Protein AF-A0A259DZW9-F1 (afdb_monomer)

Secondary structure (DSSP, 8-state):
--------------------EEESSB----HHHHGGG-SHHHHHHHHHTT-PPPPP--HHHHHHHHHTTTEEEEEEE-B--TTTTS--B-HHHHHHHHHHSTTTEEEEEE--GGGTHHHHHHHHHHHHTT----EEE-TTTTTS-TT-TTTHHHHHHHHHTT--EEE--S--SSSS--GGGG-THHHHHHHHH-TTS-EEESGGGTT-HHHHHHHHHH-TTEEEE-TTTTTSTTHHHHHHHHTTT-TTSEE----BTTS-HHHHHHHHHTS---HHHHHIIIIIHHHHHHHHHHTTT---------SSHHHHHHHHHHHHHHHGGGTTS-GGGHHHHHHHHHHHGGGG-SSTHHHHHHHHHHHHHHHHHHHHTT-BHHHHTT-S-SEEEEEEEE--TTS-HHHHHHHHHHHHHTT-SEEEEE---SSHHHHHHHHHHHHHHH-TTSEEEEE-TT-S-HHHHHHHHHHHHHTTEEEEE--S-TT-HHHHHHHHHT-SSEEEE-TT--HHHHHHHHHHTT--SEE--BHHHHTSHHHHHHHHHHHHHTT--EEEBS-HHHHHHHHHT-TTEEEEEE-TTTSGGGBSS---EETTEEEPP-SSBTS--B-HHHHHHHPPP-

Nearest PDB structures (foldseek):
  3ck5-assembly1_A  TM=9.623E-01  e=2.728E-27  Streptomyces coelicolor A3(2)
  3ck5-assembly2_D  TM=9.646E-01  e=1.194E-25  Streptomyces coelicolor A3(2)
  5xd9-assembly1_A-2  TM=9.565E-01  e=1.509E-24  Vibrio sp. EJY3
  5xd7-assembly1_A-2  TM=9.563E-01  e=3.579E-24  Vibrio sp. EJY3
  5xd8-assembly1_A  TM=9.575E-01  e=8.488E-24  Vibrio sp. EJY3

Structure (mmCIF, N/CA/C/O backbone):
data_AF-A0A259DZW9-F1
#
_entry.id   AF-A0A259DZW9-F1
#
loop_
_atom_site.group_PDB
_atom_site.id
_atom_site.type_symbol
_atom_site.label_atom_id
_atom_site.label_alt_id
_atom_site.label_comp_id
_atom_site.label_asym_id
_atom_site.label_entity_id
_atom_site.label_seq_id
_atom_site.pdbx_PDB_ins_code
_atom_site.Cartn_x
_atom_site.Cartn_y
_atom_site.Cartn_z
_atom_site.occupancy
_atom_site.B_iso_or_equiv
_atom_site.auth_seq_id
_atom_site.auth_comp_id
_atom_site.auth_asym_id
_atom_site.auth_atom_id
_atom_site.pdbx_PDB_model_num
ATOM 1 N N . MET A 1 1 ? 18.075 66.024 37.004 1.00 39.19 1 MET A N 1
ATOM 2 C CA . MET A 1 1 ? 17.405 65.603 35.753 1.00 39.19 1 MET A CA 1
ATOM 3 C C . MET A 1 1 ? 17.575 64.097 35.610 1.00 39.19 1 MET A C 1
ATOM 5 O O . MET A 1 1 ? 18.698 63.635 35.491 1.00 39.19 1 MET A O 1
ATOM 9 N N . LEU A 1 2 ? 16.479 63.351 35.761 1.00 27.94 2 LEU A N 1
ATOM 10 C CA . LEU A 1 2 ? 16.416 61.881 35.792 1.00 27.94 2 LEU A CA 1
ATOM 11 C C . LEU A 1 2 ? 16.595 61.257 34.391 1.00 27.94 2 LEU A C 1
ATOM 13 O O . LEU A 1 2 ? 16.039 61.809 33.439 1.00 27.94 2 LEU A O 1
ATOM 17 N N . PRO A 1 3 ? 17.262 60.093 34.245 1.00 35.88 3 PRO A N 1
ATOM 18 C CA . PRO A 1 3 ? 17.318 59.366 32.983 1.00 35.88 3 PRO A CA 1
ATOM 19 C C . PRO A 1 3 ? 16.341 58.170 32.911 1.00 35.88 3 PRO A C 1
ATOM 21 O O . PRO A 1 3 ? 16.153 57.429 33.869 1.00 35.88 3 PRO A O 1
ATOM 24 N N . ARG A 1 4 ? 15.781 57.999 31.704 1.00 30.67 4 ARG A N 1
ATOM 25 C CA . ARG A 1 4 ? 15.367 56.763 30.998 1.00 30.67 4 ARG A CA 1
ATOM 26 C C . ARG A 1 4 ? 14.475 55.737 31.729 1.00 30.67 4 ARG A C 1
ATOM 28 O O . ARG A 1 4 ? 14.941 54.890 32.480 1.00 30.67 4 ARG A O 1
ATOM 35 N N . ARG A 1 5 ? 13.192 55.701 31.337 1.00 28.61 5 ARG A N 1
ATOM 36 C CA . ARG A 1 5 ? 12.301 54.535 31.488 1.00 28.61 5 ARG A CA 1
ATOM 37 C C . ARG A 1 5 ? 12.511 53.567 30.318 1.00 28.61 5 ARG A C 1
ATOM 39 O O . ARG A 1 5 ? 12.128 53.886 29.197 1.00 28.61 5 ARG A O 1
ATOM 46 N N . ALA A 1 6 ? 13.059 52.386 30.590 1.00 29.11 6 ALA A N 1
ATOM 47 C CA . ALA A 1 6 ? 12.894 51.211 29.741 1.00 29.11 6 ALA A CA 1
ATOM 48 C C . ALA A 1 6 ? 11.615 50.482 30.186 1.00 29.11 6 ALA A C 1
ATOM 50 O O . ALA A 1 6 ? 11.496 50.106 31.351 1.00 29.11 6 ALA A O 1
ATOM 51 N N . ARG A 1 7 ? 10.635 50.321 29.290 1.00 26.94 7 ARG A N 1
ATOM 52 C CA . ARG A 1 7 ? 9.518 49.389 29.489 1.00 26.94 7 ARG A CA 1
ATOM 53 C C . ARG A 1 7 ? 9.856 48.108 28.740 1.00 26.94 7 ARG A C 1
ATOM 55 O O . ARG A 1 7 ? 9.887 48.102 27.516 1.00 26.94 7 ARG A O 1
ATOM 62 N N . CYS A 1 8 ? 10.135 47.064 29.508 1.00 24.47 8 CYS A N 1
ATOM 63 C CA . CYS A 1 8 ? 10.144 45.684 29.053 1.00 24.47 8 CYS A CA 1
ATOM 64 C C . CYS A 1 8 ? 8.706 45.317 28.657 1.00 24.47 8 CYS A C 1
ATOM 66 O O . CYS A 1 8 ? 7.805 45.401 29.492 1.00 24.47 8 CYS A O 1
ATOM 68 N N . ALA A 1 9 ? 8.480 44.988 27.388 1.00 25.89 9 ALA A N 1
ATOM 69 C CA . ALA A 1 9 ? 7.259 44.338 26.935 1.00 25.89 9 ALA A CA 1
ATOM 70 C C . ALA A 1 9 ? 7.594 42.856 26.758 1.00 25.89 9 ALA A C 1
ATOM 72 O O . ALA A 1 9 ? 8.137 42.445 25.736 1.00 25.89 9 ALA A O 1
ATOM 73 N N . CYS A 1 10 ? 7.336 42.069 27.798 1.00 26.20 10 CYS A N 1
ATOM 74 C CA . CYS A 1 10 ? 7.363 40.618 27.731 1.00 26.20 10 CYS A CA 1
ATOM 75 C C . CYS A 1 10 ? 6.117 40.181 26.951 1.00 26.20 10 CYS A C 1
ATOM 77 O O . CYS A 1 10 ? 5.014 40.170 27.492 1.00 26.20 10 CYS A O 1
ATOM 79 N N . ALA A 1 11 ? 6.282 39.865 25.670 1.00 29.72 11 ALA A N 1
ATOM 80 C CA . ALA A 1 11 ? 5.302 39.106 24.911 1.00 29.72 11 ALA A CA 1
ATOM 81 C C . ALA A 1 11 ? 5.587 37.614 25.137 1.00 29.72 11 ALA A C 1
ATOM 83 O O . ALA A 1 11 ? 6.321 36.997 24.374 1.00 29.72 11 ALA A O 1
ATOM 84 N N . SER A 1 12 ? 5.048 37.039 26.213 1.00 31.72 12 SER A N 1
ATOM 85 C CA . SER A 1 12 ? 4.910 35.585 26.343 1.00 31.72 12 SER A CA 1
ATOM 86 C C . SER A 1 12 ? 3.570 35.181 25.731 1.00 31.72 12 SER A C 1
ATOM 88 O O . SER A 1 12 ? 2.592 34.938 26.437 1.00 31.72 12 SER A O 1
ATOM 90 N N . GLY A 1 13 ? 3.505 35.203 24.402 1.00 28.34 13 GLY A N 1
ATOM 91 C CA . GLY A 1 13 ? 2.481 34.479 23.662 1.00 28.34 13 GLY A CA 1
ATOM 92 C C . GLY A 1 13 ? 2.944 33.039 23.515 1.00 28.34 13 GLY A C 1
ATOM 93 O O . GLY A 1 13 ? 3.493 32.684 22.481 1.00 28.34 13 GLY A O 1
ATOM 94 N N . GLU A 1 14 ? 2.795 32.233 24.565 1.00 32.44 14 GLU A N 1
ATOM 95 C CA . GLU A 1 14 ? 2.725 30.788 24.361 1.00 32.44 14 GLU A CA 1
ATOM 96 C C . GLU A 1 14 ? 1.419 30.543 23.602 1.00 32.44 14 GLU A C 1
ATOM 98 O O . GLU A 1 14 ? 0.330 30.647 24.171 1.00 32.44 14 GLU A O 1
ATOM 103 N N . GLU A 1 15 ? 1.518 30.294 22.296 1.00 30.61 15 GLU A N 1
ATOM 104 C CA . GLU A 1 15 ? 0.454 29.629 21.554 1.00 30.61 15 GLU A CA 1
ATOM 105 C C . GLU A 1 15 ? 0.184 28.304 22.272 1.00 30.61 15 GLU A C 1
ATOM 107 O O . GLU A 1 15 ? 0.919 27.329 22.122 1.00 30.61 15 GLU A O 1
ATOM 112 N N . ARG A 1 16 ? -0.849 28.276 23.121 1.00 36.03 16 ARG A N 1
ATOM 113 C CA . ARG A 1 16 ? -1.414 27.019 23.601 1.00 36.03 16 ARG A CA 1
ATOM 114 C C . ARG A 1 16 ? -1.938 26.304 22.369 1.00 36.03 16 ARG A C 1
ATOM 116 O O . ARG A 1 16 ? -3.023 26.626 21.895 1.00 36.03 16 ARG A O 1
ATOM 123 N N . VAL A 1 17 ? -1.157 25.358 21.857 1.00 40.09 17 VAL A N 1
ATOM 124 C CA . VAL A 1 17 ? -1.659 24.342 20.937 1.00 40.09 17 VAL A CA 1
ATOM 125 C C . VAL A 1 17 ? -2.867 23.720 21.627 1.00 40.09 17 VAL A C 1
ATOM 127 O O . VAL A 1 17 ? -2.754 23.155 22.717 1.00 40.09 17 VAL A O 1
ATOM 130 N N . GLU A 1 18 ? -4.043 23.931 21.051 1.00 58.25 18 GLU A N 1
ATOM 131 C CA . GLU A 1 18 ? -5.290 23.382 21.560 1.00 58.25 18 GLU A CA 1
ATOM 132 C C . GLU A 1 18 ? -5.174 21.852 21.483 1.00 58.25 18 GLU A C 1
ATOM 134 O O . GLU A 1 18 ? -5.103 21.275 20.396 1.00 58.25 18 GLU A O 1
ATOM 139 N N . MET A 1 19 ? -5.013 21.195 22.638 1.00 68.06 19 MET A N 1
ATOM 140 C CA . MET A 1 19 ? -4.809 19.747 22.697 1.00 68.06 19 MET A CA 1
ATOM 141 C C . MET A 1 19 ? -6.088 19.044 22.245 1.00 68.06 19 MET A C 1
ATOM 143 O O . MET A 1 19 ? -7.103 19.087 22.938 1.00 68.06 19 MET A O 1
ATOM 147 N N . ARG A 1 20 ? -6.025 18.397 21.081 1.00 90.12 20 ARG A N 1
ATOM 148 C CA . ARG A 1 20 ? -7.107 17.562 20.551 1.00 90.12 20 ARG A CA 1
ATOM 149 C C . ARG A 1 20 ? -7.211 16.283 21.375 1.00 90.12 20 ARG A C 1
ATOM 151 O O . ARG A 1 20 ? -6.188 15.726 21.762 1.00 90.12 20 ARG A O 1
ATOM 158 N N . VAL A 1 21 ? -8.428 15.802 21.618 1.00 96.50 21 VAL A N 1
ATOM 159 C CA . VAL A 1 21 ? -8.670 14.579 22.400 1.00 96.50 21 VAL A CA 1
ATOM 160 C C . VAL A 1 21 ? -9.558 13.606 21.625 1.00 96.50 21 VAL A C 1
ATOM 162 O O . VAL A 1 21 ? -10.551 14.010 21.021 1.00 96.50 21 VAL A O 1
ATOM 165 N N . ILE A 1 22 ? -9.235 12.314 21.672 1.00 97.56 22 ILE A N 1
ATOM 166 C CA . ILE A 1 22 ? -10.134 11.225 21.278 1.00 97.56 22 ILE A CA 1
ATOM 167 C C . ILE A 1 22 ? -10.486 10.435 22.539 1.00 97.56 22 ILE A C 1
ATOM 169 O O . ILE A 1 22 ? -9.621 9.824 23.159 1.00 97.56 22 ILE A O 1
ATOM 173 N N . ASP A 1 23 ? -11.761 10.441 22.925 1.00 97.38 23 ASP A N 1
ATOM 174 C CA . ASP A 1 23 ? -12.239 9.711 24.102 1.00 97.38 23 ASP A CA 1
ATOM 175 C C . ASP A 1 23 ? -12.633 8.283 23.723 1.00 97.38 23 ASP A C 1
ATOM 177 O O . ASP A 1 23 ? -13.676 8.044 23.114 1.00 97.38 23 ASP A O 1
ATOM 181 N N . PHE A 1 24 ? -11.803 7.312 24.095 1.00 96.06 24 PHE A N 1
ATOM 182 C CA . PHE A 1 24 ? -11.981 5.910 23.724 1.00 96.06 24 PHE A CA 1
ATOM 183 C C . PHE A 1 24 ? -13.078 5.184 24.524 1.00 96.06 24 PHE A C 1
ATOM 185 O O . PHE A 1 24 ? -13.397 4.027 24.242 1.00 96.06 24 PHE A O 1
ATOM 192 N N . ARG A 1 25 ? -13.698 5.833 25.518 1.00 93.94 25 ARG A N 1
ATOM 193 C CA . ARG A 1 25 ? -14.798 5.220 26.270 1.00 93.94 25 ARG A CA 1
ATOM 194 C C . ARG A 1 25 ? -15.703 6.271 26.885 1.00 93.94 25 ARG A C 1
ATOM 196 O O . ARG A 1 25 ? -15.516 6.681 28.028 1.00 93.94 25 ARG A O 1
ATOM 203 N N . SER A 1 26 ? -16.781 6.602 26.192 1.00 93.25 26 SER A N 1
ATOM 204 C CA . SER A 1 26 ? -17.826 7.459 26.747 1.00 93.25 26 SER A CA 1
ATOM 205 C C . SER A 1 26 ? -19.203 7.090 26.204 1.00 93.25 26 SER A C 1
ATOM 207 O O . SER A 1 26 ? -19.332 6.535 25.116 1.00 93.25 26 SER A O 1
ATOM 209 N N . ARG A 1 27 ? -20.250 7.352 26.991 1.00 92.56 27 ARG A N 1
ATOM 210 C CA . ARG A 1 27 ? -21.646 7.135 26.603 1.00 92.56 27 ARG A CA 1
ATOM 211 C C . ARG A 1 27 ? -22.490 8.388 26.816 1.00 92.56 27 ARG A C 1
ATOM 213 O O . ARG A 1 27 ? -22.294 9.083 27.811 1.00 92.56 27 ARG A O 1
ATOM 220 N N . PRO A 1 28 ? -23.487 8.645 25.956 1.00 93.31 28 PRO A N 1
ATOM 221 C CA . PRO A 1 28 ? -24.368 9.794 26.113 1.00 93.31 28 PRO A CA 1
ATOM 222 C C . PRO A 1 28 ? -25.173 9.717 27.411 1.00 93.31 28 PRO A C 1
ATOM 224 O O . PRO A 1 28 ? -25.750 8.685 27.730 1.00 93.31 28 PRO A O 1
ATOM 227 N N . ASN A 1 29 ? -25.342 10.835 28.113 1.00 92.50 29 ASN A N 1
ATOM 228 C CA . ASN A 1 29 ? -26.313 10.981 29.205 1.00 92.50 29 ASN A CA 1
ATOM 229 C C . ASN A 1 29 ? -27.712 11.308 28.659 1.00 92.50 29 ASN A C 1
ATOM 231 O O . ASN A 1 29 ? -28.368 12.251 29.081 1.00 92.50 29 ASN A O 1
ATOM 235 N N . THR A 1 30 ? -28.168 10.533 27.682 1.00 92.75 30 THR A N 1
ATOM 236 C CA . THR A 1 30 ? -29.528 10.626 27.125 1.00 92.75 30 THR A CA 1
ATOM 237 C C . THR A 1 30 ? -30.518 9.876 28.001 1.00 92.75 30 THR A C 1
ATOM 239 O O . THR A 1 30 ? -30.132 8.945 28.702 1.00 92.75 30 THR A O 1
ATOM 242 N N . LYS A 1 31 ? -31.812 10.214 27.922 1.00 88.75 31 LYS A N 1
ATOM 243 C CA . LYS A 1 31 ? -32.858 9.439 28.618 1.00 88.75 31 LYS A CA 1
ATOM 244 C C . LYS A 1 31 ? -32.767 7.942 28.309 1.00 88.75 31 LYS A C 1
ATOM 246 O O . LYS A 1 31 ? -32.843 7.149 29.235 1.00 88.75 31 LYS A O 1
ATOM 251 N N . GLU A 1 32 ? -32.535 7.593 27.042 1.00 87.12 32 GLU A N 1
ATOM 252 C CA . GLU A 1 32 ? -32.399 6.207 26.577 1.00 87.12 32 GLU A CA 1
ATOM 253 C C . GLU A 1 32 ? -31.249 5.469 27.281 1.00 87.12 32 GLU A C 1
ATOM 255 O O . GLU A 1 32 ? -31.421 4.357 27.768 1.00 87.12 32 GLU A O 1
ATOM 260 N N . TYR A 1 33 ? -30.075 6.105 27.382 1.00 88.12 33 TYR A N 1
ATOM 261 C CA . TYR A 1 33 ? -28.900 5.484 27.995 1.00 88.12 33 TYR A CA 1
ATOM 262 C C . TYR A 1 33 ? -28.972 5.463 29.527 1.00 88.12 33 TYR A C 1
ATOM 264 O O . TYR A 1 33 ? -28.540 4.499 30.156 1.00 88.12 33 TYR A O 1
ATOM 272 N N . LEU A 1 34 ? -29.515 6.516 30.149 1.00 87.38 34 LEU A N 1
ATOM 273 C CA . LEU A 1 34 ? -29.561 6.645 31.608 1.00 87.38 34 LEU A CA 1
ATOM 274 C C . LEU A 1 34 ? -30.372 5.525 32.283 1.00 87.38 34 LEU A C 1
ATOM 276 O O . LEU A 1 34 ? -30.106 5.230 33.445 1.00 87.38 34 LEU A O 1
ATOM 280 N N . VAL A 1 35 ? -31.270 4.839 31.563 1.00 81.81 35 VAL A N 1
ATOM 281 C CA . VAL A 1 35 ? -31.960 3.632 32.061 1.00 81.81 35 VAL A CA 1
ATOM 282 C C . VAL A 1 35 ? -30.963 2.545 32.490 1.00 81.81 35 VAL A C 1
ATOM 284 O O . VAL A 1 35 ? -31.171 1.882 33.504 1.00 81.81 35 VAL A O 1
ATOM 287 N N . ALA A 1 36 ? -29.830 2.404 31.795 1.00 78.69 36 ALA A N 1
ATOM 288 C CA . ALA A 1 36 ? -28.785 1.443 32.161 1.00 78.69 36 ALA A CA 1
ATOM 289 C C . ALA A 1 36 ? -28.068 1.785 33.479 1.00 78.69 36 ALA A C 1
ATOM 291 O O . ALA A 1 36 ? -27.388 0.937 34.056 1.00 78.69 36 ALA A O 1
ATOM 292 N N . LEU A 1 37 ? -28.209 3.019 33.971 1.00 78.81 37 LEU A N 1
ATOM 293 C CA . LEU A 1 37 ? -27.646 3.474 35.245 1.00 78.81 37 LEU A CA 1
ATOM 294 C C . LEU A 1 37 ? -28.656 3.413 36.396 1.00 78.81 37 LEU A C 1
ATOM 296 O O . LEU A 1 37 ? -28.265 3.606 37.547 1.00 78.81 37 LEU A O 1
ATOM 300 N N . ASP A 1 38 ? -29.925 3.113 36.111 1.00 77.06 38 ASP A N 1
ATOM 301 C CA . ASP A 1 38 ? -31.006 3.100 37.102 1.00 77.06 38 ASP A CA 1
ATOM 302 C C . ASP A 1 38 ? -31.043 1.813 37.953 1.00 77.06 38 ASP A C 1
ATOM 304 O O . ASP A 1 38 ? -31.961 1.582 38.735 1.00 77.06 38 ASP A O 1
ATOM 308 N N . SER A 1 39 ? -30.024 0.950 37.850 1.00 75.81 39 SER A N 1
ATOM 309 C CA . SER A 1 39 ? -29.929 -0.239 38.701 1.00 75.81 39 SER A CA 1
ATOM 310 C C . SER A 1 39 ? -29.286 0.079 40.064 1.00 75.81 39 SER A C 1
ATOM 312 O O . SER A 1 39 ? -28.335 0.866 40.135 1.00 75.81 39 SER A O 1
ATOM 314 N N . PRO A 1 40 ? -29.707 -0.581 41.166 1.00 74.19 40 PRO A N 1
ATOM 315 C CA . PRO A 1 40 ? -29.099 -0.395 42.492 1.00 74.19 40 PRO A CA 1
ATOM 316 C C . PRO A 1 40 ? -27.580 -0.633 42.514 1.00 74.19 40 PRO A C 1
ATOM 318 O O . PRO A 1 40 ? -26.839 0.004 43.271 1.00 74.19 40 PRO A O 1
ATOM 321 N N . VAL A 1 41 ? -27.109 -1.540 41.654 1.00 74.81 41 VAL A N 1
ATOM 322 C CA . VAL A 1 41 ? -25.689 -1.830 41.437 1.00 74.81 41 VAL A CA 1
ATOM 323 C C . VAL A 1 41 ? -24.976 -0.599 40.879 1.00 74.81 41 VAL A C 1
ATOM 325 O O . VAL A 1 41 ? -23.991 -0.149 41.462 1.00 74.81 41 VAL A O 1
ATOM 328 N N . GLN A 1 42 ? -25.488 -0.011 39.795 1.00 76.75 42 GLN A N 1
ATOM 329 C CA . GLN A 1 42 ? -24.867 1.155 39.164 1.00 76.75 42 GLN A CA 1
ATOM 330 C C . GLN A 1 42 ? -24.943 2.402 40.049 1.00 76.75 42 GLN A C 1
ATOM 332 O O . GLN A 1 42 ? -23.946 3.107 40.189 1.00 76.75 42 GLN A O 1
ATOM 337 N N . GLN A 1 43 ? -26.056 2.622 40.753 1.00 78.06 43 GLN A N 1
ATOM 338 C CA . GLN A 1 43 ? -26.166 3.707 41.733 1.00 78.06 43 GLN A CA 1
ATOM 339 C C . GLN A 1 43 ? -25.155 3.560 42.887 1.00 78.06 43 GLN A C 1
ATOM 341 O O . GLN A 1 43 ? -24.632 4.556 43.394 1.00 78.06 43 GLN A O 1
ATOM 346 N N . THR A 1 44 ? -24.835 2.326 43.297 1.00 80.06 44 THR A N 1
ATOM 347 C CA . THR A 1 44 ? -23.782 2.061 44.293 1.00 80.06 44 THR A CA 1
ATOM 348 C C . THR A 1 44 ? -22.397 2.405 43.749 1.00 80.06 44 THR A C 1
ATOM 350 O O . THR A 1 44 ? -21.604 3.026 44.460 1.00 80.06 44 THR A O 1
ATOM 353 N N . VAL A 1 45 ? -22.113 2.037 42.495 1.00 80.06 45 VAL A N 1
ATOM 354 C CA . VAL A 1 45 ? -20.851 2.371 41.817 1.00 80.06 45 VAL A CA 1
ATOM 355 C C . VAL A 1 45 ? -20.674 3.884 41.725 1.00 80.06 45 VAL A C 1
ATOM 357 O O . VAL A 1 45 ? -19.677 4.407 42.218 1.00 80.06 45 VAL A O 1
ATOM 360 N N . MET A 1 46 ? -21.680 4.591 41.208 1.00 81.50 46 MET A N 1
ATOM 361 C CA . MET A 1 46 ? -21.703 6.053 41.114 1.00 81.50 46 MET A CA 1
ATOM 362 C C . MET A 1 46 ? -21.432 6.722 42.467 1.00 81.50 46 MET A C 1
ATOM 364 O O . MET A 1 46 ? -20.564 7.585 42.579 1.00 81.50 46 MET A O 1
ATOM 368 N N . ARG A 1 47 ? -22.106 6.269 43.534 1.00 81.94 47 ARG A N 1
ATOM 369 C CA . ARG A 1 47 ? -21.930 6.816 44.889 1.00 81.94 47 ARG A CA 1
ATOM 370 C C . ARG A 1 47 ? -20.513 6.621 45.423 1.00 81.94 47 ARG A C 1
ATOM 372 O O . ARG A 1 47 ? -19.946 7.556 45.977 1.00 81.94 47 ARG A O 1
ATOM 379 N N . LYS A 1 48 ? -19.948 5.418 45.287 1.00 79.88 48 LYS A N 1
ATOM 380 C CA . LYS A 1 48 ? -18.601 5.111 45.798 1.00 79.88 48 LYS A CA 1
ATOM 381 C C . LYS A 1 48 ? -17.496 5.824 45.026 1.00 79.88 48 LYS A C 1
ATOM 383 O O . LYS A 1 48 ? -16.462 6.116 45.612 1.00 79.88 48 LYS A O 1
ATOM 388 N N . LEU A 1 49 ? -17.724 6.111 43.747 1.00 77.62 49 LEU A N 1
ATOM 389 C CA . LEU A 1 49 ? -16.801 6.879 42.911 1.00 77.62 49 LEU A CA 1
ATOM 390 C C . LEU A 1 49 ? -16.988 8.401 43.044 1.00 77.62 49 LEU A C 1
ATOM 392 O O . LEU A 1 49 ? -16.205 9.157 42.476 1.00 77.62 49 LEU A O 1
ATOM 396 N N . GLY A 1 50 ? -17.981 8.855 43.821 1.00 75.25 50 GLY A N 1
ATOM 397 C CA . GLY A 1 50 ? -18.255 10.279 44.034 1.00 75.25 50 GLY A CA 1
ATOM 398 C C . GLY A 1 50 ? -18.853 10.976 42.810 1.00 75.25 50 GLY A C 1
ATOM 399 O O . GLY A 1 50 ? -18.652 12.173 42.625 1.00 75.25 50 GLY A O 1
ATOM 400 N N . SER A 1 51 ? -19.578 10.232 41.978 1.00 78.75 51 SER A N 1
ATOM 401 C CA . SER A 1 51 ? -20.031 10.661 40.658 1.00 78.75 51 SER A CA 1
ATOM 402 C C . SER A 1 51 ? -21.551 10.827 40.614 1.00 78.75 51 SER A C 1
ATOM 404 O O . SER A 1 51 ? -22.267 9.825 40.547 1.00 78.75 51 SER A O 1
ATOM 406 N N . PRO A 1 52 ? -22.093 12.058 40.670 1.00 76.75 52 PRO A N 1
ATOM 407 C CA . PRO A 1 52 ? -23.529 12.263 40.520 1.00 76.75 52 PRO A CA 1
ATOM 408 C C . PRO A 1 52 ? -23.975 11.922 39.092 1.00 76.75 52 PRO A C 1
ATOM 410 O O . PRO A 1 52 ? -23.267 12.209 38.128 1.00 76.75 52 PRO A O 1
ATOM 413 N N . VAL A 1 53 ? -25.169 11.339 38.952 1.00 77.75 53 VAL A N 1
ATOM 414 C CA . VAL A 1 53 ? -25.760 11.062 37.634 1.00 77.75 53 VAL A CA 1
ATOM 415 C C . VAL A 1 53 ? -26.074 12.401 36.951 1.00 77.75 53 VAL A C 1
ATOM 417 O O . VAL A 1 53 ? -26.830 13.195 37.520 1.00 77.75 53 VAL A O 1
ATOM 420 N N . PRO A 1 54 ? -25.514 12.688 35.762 1.00 85.00 54 PRO A N 1
ATOM 421 C CA . PRO A 1 54 ? -25.785 13.940 35.070 1.00 85.00 54 PRO A CA 1
ATOM 422 C C . PRO A 1 54 ? -27.241 13.996 34.575 1.00 85.00 54 PRO A C 1
ATOM 424 O O . PRO A 1 54 ? -27.834 12.954 34.279 1.00 85.00 54 PRO A O 1
ATOM 427 N N . PRO A 1 55 ? -27.830 15.200 34.448 1.00 88.44 55 PRO A N 1
ATOM 428 C CA . PRO A 1 55 ? -29.184 15.349 33.927 1.00 88.44 55 PRO A CA 1
ATOM 429 C C . PRO A 1 55 ? -29.277 14.842 32.477 1.00 88.44 55 PRO A C 1
ATOM 431 O O . PRO A 1 55 ? -28.280 14.896 31.752 1.00 88.44 55 PRO A O 1
ATOM 434 N N . PRO A 1 56 ? -30.453 14.366 32.028 1.00 93.12 56 PRO A N 1
ATOM 435 C CA . PRO A 1 56 ? -30.629 13.900 30.661 1.00 93.12 56 PRO A CA 1
ATOM 436 C C . PRO A 1 56 ? -30.464 15.037 29.646 1.00 93.12 56 PRO A C 1
ATOM 438 O O . PRO A 1 56 ? -31.089 16.087 29.794 1.00 93.12 56 PRO A O 1
ATOM 441 N N . VAL A 1 57 ? -29.706 14.793 28.579 1.00 95.06 57 VAL A N 1
ATOM 442 C CA . VAL A 1 57 ? -29.542 15.710 27.434 1.00 95.06 57 VAL A CA 1
ATOM 443 C C . VAL A 1 57 ? -29.905 15.023 26.114 1.00 95.06 57 VAL A C 1
ATOM 445 O O . VAL A 1 57 ? -30.094 13.806 26.059 1.00 95.06 57 VAL A O 1
ATOM 448 N N . THR A 1 58 ? -30.041 15.804 25.043 1.00 96.19 58 THR A N 1
ATOM 449 C CA . THR A 1 58 ? -30.152 15.280 23.669 1.00 96.19 58 THR A CA 1
ATOM 450 C C . THR A 1 58 ? -28.795 14.797 23.147 1.00 96.19 58 THR A C 1
ATOM 452 O O . THR A 1 58 ? -27.755 15.138 23.708 1.00 96.19 58 THR A O 1
ATOM 455 N N . LEU A 1 59 ? -28.784 14.006 22.069 1.00 95.31 59 LEU A N 1
ATOM 456 C CA . LEU A 1 59 ? -27.523 13.584 21.451 1.00 95.31 59 LEU A CA 1
ATOM 457 C C . LEU A 1 59 ? -26.733 14.775 20.887 1.00 95.31 59 LEU A C 1
ATOM 459 O O . LEU A 1 59 ? -25.515 14.792 21.000 1.00 95.31 59 LEU A O 1
ATOM 463 N N . GLU A 1 60 ? -27.417 15.781 20.339 1.00 96.19 60 GLU A N 1
ATOM 464 C CA . GLU A 1 60 ? -26.808 17.027 19.859 1.00 96.19 60 GLU A CA 1
ATOM 465 C C . GLU A 1 60 ? -26.082 17.754 20.988 1.00 96.19 60 GLU A C 1
ATOM 467 O O . GLU A 1 60 ? -24.890 18.016 20.884 1.00 96.19 60 GLU A O 1
ATOM 472 N N . GLN A 1 61 ? -26.772 17.981 22.108 1.00 95.69 61 GLN A N 1
ATOM 473 C CA . GLN A 1 61 ? -26.181 18.619 23.287 1.00 95.69 61 GLN A CA 1
ATOM 474 C C . GLN A 1 61 ? -25.025 17.805 23.869 1.00 95.69 61 GLN A C 1
ATOM 476 O O . GLN A 1 61 ? -24.071 18.369 24.393 1.00 95.69 61 GLN A O 1
ATOM 481 N N . TRP A 1 62 ? -25.102 16.473 23.809 1.00 94.75 62 TRP A N 1
ATOM 482 C CA . TRP A 1 62 ? -23.987 15.622 24.206 1.00 94.75 62 TRP A CA 1
ATOM 483 C C . TRP A 1 62 ? -22.758 15.889 23.329 1.00 94.75 62 TRP A C 1
ATOM 485 O O . TRP A 1 62 ? -21.698 16.153 23.880 1.00 94.75 62 TRP A O 1
ATOM 495 N N . ILE A 1 63 ? -22.895 15.923 22.000 1.00 95.44 63 ILE A N 1
ATOM 496 C CA . ILE A 1 63 ? -21.776 16.241 21.096 1.00 95.44 63 ILE A CA 1
ATOM 497 C C . ILE A 1 63 ? -21.260 17.670 21.306 1.00 95.44 63 ILE A C 1
ATOM 499 O O . ILE A 1 63 ? -20.052 17.848 21.422 1.00 95.44 63 ILE A O 1
ATOM 503 N N . GLU A 1 64 ? -22.139 18.665 21.444 1.00 94.38 64 GLU A N 1
ATOM 504 C CA . GLU A 1 64 ? -21.746 20.057 21.726 1.00 94.38 64 GLU A CA 1
ATOM 505 C C . GLU A 1 64 ? -20.919 20.167 23.018 1.00 94.38 64 GLU A C 1
ATOM 507 O O . GLU A 1 64 ? -19.909 20.868 23.058 1.00 94.38 64 GLU A O 1
ATOM 512 N N . ASN A 1 65 ? -21.303 19.435 24.069 1.00 92.06 65 ASN A N 1
ATOM 513 C CA . ASN A 1 65 ? -20.546 19.392 25.320 1.00 92.06 65 ASN A CA 1
ATOM 514 C C . ASN A 1 65 ? -19.175 18.719 25.146 1.00 92.06 65 ASN A C 1
ATOM 516 O O . ASN A 1 65 ? -18.206 19.159 25.757 1.00 92.06 65 ASN A O 1
ATOM 520 N N . PHE A 1 66 ? -19.083 17.668 24.325 1.00 90.44 66 PHE A N 1
ATOM 521 C CA . PHE A 1 66 ? -17.818 16.987 24.025 1.00 90.44 66 PHE A CA 1
ATOM 522 C C . PHE A 1 66 ? -16.853 17.902 23.268 1.00 90.44 66 PHE A C 1
ATOM 524 O O . PHE A 1 66 ? -15.683 18.006 23.637 1.00 90.44 66 PHE A O 1
ATOM 531 N N . GLU A 1 67 ? -17.354 18.629 22.273 1.00 91.44 67 GLU A N 1
ATOM 532 C CA . GLU A 1 67 ? -16.564 19.601 21.515 1.00 91.44 67 GLU A CA 1
ATOM 533 C C . GLU A 1 67 ? -16.105 20.765 22.399 1.00 91.44 67 GLU A C 1
ATOM 535 O O . GLU A 1 67 ? -14.938 21.151 22.357 1.00 91.44 67 GLU A O 1
ATOM 540 N N . ALA A 1 68 ? -16.978 21.269 23.278 1.00 91.81 68 ALA A N 1
ATOM 541 C CA . ALA A 1 68 ? -16.638 22.307 24.255 1.00 91.81 68 ALA A CA 1
ATOM 542 C C . ALA A 1 68 ? -15.619 21.851 25.322 1.00 91.81 68 ALA A C 1
ATOM 544 O O . ALA A 1 68 ? -15.068 22.680 26.059 1.00 91.81 68 ALA A O 1
ATOM 545 N N . ASP A 1 69 ? -15.382 20.544 25.424 1.00 90.44 69 ASP A N 1
ATOM 546 C CA . ASP A 1 69 ? -14.383 19.920 26.289 1.00 90.44 69 ASP A CA 1
ATOM 547 C C . ASP A 1 69 ? -13.090 19.555 25.524 1.00 90.44 69 ASP A C 1
ATOM 549 O O . ASP A 1 69 ? -12.161 19.024 26.131 1.00 90.44 69 ASP A O 1
ATOM 553 N N . GLY A 1 70 ? -12.998 19.876 24.224 1.00 91.31 70 GLY A N 1
ATOM 554 C CA . GLY A 1 70 ? -11.827 19.618 23.373 1.00 91.31 70 GLY A CA 1
ATOM 555 C C . GLY A 1 70 ? -11.767 18.205 22.782 1.00 91.31 70 GLY A C 1
ATOM 556 O O . GLY A 1 70 ? -10.722 17.789 22.277 1.00 91.31 70 GLY A O 1
ATOM 557 N N . VAL A 1 71 ? -12.868 17.448 22.844 1.00 95.31 71 VAL A N 1
ATOM 558 C CA . VAL A 1 71 ? -12.950 16.089 22.295 1.00 95.31 71 VAL A CA 1
ATOM 559 C C . VAL A 1 71 ? -13.417 16.129 20.842 1.00 95.31 71 VAL A C 1
ATOM 561 O O . VAL A 1 71 ? -14.530 16.549 20.540 1.00 95.31 71 VAL A O 1
ATOM 564 N N . GLU A 1 72 ? -12.566 15.646 19.940 1.00 94.75 72 GLU A N 1
ATOM 565 C CA . GLU A 1 72 ? -12.815 15.587 18.496 1.00 94.75 72 GLU A CA 1
ATOM 566 C C . GLU A 1 72 ? -13.674 14.370 18.119 1.00 94.75 72 GLU A C 1
ATOM 568 O O . GLU A 1 72 ? -14.565 14.446 17.270 1.00 94.75 72 GLU A O 1
ATOM 573 N N . ARG A 1 73 ? -13.390 13.229 18.756 1.00 95.31 73 ARG A N 1
ATOM 574 C CA . ARG A 1 73 ? -14.021 11.934 18.488 1.00 95.31 73 ARG A CA 1
ATOM 575 C C . ARG A 1 73 ? -14.254 11.157 19.772 1.00 95.31 73 ARG A C 1
ATOM 577 O O . ARG A 1 73 ? -13.460 11.228 20.705 1.00 95.31 73 ARG A O 1
ATOM 584 N N . VAL A 1 74 ? -15.315 10.357 19.785 1.00 96.81 74 VAL A N 1
ATOM 585 C CA . VAL A 1 74 ? -15.665 9.486 20.906 1.00 96.81 74 VAL A CA 1
ATOM 586 C C . VAL A 1 74 ? -15.966 8.067 20.441 1.00 96.81 74 VAL A C 1
ATOM 588 O O . VAL A 1 74 ? -16.686 7.850 19.464 1.00 96.81 74 VAL A O 1
ATOM 591 N N . VAL A 1 75 ? -15.451 7.085 21.174 1.00 97.12 75 VAL A N 1
ATOM 592 C CA . VAL A 1 75 ? -15.847 5.686 21.045 1.00 97.12 75 VAL A CA 1
ATOM 593 C C . VAL A 1 75 ? -16.992 5.413 22.021 1.00 97.12 75 VAL A C 1
ATOM 595 O O . VAL A 1 75 ? -16.821 5.355 23.244 1.00 97.12 75 VAL A O 1
ATOM 598 N N . PHE A 1 76 ? -18.188 5.239 21.461 1.00 95.69 76 PHE A N 1
ATOM 599 C CA . PHE A 1 76 ? -19.377 4.846 22.203 1.00 95.69 76 PHE A CA 1
ATOM 600 C C . PHE A 1 76 ? -19.373 3.331 22.401 1.00 95.69 76 PHE A C 1
ATOM 602 O O . PHE A 1 76 ? -19.839 2.568 21.554 1.00 95.69 76 PHE A O 1
ATOM 609 N N . THR A 1 77 ? -18.871 2.900 23.557 1.00 91.56 77 THR A N 1
ATOM 610 C CA . THR A 1 77 ? -18.910 1.499 23.984 1.00 91.56 77 THR A CA 1
ATOM 611 C C . THR A 1 77 ? -20.307 1.104 24.459 1.00 91.56 77 THR A C 1
ATOM 613 O O . THR A 1 77 ? -20.813 1.590 25.478 1.00 91.56 77 THR A O 1
ATOM 616 N N . GLY A 1 78 ? -20.946 0.214 23.702 1.00 86.50 78 GLY A N 1
ATOM 617 C CA . GLY A 1 78 ? -22.245 -0.361 24.023 1.00 86.50 78 GLY A CA 1
ATOM 618 C C . GLY A 1 78 ? -22.242 -1.137 25.338 1.00 86.50 78 GLY A C 1
ATOM 619 O O . GLY A 1 78 ? -21.211 -1.353 25.978 1.00 86.50 78 GLY A O 1
ATOM 620 N N . ARG A 1 79 ? -23.435 -1.541 25.777 1.00 83.12 79 ARG A N 1
ATOM 621 C CA . ARG A 1 79 ? -23.600 -2.275 27.031 1.00 83.12 79 ARG A CA 1
ATOM 622 C C . ARG A 1 79 ? -24.776 -3.239 26.938 1.00 83.12 79 ARG A C 1
ATOM 624 O O . ARG A 1 79 ? -25.924 -2.826 27.066 1.00 83.12 79 ARG A O 1
ATOM 631 N N . GLN A 1 80 ? -24.459 -4.517 26.744 1.00 81.25 80 GLN A N 1
ATOM 632 C CA . GLN A 1 80 ? -25.405 -5.622 26.886 1.00 81.25 80 GLN A CA 1
ATOM 633 C C . GLN A 1 80 ? -24.987 -6.460 28.089 1.00 81.25 80 GLN A C 1
ATOM 635 O O . GLN A 1 80 ? -23.923 -7.077 28.111 1.00 81.25 80 GLN A O 1
ATOM 640 N N . SER A 1 81 ? -25.801 -6.403 29.127 1.00 67.50 81 SER A N 1
ATOM 641 C CA . SER A 1 81 ? -25.586 -6.952 30.457 1.00 67.50 81 SER A CA 1
ATOM 642 C C . SER A 1 81 ? -26.776 -7.808 30.909 1.00 67.50 81 SER A C 1
ATOM 644 O O . SER A 1 81 ? -26.905 -8.068 32.108 1.00 67.50 81 SER A O 1
ATOM 646 N N . GLU A 1 82 ? -27.628 -8.269 29.981 1.00 67.31 82 GLU A N 1
ATOM 647 C CA . GLU A 1 82 ? -28.727 -9.196 30.261 1.00 67.31 82 GLU A CA 1
ATOM 648 C C . GLU A 1 82 ? -28.231 -10.376 31.113 1.00 67.31 82 GLU A C 1
ATOM 650 O O . GLU A 1 82 ? -27.424 -11.191 30.667 1.00 67.31 82 GLU A O 1
ATOM 655 N N . GLY A 1 83 ? -28.696 -10.458 32.362 1.00 58.09 83 GLY A N 1
ATOM 656 C CA . GLY A 1 83 ? -28.305 -11.509 33.308 1.00 58.09 83 GLY A CA 1
ATOM 657 C C . GLY A 1 83 ? -27.008 -11.272 34.100 1.00 58.09 83 GLY A C 1
ATOM 658 O O . GLY A 1 83 ? -26.650 -12.144 34.887 1.00 58.09 83 GLY A O 1
ATOM 659 N N . THR A 1 84 ? -26.326 -10.126 33.952 1.00 59.94 84 THR A N 1
ATOM 660 C CA . THR A 1 84 ? -25.123 -9.760 34.733 1.00 59.94 84 THR A CA 1
ATOM 661 C C . THR A 1 84 ? -25.339 -8.560 35.667 1.00 59.94 84 THR A C 1
ATOM 663 O O . THR A 1 84 ? -25.164 -8.708 36.874 1.00 59.94 84 THR A O 1
ATOM 666 N N . THR A 1 85 ? -25.734 -7.374 35.167 1.00 56.50 85 THR A N 1
ATOM 667 C CA . THR A 1 85 ? -25.788 -6.137 35.995 1.00 56.50 85 THR A CA 1
ATOM 668 C C . THR A 1 85 ? -27.023 -5.227 35.842 1.00 56.50 85 THR A C 1
ATOM 670 O O . THR A 1 85 ? -27.152 -4.277 36.626 1.00 56.50 85 THR A O 1
ATOM 673 N N .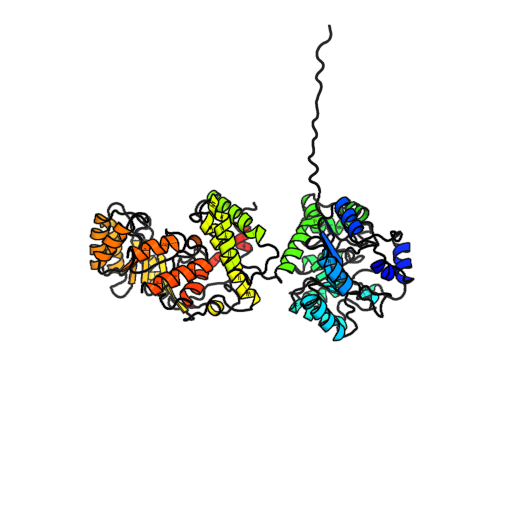 GLY A 1 86 ? -27.961 -5.497 34.919 1.00 56.03 86 GLY A N 1
ATOM 674 C CA . GLY A 1 86 ? -29.227 -4.746 34.820 1.00 56.03 86 GLY A CA 1
ATOM 675 C C . GLY A 1 86 ? -29.705 -4.435 33.397 1.00 56.03 86 GLY A C 1
ATOM 676 O O . GLY A 1 86 ? -29.525 -5.255 32.505 1.00 56.03 86 GLY A O 1
ATOM 677 N N . HIS A 1 87 ? -30.368 -3.277 33.241 1.00 67.12 87 HIS A N 1
ATOM 678 C CA . HIS A 1 87 ? -30.985 -2.790 32.000 1.00 67.12 87 HIS A CA 1
ATOM 679 C C . HIS A 1 87 ? -29.964 -2.530 30.886 1.00 67.12 87 HIS A C 1
ATOM 681 O O . HIS A 1 87 ? -28.917 -1.925 31.120 1.00 67.12 87 HIS A O 1
ATOM 687 N N . ASP A 1 88 ? -30.326 -2.935 29.670 1.00 74.31 88 ASP A N 1
ATOM 688 C CA . ASP A 1 88 ? -29.437 -2.928 28.512 1.00 74.31 88 ASP A CA 1
ATOM 689 C C . ASP A 1 88 ? -29.631 -1.717 27.610 1.00 74.31 88 ASP A C 1
ATOM 691 O O . ASP A 1 88 ? -30.730 -1.179 27.463 1.00 74.31 88 ASP A O 1
ATOM 695 N N . VAL A 1 89 ? -28.543 -1.349 26.937 1.00 82.94 89 VAL A N 1
ATOM 696 C CA . VAL A 1 89 ? -28.561 -0.433 25.801 1.00 82.94 89 VAL A CA 1
ATOM 697 C C . VAL A 1 89 ? -28.334 -1.256 24.546 1.00 82.94 89 VAL A C 1
ATOM 699 O O . VAL A 1 89 ? -27.334 -1.964 24.417 1.00 82.94 89 VAL A O 1
ATOM 702 N N . THR A 1 90 ? -29.277 -1.174 23.614 1.00 89.94 90 THR A N 1
ATOM 703 C CA . THR A 1 90 ? -29.247 -1.992 22.403 1.00 89.94 90 THR A CA 1
ATOM 704 C C . THR A 1 90 ? -28.120 -1.565 21.463 1.00 89.94 90 THR A C 1
ATOM 706 O O . THR A 1 90 ? -27.756 -0.387 21.381 1.00 89.94 90 THR A O 1
ATOM 709 N N . ASN A 1 91 ? -27.573 -2.519 20.708 1.00 93.81 91 ASN A N 1
ATOM 710 C CA . ASN A 1 91 ? -26.535 -2.220 19.718 1.00 93.81 91 ASN A CA 1
ATOM 711 C C . ASN A 1 91 ? -27.092 -1.360 18.569 1.00 93.81 91 ASN A C 1
ATOM 713 O O . ASN A 1 91 ? -26.365 -0.564 17.982 1.00 93.81 91 ASN A O 1
ATOM 717 N N . GLU A 1 92 ? -28.397 -1.432 18.307 1.00 93.31 92 GLU A N 1
ATOM 718 C CA . GLU A 1 92 ? -29.117 -0.569 17.376 1.00 93.31 92 GLU A CA 1
ATOM 719 C C . GLU A 1 92 ? -29.091 0.896 17.815 1.00 93.31 92 GLU A C 1
ATOM 721 O O . GLU A 1 92 ? -28.979 1.780 16.969 1.00 93.31 92 GLU A O 1
ATOM 726 N N . TYR A 1 93 ? -29.180 1.178 19.118 1.00 93.81 93 TYR A N 1
ATOM 727 C CA . TYR A 1 93 ? -29.070 2.546 19.623 1.00 93.81 93 TYR A CA 1
ATOM 728 C C . TYR A 1 93 ? -27.658 3.109 19.425 1.00 93.81 93 TYR A C 1
ATOM 730 O O . TYR A 1 93 ? -27.498 4.237 18.948 1.00 93.81 93 TYR A O 1
ATOM 738 N N . VAL A 1 94 ? -26.633 2.304 19.721 1.00 95.19 94 VAL A N 1
ATOM 739 C CA . VAL A 1 94 ? -25.228 2.666 19.477 1.00 95.19 94 VAL A CA 1
ATOM 740 C C . VAL A 1 94 ? -25.005 2.944 17.989 1.00 95.19 94 VAL A C 1
ATOM 742 O O . VAL A 1 94 ? -24.482 3.997 17.626 1.00 95.19 94 VAL A O 1
ATOM 745 N N . ALA A 1 95 ? -25.474 2.046 17.119 1.00 93.31 95 ALA A N 1
ATOM 746 C CA . ALA A 1 95 ? -25.330 2.166 15.672 1.00 93.31 95 ALA A CA 1
ATOM 747 C C . ALA A 1 95 ? -26.046 3.400 15.115 1.00 93.31 95 ALA A C 1
ATOM 749 O O . ALA A 1 95 ? -25.447 4.168 14.366 1.00 93.31 95 ALA A O 1
ATOM 750 N N . LYS A 1 96 ? -27.295 3.649 15.529 1.00 94.06 96 LYS A N 1
ATOM 751 C CA . LYS A 1 96 ? -28.047 4.849 15.131 1.00 94.06 96 LYS A CA 1
ATOM 752 C C . LYS A 1 96 ? -27.354 6.132 15.579 1.00 94.06 96 LYS A C 1
ATOM 754 O O . LYS A 1 96 ? -27.362 7.112 14.841 1.00 94.06 96 LYS A O 1
ATOM 759 N N . THR A 1 97 ? -26.737 6.129 16.760 1.00 94.44 97 THR A N 1
ATOM 760 C CA . THR A 1 97 ? -25.973 7.280 17.255 1.00 94.44 97 THR A CA 1
ATOM 761 C C . THR A 1 97 ? -24.720 7.511 16.407 1.00 94.44 97 THR A C 1
ATOM 763 O O . THR A 1 97 ? -24.497 8.631 15.955 1.00 94.44 97 THR A O 1
ATOM 766 N N . ALA A 1 98 ? -23.950 6.460 16.111 1.00 93.69 98 ALA A N 1
ATOM 767 C CA . ALA A 1 98 ? -22.763 6.546 15.256 1.00 93.69 98 ALA A CA 1
ATOM 768 C C . ALA A 1 98 ? -23.096 7.017 13.828 1.00 93.69 98 ALA A C 1
ATOM 770 O O . ALA A 1 98 ? -22.415 7.877 13.275 1.00 93.69 98 ALA A O 1
ATOM 771 N N . GLN A 1 99 ? -24.191 6.516 13.251 1.00 89.50 99 GLN A N 1
ATOM 772 C CA . GLN A 1 99 ? -24.676 6.924 11.928 1.00 89.50 99 GLN A CA 1
ATOM 773 C C . GLN A 1 99 ? -25.169 8.375 11.894 1.00 89.50 99 GLN A C 1
ATOM 775 O O . GLN A 1 99 ? -25.043 9.036 10.867 1.00 89.50 99 GLN A O 1
ATOM 780 N N . ARG A 1 100 ? -25.728 8.880 13.002 1.00 93.50 100 ARG A N 1
ATOM 781 C CA . ARG A 1 100 ? -26.195 10.270 13.114 1.00 93.50 100 ARG A CA 1
ATOM 782 C C . ARG A 1 100 ? -25.042 11.274 13.179 1.00 93.50 100 ARG A C 1
ATOM 784 O O . ARG A 1 100 ? -25.210 12.397 12.714 1.00 93.50 100 ARG A O 1
ATOM 791 N N . PHE A 1 101 ? -23.887 10.873 13.713 1.00 91.56 101 PHE A N 1
ATOM 792 C CA . PHE A 1 101 ? -22.702 11.726 13.862 1.00 91.56 101 PHE A CA 1
ATOM 793 C C . PHE A 1 101 ? -21.459 11.076 13.229 1.00 91.56 101 PHE A C 1
ATOM 795 O O . PHE A 1 101 ? -20.500 10.744 13.941 1.00 91.56 101 PHE A O 1
ATOM 802 N N . PRO A 1 102 ? -21.457 10.884 11.894 1.00 84.69 102 PRO A N 1
ATOM 803 C CA . PRO A 1 102 ? -20.351 10.240 11.200 1.00 84.69 102 PRO A CA 1
ATOM 804 C C . PRO A 1 102 ? -19.063 11.044 11.397 1.00 84.69 102 PRO A C 1
ATOM 806 O O . PRO A 1 102 ? -19.065 12.273 11.353 1.00 84.69 102 PRO A O 1
ATOM 809 N N . GLY A 1 103 ? -17.959 10.344 11.649 1.00 82.75 103 GLY A N 1
ATOM 810 C CA . GLY A 1 103 ? -16.656 10.964 11.902 1.00 82.75 103 GLY A CA 1
ATOM 811 C C . GLY A 1 103 ? -16.466 11.530 13.312 1.00 82.75 103 GLY A C 1
ATOM 812 O O . GLY A 1 103 ? -15.327 11.804 13.663 1.00 82.75 103 GLY A O 1
ATOM 813 N N . LYS A 1 104 ? -17.521 11.642 14.135 1.00 91.19 104 LYS A N 1
ATOM 814 C CA . LYS A 1 104 ? -17.429 12.063 15.548 1.00 91.19 104 LYS A CA 1
ATOM 815 C C . LYS A 1 104 ? -17.668 10.914 16.522 1.00 91.19 104 LYS A C 1
ATOM 817 O O . LYS A 1 104 ? -16.988 10.823 17.537 1.00 91.19 104 LYS A O 1
ATOM 822 N N . VAL A 1 105 ? -18.611 10.020 16.216 1.00 95.94 105 VAL A N 1
ATOM 823 C CA . VAL A 1 105 ? -18.959 8.885 17.082 1.00 95.94 105 VAL A CA 1
ATOM 824 C C . VAL A 1 105 ? -18.595 7.569 16.403 1.00 95.94 105 VAL A C 1
ATOM 826 O O . VAL A 1 105 ? -19.122 7.237 15.342 1.00 95.94 105 VAL A O 1
ATOM 829 N N . ILE A 1 106 ? -17.736 6.783 17.049 1.00 95.62 106 ILE A N 1
ATOM 830 C CA . ILE A 1 106 ? -17.401 5.414 16.653 1.00 95.62 106 ILE A CA 1
ATOM 831 C C . ILE A 1 106 ? -18.128 4.448 17.589 1.00 95.62 106 ILE A C 1
ATOM 833 O O . ILE A 1 106 ? -17.879 4.425 18.789 1.00 95.62 106 ILE A O 1
ATOM 837 N N . GLY A 1 107 ? -19.051 3.649 17.059 1.00 95.75 107 GLY A N 1
ATOM 838 C CA . GLY A 1 107 ? -19.844 2.728 17.873 1.00 95.75 107 GLY A CA 1
ATOM 839 C C . GLY A 1 107 ? -19.159 1.376 18.085 1.00 95.75 107 GLY A C 1
ATOM 840 O O . GLY A 1 107 ? -18.741 0.739 17.117 1.00 95.75 107 GLY A O 1
ATOM 841 N N . PHE A 1 108 ? -19.090 0.913 19.334 1.00 96.94 108 PHE A N 1
ATOM 842 C CA . PHE A 1 108 ? -18.649 -0.434 19.717 1.00 96.94 108 PHE A CA 1
ATOM 843 C C . PHE A 1 108 ? -19.834 -1.213 20.298 1.00 96.94 108 PHE A C 1
ATOM 845 O O . PHE A 1 108 ? -20.628 -0.676 21.068 1.00 96.94 108 PHE A O 1
ATOM 852 N N . ALA A 1 109 ? -19.965 -2.484 19.935 1.00 96.19 109 ALA A N 1
ATOM 853 C CA . ALA A 1 109 ? -21.073 -3.333 20.348 1.00 96.19 109 ALA A CA 1
ATOM 854 C C . ALA A 1 109 ? -20.910 -3.802 21.796 1.00 96.19 109 ALA A C 1
ATOM 856 O O . ALA A 1 109 ? -19.878 -4.362 22.157 1.00 96.19 109 ALA A O 1
ATOM 857 N N . GLY A 1 110 ? -21.948 -3.653 22.615 1.00 94.25 110 GLY A N 1
ATOM 858 C CA . GLY A 1 110 ? -22.026 -4.356 23.891 1.00 94.25 110 GLY A CA 1
ATOM 859 C C . GLY A 1 110 ? -22.372 -5.816 23.633 1.00 94.25 110 GLY A C 1
ATOM 860 O O . GLY A 1 110 ? -23.351 -6.084 22.940 1.00 94.25 110 GLY A O 1
ATOM 861 N N . ILE A 1 111 ? -21.591 -6.750 24.175 1.00 93.69 111 ILE A N 1
ATOM 862 C CA . ILE A 1 111 ? -21.843 -8.187 24.037 1.00 93.69 111 ILE A CA 1
ATOM 863 C C . ILE A 1 111 ? -21.790 -8.829 25.417 1.00 93.69 111 ILE A C 1
ATOM 865 O O . ILE A 1 111 ? -20.780 -8.737 26.112 1.00 93.69 111 ILE A O 1
ATOM 869 N N . ASN A 1 112 ? -22.854 -9.539 25.794 1.00 91.12 112 ASN A N 1
ATOM 870 C CA . ASN A 1 112 ? -22.770 -10.497 26.889 1.00 91.12 112 ASN A CA 1
ATOM 871 C C . ASN A 1 112 ? -22.091 -11.770 26.354 1.00 91.12 112 ASN A C 1
ATOM 873 O O . ASN A 1 112 ? -22.701 -12.475 25.543 1.00 91.12 112 ASN A O 1
ATOM 877 N N . PRO A 1 113 ? -20.862 -12.109 26.782 1.00 88.00 113 PRO A N 1
ATOM 878 C CA . PRO A 1 113 ? -20.142 -13.246 26.219 1.00 88.00 113 PRO A CA 1
ATOM 879 C C . PRO A 1 113 ? -20.626 -14.606 26.751 1.00 88.00 113 PRO A C 1
ATOM 881 O O . PRO A 1 113 ? -20.199 -15.647 26.263 1.00 88.00 113 PRO A O 1
ATOM 884 N N . LEU A 1 114 ? -21.530 -14.637 27.734 1.00 90.56 114 LEU A N 1
ATOM 885 C CA . LEU A 1 114 ? -21.977 -15.866 28.399 1.00 90.56 114 LEU A CA 1
ATOM 886 C C . LEU A 1 114 ? -23.182 -16.539 27.721 1.00 90.56 114 LEU A C 1
ATOM 888 O O . LEU A 1 114 ? -23.665 -17.560 28.208 1.00 90.56 114 LEU A O 1
ATOM 892 N N . GLN A 1 115 ? -23.661 -16.011 26.589 1.00 90.56 115 GLN A N 1
ATOM 893 C CA . GLN A 1 115 ? -24.809 -16.557 25.849 1.00 90.56 115 GLN A CA 1
ATOM 894 C C . GLN A 1 115 ? -24.409 -17.545 24.730 1.00 90.56 115 GLN A C 1
ATOM 896 O O . GLN A 1 115 ? -25.239 -17.933 23.897 1.00 90.56 115 GLN A O 1
ATOM 901 N N . GLY A 1 116 ? -23.143 -17.974 24.695 1.00 91.19 116 GLY A N 1
ATOM 902 C CA . GLY A 1 116 ? -22.627 -18.947 23.729 1.00 91.19 116 GLY A CA 1
ATOM 903 C C . GLY A 1 116 ? -22.746 -18.453 22.284 1.00 91.19 116 GLY A C 1
ATOM 904 O O . GLY A 1 116 ? -22.397 -17.320 21.966 1.00 91.19 116 GLY A O 1
ATOM 905 N N . MET A 1 117 ? -23.283 -19.283 21.384 1.00 95.12 117 MET A N 1
ATOM 906 C CA . MET A 1 117 ? -23.391 -18.930 19.958 1.00 95.12 117 MET A CA 1
ATOM 907 C C . MET A 1 117 ? -24.314 -17.740 19.665 1.00 95.12 117 MET A C 1
ATOM 909 O O . MET A 1 117 ? -24.218 -17.161 18.582 1.00 95.12 117 MET A O 1
ATOM 913 N N . ARG A 1 118 ? -25.198 -17.348 20.595 1.00 93.56 118 ARG A N 1
ATOM 914 C CA . ARG A 1 118 ? -25.957 -16.096 20.441 1.00 93.56 118 ARG A CA 1
ATOM 915 C C . ARG A 1 118 ? -25.024 -14.891 20.473 1.00 93.56 118 ARG A C 1
ATOM 917 O O . ARG A 1 118 ? -25.146 -14.042 19.599 1.00 93.56 118 ARG A O 1
ATOM 924 N N . SER A 1 119 ? -24.053 -14.877 21.387 1.00 94.00 119 SER A N 1
ATOM 925 C CA . SER A 1 119 ? -23.026 -13.834 21.477 1.00 94.00 119 SER A CA 1
ATOM 926 C C . SER A 1 119 ? -22.216 -13.743 20.184 1.00 94.00 119 SER A C 1
ATOM 928 O O . SER A 1 119 ? -22.039 -12.657 19.649 1.00 94.00 119 SER A O 1
ATOM 930 N N . VAL A 1 120 ? -21.811 -14.885 19.617 1.00 96.62 120 VAL A N 1
ATOM 931 C CA . VAL A 1 120 ? -21.051 -14.939 18.352 1.00 96.62 120 VAL A CA 1
ATOM 932 C C . VAL A 1 120 ? -21.844 -14.340 17.183 1.00 96.62 120 VAL A C 1
ATOM 934 O O . VAL A 1 120 ? -21.317 -13.533 16.421 1.00 96.62 120 VAL A O 1
ATOM 937 N N . ARG A 1 121 ? -23.130 -14.690 17.052 1.00 96.31 121 ARG A N 1
ATOM 938 C CA . ARG A 1 121 ? -24.007 -14.124 16.009 1.00 96.31 121 ARG A CA 1
ATOM 939 C C . ARG A 1 121 ? -24.300 -12.644 16.245 1.00 96.31 121 ARG A C 1
ATOM 941 O O . ARG A 1 121 ? -24.420 -11.897 15.280 1.00 96.31 121 ARG A O 1
ATOM 948 N N . ALA A 1 122 ? -24.403 -12.222 17.505 1.00 94.75 122 ALA A N 1
ATOM 949 C CA . ALA A 1 122 ? -24.589 -10.822 17.865 1.00 94.75 122 ALA A CA 1
ATOM 950 C C . ALA A 1 122 ? -23.364 -9.976 17.488 1.00 94.75 122 ALA A C 1
ATOM 952 O O . ALA A 1 122 ? -23.545 -8.889 16.947 1.00 94.75 122 ALA A O 1
ATOM 953 N N . VAL A 1 123 ? -22.142 -10.493 17.682 1.00 96.88 123 VAL A N 1
ATOM 954 C CA . VAL A 1 123 ? -20.906 -9.863 17.183 1.00 96.88 123 VAL A CA 1
ATOM 955 C C . VAL A 1 123 ? -20.975 -9.710 15.666 1.00 96.88 123 VAL A C 1
ATOM 957 O O . VAL A 1 123 ? -20.860 -8.602 15.153 1.00 96.88 123 VAL A O 1
ATOM 960 N N . GLU A 1 124 ? -21.225 -10.798 14.936 1.00 94.12 124 GLU A N 1
ATOM 961 C CA . GLU A 1 124 ? -21.266 -10.748 13.472 1.00 94.12 124 GLU A CA 1
ATOM 962 C C . GLU A 1 124 ? -22.330 -9.773 12.950 1.00 94.12 124 GLU A C 1
ATOM 964 O O . GLU A 1 124 ? -22.049 -8.982 12.050 1.00 94.12 124 GLU A O 1
ATOM 969 N N . HIS A 1 125 ? -23.524 -9.773 13.544 1.00 93.06 125 HIS A N 1
ATOM 970 C CA . HIS A 1 125 ? -24.584 -8.832 13.198 1.00 93.06 125 HIS A CA 1
ATOM 971 C C . HIS A 1 125 ? -24.174 -7.380 13.482 1.00 93.06 125 HIS A C 1
ATOM 973 O O . HIS A 1 125 ? -24.326 -6.509 12.627 1.00 93.06 125 HIS A O 1
ATOM 979 N N . ALA A 1 126 ? -23.610 -7.114 14.658 1.00 95.25 126 ALA A N 1
ATOM 980 C CA . ALA A 1 126 ? -23.178 -5.779 15.044 1.00 95.25 126 ALA A CA 1
ATOM 981 C C . ALA A 1 126 ? -22.122 -5.202 14.088 1.00 95.25 126 ALA A C 1
ATOM 983 O O . ALA A 1 126 ? -22.215 -4.039 13.694 1.00 95.25 126 ALA A O 1
ATOM 984 N N . ILE A 1 127 ? -21.149 -6.015 13.677 1.00 93.94 127 ILE A N 1
ATOM 985 C CA . ILE A 1 127 ? -20.068 -5.566 12.797 1.00 93.94 127 ILE A CA 1
ATOM 986 C C . ILE A 1 127 ? -20.530 -5.506 11.334 1.00 93.94 127 ILE A C 1
ATOM 988 O O . ILE A 1 127 ? -20.404 -4.464 10.693 1.00 93.94 127 ILE A O 1
ATOM 992 N N . LYS A 1 128 ? -21.106 -6.592 10.795 1.00 86.06 128 LYS A N 1
ATOM 993 C CA . LYS A 1 128 ? -21.435 -6.695 9.360 1.00 86.06 128 LYS A CA 1
ATOM 994 C C . LYS A 1 128 ? -22.730 -5.990 8.964 1.00 86.06 128 LYS A C 1
ATOM 996 O O . LYS A 1 128 ? -22.846 -5.569 7.818 1.00 86.06 128 LYS A O 1
ATOM 1001 N N . VAL A 1 129 ? -23.707 -5.894 9.868 1.00 86.06 129 VAL A N 1
ATOM 1002 C CA . VAL A 1 129 ? -25.037 -5.336 9.558 1.00 86.06 129 VAL A CA 1
ATOM 1003 C C . VAL A 1 129 ? -25.202 -3.937 10.137 1.00 86.06 129 VAL A C 1
ATOM 1005 O O . VAL A 1 129 ? -25.641 -3.036 9.429 1.00 86.06 129 VAL A O 1
ATOM 1008 N N . LEU A 1 130 ? -24.834 -3.731 11.404 1.00 87.75 130 LEU A N 1
ATOM 1009 C CA . LEU A 1 130 ? -24.984 -2.422 12.052 1.00 87.75 130 LEU A CA 1
ATOM 1010 C C . LEU A 1 130 ? -23.804 -1.470 11.787 1.00 87.75 130 LEU A C 1
ATOM 1012 O O . LEU A 1 130 ? -23.931 -0.266 12.013 1.00 87.75 130 LEU A O 1
ATOM 1016 N N . GLY A 1 131 ? -22.676 -1.989 11.288 1.00 88.69 131 GLY A N 1
ATOM 1017 C CA . GLY A 1 131 ? -21.486 -1.205 10.949 1.00 88.69 131 GLY A CA 1
ATOM 1018 C C . GLY A 1 131 ? -20.663 -0.746 12.157 1.00 88.69 131 GLY A C 1
ATOM 1019 O O . GLY A 1 131 ? -19.855 0.178 12.022 1.00 88.69 131 GLY A O 1
ATOM 1020 N N . LEU A 1 132 ? -20.865 -1.363 13.328 1.00 94.25 132 LEU A N 1
ATOM 1021 C CA . LEU A 1 132 ? -20.073 -1.098 14.531 1.00 94.25 132 LEU A CA 1
ATOM 1022 C C . LEU A 1 132 ? -18.618 -1.550 14.327 1.00 94.25 132 LEU A C 1
ATOM 1024 O O . LEU A 1 132 ? -18.331 -2.411 13.497 1.00 94.25 132 LEU A O 1
ATOM 1028 N N . LYS A 1 133 ? -17.685 -0.927 15.051 1.00 94.31 133 LYS A N 1
ATOM 1029 C CA . LYS A 1 133 ? -16.236 -1.007 14.782 1.00 94.31 133 LYS A CA 1
ATOM 1030 C C . LYS A 1 133 ? -15.433 -1.765 15.833 1.00 94.31 133 LYS A C 1
ATOM 1032 O O . LYS A 1 133 ? -14.218 -1.832 15.734 1.00 94.31 133 LYS A O 1
ATOM 1037 N N . GLY A 1 134 ? -16.098 -2.326 16.830 1.00 96.00 134 GLY A N 1
ATOM 1038 C CA . GLY A 1 134 ? -15.460 -3.044 17.923 1.00 96.00 134 GLY A CA 1
ATOM 1039 C C . GLY A 1 134 ? -16.493 -3.673 18.837 1.00 96.00 134 GLY A C 1
ATOM 1040 O O . GLY A 1 134 ? -17.698 -3.474 18.659 1.00 96.00 134 GLY A O 1
ATOM 1041 N N . VAL A 1 135 ? -16.018 -4.431 19.814 1.00 96.88 135 VAL A N 1
ATOM 1042 C CA . VAL A 1 135 ? -16.842 -5.140 20.794 1.00 96.88 135 VAL A CA 1
ATOM 1043 C C . VAL A 1 135 ? -16.394 -4.755 22.199 1.00 96.88 135 VAL A C 1
ATOM 1045 O O . VAL A 1 135 ? -15.214 -4.542 22.437 1.00 96.88 135 VAL A O 1
ATOM 1048 N N . SER A 1 136 ? -17.319 -4.684 23.147 1.00 95.25 136 SER A N 1
ATOM 1049 C CA . SER A 1 136 ? -17.031 -4.538 24.573 1.00 95.25 136 SER A CA 1
ATOM 1050 C C . SER A 1 136 ? -17.711 -5.645 25.369 1.00 95.25 136 SER A C 1
ATOM 1052 O O . SER A 1 136 ? -18.907 -5.893 25.180 1.00 95.25 136 SER A O 1
ATOM 1054 N N . VAL A 1 137 ? -16.959 -6.277 26.271 1.00 94.06 137 VAL A N 1
ATOM 1055 C CA . VAL A 1 137 ? -17.413 -7.375 27.135 1.00 94.06 137 VAL A CA 1
ATOM 1056 C C . VAL A 1 137 ? -17.109 -7.082 28.604 1.00 94.06 137 VAL A C 1
ATOM 1058 O O . VAL A 1 137 ? -16.095 -6.467 28.935 1.00 94.06 137 VAL A O 1
ATOM 1061 N N . ASP A 1 138 ? -17.980 -7.565 29.491 1.00 90.50 138 ASP A N 1
ATOM 1062 C CA . ASP A 1 138 ? -17.855 -7.395 30.945 1.00 90.50 138 ASP A CA 1
ATOM 1063 C C . ASP A 1 138 ? -17.729 -8.753 31.666 1.00 90.50 138 ASP A C 1
ATOM 1065 O O . ASP A 1 138 ? -18.721 -9.273 32.192 1.00 90.50 138 ASP A O 1
ATOM 1069 N N . PRO A 1 139 ? -16.528 -9.373 31.672 1.00 90.88 139 PRO A N 1
ATOM 1070 C CA . PRO A 1 139 ? -16.287 -10.614 32.414 1.00 90.88 139 PRO A CA 1
ATOM 1071 C C . PRO A 1 139 ? -16.492 -10.436 33.923 1.00 90.88 139 PRO A C 1
ATOM 1073 O O . PRO A 1 139 ? -17.059 -11.319 34.574 1.00 90.88 139 PRO A O 1
ATOM 1076 N N . TYR A 1 140 ? -16.108 -9.277 34.473 1.00 88.81 140 TYR A N 1
ATOM 1077 C CA . TYR A 1 140 ? -16.213 -8.984 35.901 1.00 88.81 140 TYR A CA 1
ATOM 1078 C C . TYR A 1 140 ? -17.667 -9.041 36.386 1.00 88.81 140 TYR A C 1
ATOM 1080 O O . TYR A 1 140 ? -17.976 -9.747 37.353 1.00 88.81 140 TYR A O 1
ATOM 1088 N N . GLY A 1 141 ? -18.577 -8.358 35.683 1.00 84.62 141 GLY A N 1
ATOM 1089 C CA . GLY A 1 141 ? -20.020 -8.448 35.914 1.00 84.62 141 GLY A CA 1
ATOM 1090 C C . GLY A 1 141 ? -20.587 -9.842 35.625 1.00 84.62 141 GLY A C 1
ATOM 1091 O O . GLY A 1 141 ? -21.524 -10.273 36.294 1.00 84.62 141 GLY A O 1
ATOM 1092 N N . GLY A 1 142 ? -19.989 -10.575 34.683 1.00 87.19 142 GLY A N 1
ATOM 1093 C CA . GLY A 1 142 ? -20.295 -11.976 34.374 1.00 87.19 142 GLY A CA 1
ATOM 1094 C C . GLY A 1 142 ? -19.788 -13.003 35.394 1.00 87.19 142 GLY A C 1
ATOM 1095 O O . GLY A 1 142 ? -20.040 -14.195 35.221 1.00 87.19 142 GLY A O 1
ATOM 1096 N N . LEU A 1 143 ? -19.106 -12.564 36.458 1.00 90.62 143 LEU A N 1
ATOM 1097 C CA . LEU A 1 143 ? -18.523 -13.413 37.502 1.00 90.62 143 LEU A CA 1
ATOM 1098 C C . LEU A 1 143 ? -17.508 -14.439 36.972 1.00 90.62 143 LEU A C 1
ATOM 1100 O O . LEU A 1 143 ? -17.429 -15.563 37.472 1.00 90.62 143 LEU A O 1
ATOM 1104 N N . VAL A 1 144 ? -16.743 -14.055 35.951 1.00 93.12 144 VAL A N 1
ATOM 1105 C CA . VAL A 1 144 ? -15.712 -14.883 35.314 1.00 93.12 144 VAL A CA 1
ATOM 1106 C C . VAL A 1 144 ? -14.453 -14.064 35.060 1.00 93.12 144 VAL A C 1
ATOM 1108 O O . VAL A 1 144 ? -14.512 -12.841 35.024 1.00 93.12 144 VAL A O 1
ATOM 1111 N N . ALA A 1 145 ? -13.311 -14.728 34.892 1.00 95.12 145 ALA A N 1
ATOM 1112 C CA . ALA A 1 145 ? -12.092 -14.073 34.423 1.00 95.12 145 ALA A CA 1
ATOM 1113 C C . ALA A 1 145 ? -12.125 -13.887 32.896 1.00 95.12 145 ALA A C 1
ATOM 1115 O O . ALA A 1 145 ? -12.878 -14.568 32.196 1.00 95.12 145 ALA A O 1
ATOM 1116 N N . ALA A 1 146 ? -11.283 -12.992 32.371 1.00 95.81 146 ALA A N 1
ATOM 1117 C CA . ALA A 1 146 ? -11.195 -12.730 30.932 1.00 95.81 146 ALA A CA 1
ATOM 1118 C C . ALA A 1 146 ? -10.806 -13.977 30.112 1.00 95.81 146 ALA A C 1
ATOM 1120 O O . ALA A 1 146 ? -11.272 -14.144 28.993 1.00 95.81 146 ALA A O 1
ATOM 1121 N N . ASN A 1 147 ? -10.027 -14.896 30.688 1.00 96.50 147 ASN A N 1
ATOM 1122 C CA . ASN A 1 147 ? -9.605 -16.141 30.046 1.00 96.50 147 ASN A CA 1
ATOM 1123 C C . ASN A 1 147 ? -10.606 -17.307 30.214 1.00 96.50 147 ASN A C 1
ATOM 1125 O O . ASN A 1 147 ? -10.278 -18.451 29.902 1.00 96.50 147 ASN A O 1
ATOM 1129 N N . ASP A 1 148 ? -11.824 -17.073 30.717 1.00 96.38 148 ASP A N 1
ATOM 1130 C CA . ASP A 1 148 ? -12.820 -18.143 30.806 1.00 96.38 148 ASP A CA 1
ATOM 1131 C C . ASP A 1 148 ? -13.175 -18.649 29.400 1.00 96.38 148 ASP A C 1
ATOM 1133 O O . ASP A 1 148 ? -13.551 -17.881 28.514 1.00 96.38 148 ASP A O 1
ATOM 1137 N N . ARG A 1 149 ? -13.112 -19.972 29.206 1.00 95.19 149 ARG A N 1
ATOM 1138 C CA . ARG A 1 149 ? -13.349 -20.639 27.913 1.00 95.19 149 ARG A CA 1
ATOM 1139 C C . ARG A 1 149 ? -14.651 -20.228 27.215 1.00 95.19 149 ARG A C 1
ATOM 1141 O O . ARG A 1 149 ? -14.775 -20.379 26.004 1.00 95.19 149 ARG A O 1
ATOM 1148 N N . ARG A 1 150 ? -15.656 -19.757 27.963 1.00 94.56 150 ARG A N 1
ATOM 1149 C CA . ARG A 1 150 ? -16.939 -19.298 27.407 1.00 94.56 150 ARG A CA 1
ATOM 1150 C C . ARG A 1 150 ? -16.811 -18.006 26.601 1.00 94.56 150 ARG A C 1
ATOM 1152 O O . ARG A 1 150 ? -17.665 -17.762 25.758 1.00 94.56 150 ARG A O 1
ATOM 1159 N N . LEU A 1 151 ? -15.767 -17.213 26.836 1.00 95.56 151 LEU A N 1
ATOM 1160 C CA . LEU A 1 151 ? -15.513 -15.943 26.151 1.00 95.56 151 LEU A CA 1
ATOM 1161 C C . LEU A 1 151 ? -14.744 -16.143 24.836 1.00 95.56 151 LEU A C 1
ATOM 1163 O O . LEU A 1 151 ? -14.884 -15.342 23.916 1.00 95.56 151 LEU A O 1
ATOM 1167 N N . TYR A 1 152 ? -14.008 -17.249 24.700 1.00 97.00 152 TYR A N 1
ATOM 1168 C CA . TYR A 1 152 ? -13.137 -17.520 23.549 1.00 97.00 152 TYR A CA 1
ATOM 1169 C C . TYR A 1 152 ? -13.868 -17.522 22.199 1.00 97.00 152 TYR A C 1
ATOM 1171 O O . TYR A 1 152 ? -13.318 -16.981 21.246 1.00 97.00 152 TYR A O 1
ATOM 1179 N N . PRO A 1 153 ? -15.110 -18.036 22.068 1.00 97.50 153 PRO A N 1
ATOM 1180 C CA . PRO A 1 153 ? -15.847 -17.921 20.810 1.00 97.50 153 PRO A CA 1
ATOM 1181 C C . PRO A 1 153 ? -16.101 -16.472 20.370 1.00 97.50 153 PRO A C 1
ATOM 1183 O O . PRO A 1 153 ? -16.153 -16.200 19.172 1.00 97.50 153 PRO A O 1
ATOM 1186 N N . VAL A 1 154 ? -16.260 -15.539 21.317 1.00 97.12 154 VAL A N 1
ATOM 1187 C CA . VAL A 1 154 ? -16.391 -14.106 21.014 1.00 97.12 154 VAL A CA 1
ATOM 1188 C C . VAL A 1 154 ? -15.045 -13.547 20.560 1.00 97.12 154 VAL A C 1
ATOM 1190 O O . VAL A 1 154 ? -15.002 -12.881 19.533 1.00 97.12 154 VAL A O 1
ATOM 1193 N N . TYR A 1 155 ? -13.952 -13.873 21.255 1.00 98.12 155 TYR A N 1
ATOM 1194 C CA . TYR A 1 155 ? -12.600 -13.440 20.880 1.00 98.12 155 TYR A CA 1
ATOM 1195 C C . TYR A 1 155 ? -12.177 -13.947 19.504 1.00 98.12 155 TYR A C 1
ATOM 1197 O O . TYR A 1 155 ? -11.770 -13.148 18.667 1.00 98.12 155 TYR A O 1
ATOM 1205 N N . ALA A 1 156 ? -12.383 -15.235 19.225 1.00 97.25 156 ALA A N 1
ATOM 1206 C CA . ALA A 1 156 ? -12.114 -15.828 17.920 1.00 97.25 156 ALA A CA 1
ATOM 1207 C C . ALA A 1 156 ? -12.916 -15.142 16.805 1.00 97.25 156 ALA A C 1
ATOM 1209 O O . ALA A 1 156 ? -12.388 -14.883 15.728 1.00 97.25 156 ALA A O 1
ATOM 1210 N N . LYS A 1 157 ? -14.185 -14.792 17.063 1.00 97.06 157 LYS A N 1
ATOM 1211 C CA . LYS A 1 157 ? -15.002 -14.057 16.090 1.00 97.06 157 LYS A CA 1
ATOM 1212 C C . LYS A 1 157 ? -14.522 -12.616 15.901 1.00 97.06 157 LYS A C 1
ATOM 1214 O O . LYS A 1 157 ? -14.542 -12.130 14.777 1.00 97.06 157 LYS A O 1
ATOM 1219 N N . CYS A 1 158 ? -14.097 -11.931 16.960 1.00 96.75 158 CYS A N 1
ATOM 1220 C CA . CYS A 1 158 ? -13.507 -10.596 16.844 1.00 96.75 158 CYS A CA 1
ATOM 1221 C C . CYS A 1 158 ? -12.192 -10.625 16.053 1.00 96.75 158 CYS A C 1
ATOM 1223 O O . CYS A 1 158 ? -12.001 -9.766 15.199 1.00 96.75 158 CYS A O 1
ATOM 1225 N N . ALA A 1 159 ? -11.343 -11.633 16.282 1.00 94.25 159 ALA A N 1
ATOM 1226 C CA . ALA A 1 159 ? -10.112 -11.863 15.528 1.00 94.25 159 ALA A CA 1
ATOM 1227 C C . ALA A 1 159 ? -10.401 -12.121 14.039 1.00 94.25 159 ALA A C 1
ATOM 1229 O O . ALA A 1 159 ? -9.849 -11.450 13.177 1.00 94.25 159 ALA A O 1
ATOM 1230 N N . GLU A 1 160 ? -11.350 -13.012 13.728 1.00 92.62 160 GLU A N 1
ATOM 1231 C CA . GLU A 1 160 ? -11.781 -13.299 12.350 1.00 92.62 160 GLU A CA 1
ATOM 1232 C C . GLU A 1 160 ? -12.297 -12.051 11.615 1.00 92.62 160 GLU A C 1
ATOM 1234 O O . GLU A 1 160 ? -12.071 -11.886 10.417 1.00 92.62 160 GLU A O 1
ATOM 1239 N N . LEU A 1 161 ? -13.029 -11.186 12.321 1.00 88.69 161 LEU A N 1
ATOM 1240 C CA . LEU A 1 161 ? -13.591 -9.954 11.764 1.00 88.69 161 LEU A CA 1
ATOM 1241 C C . LEU A 1 161 ? -12.620 -8.769 11.812 1.00 88.69 161 LEU A C 1
ATOM 1243 O O . LEU A 1 161 ? -12.985 -7.697 11.331 1.00 88.69 161 LEU A O 1
ATOM 1247 N N . ASP A 1 162 ? -11.432 -8.968 12.382 1.00 89.00 162 ASP A N 1
ATOM 1248 C CA . ASP A 1 162 ? -10.412 -7.954 12.634 1.00 89.00 162 ASP A CA 1
ATOM 1249 C C . ASP A 1 162 ? -10.970 -6.686 13.304 1.00 89.00 162 ASP A C 1
ATOM 1251 O O . ASP A 1 162 ? -10.849 -5.556 12.826 1.00 89.00 162 ASP A O 1
ATOM 1255 N N . VAL A 1 163 ? -11.656 -6.895 14.430 1.00 94.19 163 VAL A N 1
ATOM 1256 C CA . VAL A 1 163 ? -12.192 -5.820 15.271 1.00 94.19 163 VAL A CA 1
ATOM 1257 C C . VAL A 1 163 ? -11.678 -5.945 16.706 1.00 94.19 163 VAL A C 1
ATOM 1259 O O . VAL A 1 163 ? -11.547 -7.055 17.225 1.00 94.19 163 VAL A O 1
ATOM 1262 N N . PRO A 1 164 ? -11.408 -4.822 17.392 1.00 96.88 164 PRO A N 1
ATOM 1263 C CA . PRO A 1 164 ? -10.900 -4.838 18.753 1.00 96.88 164 PRO A CA 1
ATOM 1264 C C . PRO A 1 164 ? -11.962 -5.304 19.747 1.00 96.88 164 PRO A C 1
ATOM 1266 O O . PRO A 1 164 ? -13.167 -5.083 19.563 1.00 96.88 164 PRO A O 1
ATOM 1269 N N . VAL A 1 165 ? -11.488 -5.861 20.859 1.00 97.44 165 VAL A N 1
ATOM 1270 C CA . VAL A 1 165 ? -12.305 -6.136 22.035 1.00 97.44 165 VAL A CA 1
ATOM 1271 C C . VAL A 1 165 ? -11.856 -5.293 23.224 1.00 97.44 165 VAL A C 1
ATOM 1273 O O . VAL A 1 165 ? -10.703 -5.316 23.641 1.00 97.44 165 VAL A O 1
ATOM 1276 N N . VAL A 1 166 ? -12.801 -4.554 23.791 1.00 96.94 166 VAL A N 1
ATOM 1277 C CA . VAL A 1 166 ? -12.665 -3.868 25.071 1.00 96.94 166 VAL A CA 1
ATOM 1278 C C . VAL A 1 166 ? -13.080 -4.840 26.169 1.00 96.94 166 VAL A C 1
ATOM 1280 O O . VAL A 1 166 ? -14.210 -5.339 26.168 1.00 96.94 166 VAL A O 1
ATOM 1283 N N . ILE A 1 167 ? -12.171 -5.131 27.094 1.00 95.75 167 ILE A N 1
ATOM 1284 C CA . ILE A 1 167 ? -12.392 -6.075 28.186 1.00 95.75 167 ILE A CA 1
ATOM 1285 C C . ILE A 1 167 ? -12.389 -5.304 29.498 1.00 95.75 167 ILE A C 1
ATOM 1287 O O . ILE A 1 167 ? -11.390 -4.696 29.886 1.00 95.75 167 ILE A O 1
ATOM 1291 N N . THR A 1 168 ? -13.516 -5.359 30.204 1.00 92.62 168 THR A N 1
ATOM 1292 C CA . THR A 1 168 ? -13.612 -4.758 31.530 1.00 92.62 168 THR A CA 1
ATOM 1293 C C . THR A 1 168 ? -12.766 -5.526 32.546 1.00 92.62 168 THR A C 1
ATOM 1295 O O . THR A 1 168 ? -13.095 -6.651 32.920 1.00 92.62 168 THR A O 1
ATOM 1298 N N . CYS A 1 169 ? -11.698 -4.874 33.009 1.00 91.19 169 CYS A N 1
ATOM 1299 C CA . CYS A 1 169 ? -10.795 -5.341 34.059 1.00 91.19 169 CYS A CA 1
ATOM 1300 C C . CYS A 1 169 ? -10.895 -4.460 35.312 1.00 91.19 169 CYS A C 1
ATOM 1302 O O . CYS A 1 169 ? -11.561 -3.420 35.319 1.00 91.19 169 CYS A O 1
ATOM 1304 N N . GLY A 1 170 ? -10.222 -4.881 36.384 1.00 85.62 170 GLY A N 1
ATOM 1305 C CA . GLY A 1 170 ? -10.247 -4.181 37.664 1.00 85.62 170 GLY A CA 1
ATOM 1306 C C . GLY A 1 170 ? -11.542 -4.398 38.457 1.00 85.62 170 GLY A C 1
ATOM 1307 O O . GLY A 1 170 ? -12.526 -4.937 37.945 1.00 85.62 170 GLY A O 1
ATOM 1308 N N . PRO A 1 171 ? -11.571 -4.019 39.745 1.00 85.56 171 PRO A N 1
ATOM 1309 C CA . PRO A 1 171 ? -12.766 -4.162 40.554 1.00 85.56 171 PRO A CA 1
ATOM 1310 C C . PRO A 1 171 ? -13.787 -3.090 40.182 1.00 85.56 171 PRO A C 1
ATOM 1312 O O . PRO A 1 171 ? -13.455 -1.912 40.134 1.00 85.56 171 PRO A O 1
ATOM 1315 N N . LEU A 1 172 ? -15.055 -3.458 40.027 1.00 79.94 172 LEU A N 1
ATOM 1316 C CA . LEU A 1 172 ? -16.176 -2.520 40.111 1.00 79.94 172 LEU A CA 1
ATOM 1317 C C . LEU A 1 172 ? -16.826 -2.644 41.500 1.00 79.94 172 LEU A C 1
ATOM 1319 O O . LEU A 1 172 ? -17.033 -3.764 41.981 1.00 79.94 172 LEU A O 1
ATOM 1323 N N . PRO A 1 173 ? -17.143 -1.531 42.189 1.00 77.25 173 PRO A N 1
ATOM 1324 C CA . PRO A 1 173 ? -17.363 -1.554 43.634 1.00 77.25 173 PRO A CA 1
ATOM 1325 C C . PRO A 1 173 ? -18.797 -1.945 44.056 1.00 77.25 173 PRO A C 1
ATOM 1327 O O . PRO A 1 173 ? -19.424 -1.260 44.873 1.00 77.25 173 PRO A O 1
ATOM 1330 N N . PHE A 1 174 ? -19.298 -3.082 43.568 1.00 77.50 174 PHE A N 1
ATOM 1331 C CA . PHE A 1 174 ? -20.610 -3.649 43.902 1.00 77.50 174 PHE A CA 1
ATOM 1332 C C . PHE A 1 174 ? -20.525 -5.096 44.440 1.00 77.50 174 PHE A C 1
ATOM 1334 O O . PHE A 1 174 ? -19.509 -5.760 44.238 1.00 77.50 174 PHE A O 1
ATOM 1341 N N . PRO A 1 1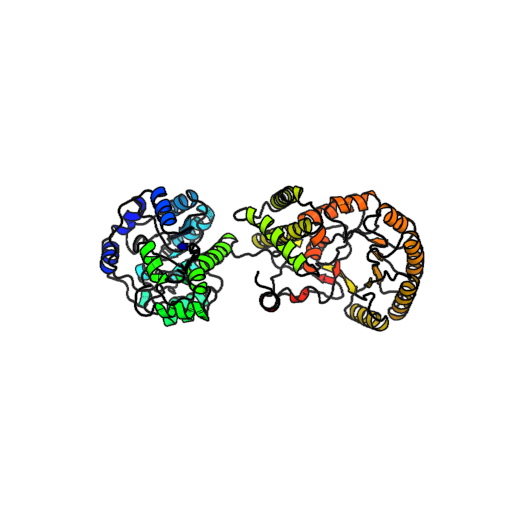75 ? -21.549 -5.593 45.167 1.00 74.12 175 PRO A N 1
ATOM 1342 C CA . PRO A 1 175 ? -21.531 -6.943 45.744 1.00 74.12 175 PRO A CA 1
ATOM 1343 C C . PRO A 1 175 ? -21.599 -8.057 44.686 1.00 74.12 175 PRO A C 1
ATOM 1345 O O . PRO A 1 175 ? -22.349 -7.937 43.723 1.00 74.12 175 PRO A O 1
ATOM 1348 N N . GLY A 1 176 ? -20.891 -9.170 44.908 1.00 81.94 176 GLY A N 1
ATOM 1349 C CA . GLY A 1 176 ? -20.993 -10.393 44.095 1.00 81.94 176 GLY A CA 1
ATOM 1350 C C . GLY A 1 176 ? -19.662 -10.840 43.478 1.00 81.94 176 GLY A C 1
ATOM 1351 O O . GLY A 1 176 ? -19.168 -11.908 43.853 1.00 81.94 176 GLY A O 1
ATOM 1352 N N . PRO A 1 177 ? -19.058 -10.055 42.567 1.00 85.19 177 PRO A N 1
ATOM 1353 C CA . PRO A 1 177 ? -17.783 -10.401 41.949 1.00 85.19 177 PRO A CA 1
ATOM 1354 C C . PRO A 1 177 ? -16.639 -10.510 42.959 1.00 85.19 177 PRO A C 1
ATOM 1356 O O . PRO A 1 177 ? -16.562 -9.770 43.941 1.00 85.19 177 PRO A O 1
ATOM 1359 N N . ARG A 1 178 ? -15.718 -11.437 42.693 1.00 89.94 178 ARG A N 1
ATOM 1360 C CA . ARG A 1 178 ? -14.437 -11.533 43.393 1.00 89.94 178 ARG A CA 1
ATOM 1361 C C . ARG A 1 178 ? -13.416 -10.689 42.648 1.00 89.94 178 ARG A C 1
ATOM 1363 O O . ARG A 1 178 ? -13.488 -10.593 41.427 1.00 89.94 178 ARG A O 1
ATOM 1370 N N . LEU A 1 179 ? -12.415 -10.174 43.363 1.00 89.12 179 LEU A N 1
ATOM 1371 C CA . LEU A 1 179 ? -11.322 -9.420 42.741 1.00 89.12 179 LEU A CA 1
ATOM 1372 C C . LEU A 1 179 ? -10.681 -10.211 41.584 1.00 89.12 179 LEU A C 1
ATOM 1374 O O . LEU A 1 179 ? -10.472 -9.655 40.518 1.00 89.12 179 LEU A O 1
ATOM 1378 N N . ALA A 1 180 ? -10.511 -11.527 41.747 1.00 89.88 180 ALA A N 1
ATOM 1379 C CA . ALA A 1 180 ? -9.970 -12.421 40.720 1.00 89.88 180 ALA A CA 1
ATOM 1380 C C . ALA A 1 180 ? -10.715 -12.404 39.365 1.00 89.88 180 ALA A C 1
ATOM 1382 O O . ALA A 1 180 ? -10.132 -12.783 38.359 1.00 89.88 180 ALA A O 1
ATOM 1383 N N . HIS A 1 181 ? -11.983 -11.977 39.307 1.00 92.50 181 HIS A N 1
ATOM 1384 C CA . HIS A 1 181 ? -12.712 -11.864 38.035 1.00 92.50 181 HIS A CA 1
ATOM 1385 C C . HIS A 1 181 ? -12.224 -10.684 37.178 1.00 92.50 181 HIS A C 1
ATOM 1387 O O . HIS A 1 181 ? -12.424 -10.684 35.971 1.00 92.50 181 HIS A O 1
ATOM 1393 N N . GLY A 1 182 ? -11.595 -9.677 37.792 1.00 91.38 182 GLY A N 1
ATOM 1394 C CA . GLY A 1 182 ? -11.057 -8.498 37.104 1.00 91.38 182 GLY A CA 1
ATOM 1395 C C . GLY A 1 182 ? -9.545 -8.555 36.899 1.00 91.38 182 GLY A C 1
ATOM 1396 O O . GLY A 1 182 ? -8.964 -7.541 36.520 1.00 91.38 182 GLY A O 1
ATOM 1397 N N . ASP A 1 183 ? -8.919 -9.694 37.209 1.00 94.50 183 ASP A N 1
ATOM 1398 C CA . ASP A 1 183 ? -7.469 -9.879 37.206 1.00 94.50 183 ASP A CA 1
ATOM 1399 C C . ASP A 1 183 ? -6.895 -9.800 35.793 1.00 94.50 183 ASP A C 1
ATOM 1401 O O . ASP A 1 183 ? -7.233 -10.600 34.919 1.00 94.50 183 ASP A O 1
ATOM 1405 N N . VAL A 1 184 ? -5.995 -8.842 35.579 1.00 95.50 184 VAL A N 1
ATOM 1406 C CA . VAL A 1 184 ? -5.403 -8.586 34.261 1.00 95.50 184 VAL A CA 1
ATOM 1407 C C . VAL A 1 184 ? -4.476 -9.697 33.795 1.00 95.50 184 VAL A C 1
ATOM 1409 O O . VAL A 1 184 ? -4.222 -9.789 32.604 1.00 95.50 184 VAL A O 1
ATOM 1412 N N . ARG A 1 185 ? -3.989 -10.581 34.674 1.00 95.62 185 ARG A N 1
ATOM 1413 C CA . ARG A 1 185 ? -3.140 -11.707 34.246 1.00 95.62 185 ARG A CA 1
ATOM 1414 C C . ARG A 1 185 ? -3.885 -12.665 33.323 1.00 95.62 185 ARG A C 1
ATOM 1416 O O . ARG A 1 185 ? -3.268 -13.268 32.460 1.00 95.62 185 ARG A O 1
ATOM 1423 N N . ALA A 1 186 ? -5.212 -12.729 33.430 1.00 96.69 186 ALA A N 1
ATOM 1424 C CA . ALA A 1 186 ? -6.040 -13.461 32.477 1.00 96.69 186 ALA A CA 1
ATOM 1425 C C . ALA A 1 186 ? -6.004 -12.854 31.058 1.00 96.69 186 ALA A C 1
ATOM 1427 O O . ALA A 1 186 ? -6.321 -13.545 30.097 1.00 96.69 186 ALA A O 1
ATOM 1428 N N . ILE A 1 187 ? -5.625 -11.580 30.906 1.00 97.81 187 ILE A N 1
ATOM 1429 C CA . ILE A 1 187 ? -5.417 -10.954 29.593 1.00 97.81 187 ILE A CA 1
ATOM 1430 C C . ILE A 1 187 ? -4.154 -11.497 28.923 1.00 97.81 187 ILE A C 1
ATOM 1432 O O . ILE A 1 187 ? -4.158 -11.639 27.706 1.00 97.81 187 ILE A O 1
ATOM 1436 N N . ASP A 1 188 ? -3.111 -11.842 29.688 1.00 97.56 188 ASP A N 1
ATOM 1437 C CA . ASP A 1 188 ? -1.880 -12.430 29.138 1.00 97.56 188 ASP A CA 1
ATOM 1438 C C . ASP A 1 188 ? -2.178 -13.739 28.396 1.00 97.56 188 ASP A C 1
ATOM 1440 O O . ASP A 1 188 ? -1.718 -13.916 27.271 1.00 97.56 188 ASP A O 1
ATOM 1444 N N . ASP A 1 189 ? -3.019 -14.602 28.978 1.00 97.62 189 ASP A N 1
ATOM 1445 C CA . ASP A 1 189 ? -3.459 -15.849 28.340 1.00 97.62 189 ASP A CA 1
ATOM 1446 C C . ASP A 1 189 ? -4.212 -15.567 27.031 1.00 97.62 189 ASP A C 1
ATOM 1448 O O . ASP A 1 189 ? -3.895 -16.135 25.989 1.00 97.62 189 ASP A O 1
ATOM 1452 N N . VAL A 1 190 ? -5.173 -14.634 27.055 1.00 97.94 190 VAL A N 1
ATOM 1453 C CA . VAL A 1 190 ? -5.964 -14.281 25.862 1.00 97.94 190 VAL A CA 1
ATOM 1454 C C . VAL A 1 190 ? -5.080 -13.673 24.768 1.00 97.94 190 VAL A C 1
ATOM 1456 O O . VAL A 1 190 ? -5.262 -13.994 23.598 1.00 97.94 190 VAL A O 1
ATOM 1459 N N . ALA A 1 191 ? -4.114 -12.823 25.123 1.00 97.62 191 ALA A N 1
ATOM 1460 C CA . ALA A 1 191 ? -3.179 -12.232 24.168 1.00 97.62 191 ALA A CA 1
ATOM 1461 C C . ALA A 1 191 ? -2.229 -13.279 23.560 1.00 97.62 191 ALA A C 1
ATOM 1463 O O . ALA A 1 191 ? -1.940 -13.207 22.367 1.00 97.62 191 ALA A O 1
ATOM 1464 N N . CYS A 1 192 ? -1.796 -14.275 24.345 1.00 96.44 192 CYS A N 1
ATOM 1465 C CA . CYS A 1 192 ? -1.013 -15.408 23.844 1.00 96.44 192 CYS A CA 1
ATOM 1466 C C . CYS A 1 192 ? -1.815 -16.274 22.864 1.00 96.44 192 CYS A C 1
ATOM 1468 O O . CYS A 1 192 ? -1.282 -16.686 21.834 1.00 96.44 192 CYS A O 1
ATOM 1470 N N . ASP A 1 193 ? -3.082 -16.544 23.179 1.00 97.56 193 ASP A N 1
ATOM 1471 C CA . ASP A 1 193 ? -3.943 -17.406 22.368 1.00 97.56 193 ASP A CA 1
ATOM 1472 C C . ASP A 1 193 ? -4.457 -16.705 21.098 1.00 97.56 193 ASP A C 1
ATOM 1474 O O . ASP A 1 193 ? -4.730 -17.365 20.094 1.00 97.56 193 ASP A O 1
ATOM 1478 N N . PHE A 1 194 ? -4.566 -15.372 21.120 1.00 97.06 194 PHE A N 1
ATOM 1479 C CA . PHE A 1 194 ? -5.048 -14.550 20.008 1.00 97.06 194 PHE A CA 1
ATOM 1480 C C . PHE A 1 194 ? -4.099 -13.370 19.714 1.00 97.06 194 PHE A C 1
ATOM 1482 O O . PHE A 1 194 ? -4.476 -12.215 19.932 1.00 97.06 194 PHE A O 1
ATOM 1489 N N . PRO A 1 195 ? -2.890 -13.613 19.168 1.00 92.25 195 PRO A N 1
ATOM 1490 C CA . PRO A 1 195 ? -1.904 -12.554 18.901 1.00 92.25 195 PRO A CA 1
ATOM 1491 C C . PRO A 1 195 ? -2.372 -11.527 17.852 1.00 92.25 195 PRO A C 1
ATOM 1493 O O . PRO A 1 195 ? -1.875 -10.406 17.794 1.00 92.25 195 PRO A O 1
ATOM 1496 N N . GLU A 1 196 ? -3.348 -11.899 17.025 1.00 86.12 196 GLU A N 1
ATOM 1497 C CA . GLU A 1 196 ? -3.968 -11.046 16.005 1.00 86.12 196 GLU A CA 1
ATOM 1498 C C . GLU A 1 196 ? -5.143 -10.204 16.539 1.00 86.12 196 GLU A C 1
ATOM 1500 O O . GLU A 1 196 ? -5.505 -9.188 15.945 1.00 86.12 196 GLU A O 1
ATOM 1505 N N . LEU A 1 197 ? -5.718 -10.566 17.694 1.00 95.75 197 LEU A N 1
ATOM 1506 C CA . LEU A 1 197 ? -6.825 -9.831 18.301 1.00 95.75 197 LEU A CA 1
ATOM 1507 C C . LEU A 1 197 ? -6.309 -8.582 19.009 1.00 95.75 197 LEU A C 1
ATOM 1509 O O . LEU A 1 197 ? -5.532 -8.675 19.953 1.00 95.75 197 LEU A O 1
ATOM 1513 N N . THR A 1 198 ? -6.809 -7.411 18.624 1.00 97.50 198 THR A N 1
ATOM 1514 C CA . THR A 1 198 ? -6.556 -6.188 19.396 1.00 97.50 198 THR A CA 1
ATOM 1515 C C . THR A 1 198 ? -7.387 -6.197 20.680 1.00 97.50 198 THR A C 1
ATOM 1517 O O . THR A 1 198 ? -8.619 -6.235 20.632 1.00 97.50 198 THR A O 1
ATOM 1520 N N . ILE A 1 199 ? -6.719 -6.115 21.827 1.00 98.38 199 ILE A N 1
ATOM 1521 C CA . ILE A 1 199 ? -7.329 -6.135 23.157 1.00 98.38 199 ILE A CA 1
ATOM 1522 C C . ILE A 1 199 ? -7.147 -4.769 23.810 1.00 98.38 199 ILE A C 1
ATOM 1524 O O . ILE A 1 199 ? -6.058 -4.208 23.792 1.00 98.38 199 ILE A O 1
ATOM 1528 N N . ILE A 1 200 ? -8.206 -4.241 24.416 1.00 98.12 200 ILE A N 1
ATOM 1529 C CA . ILE A 1 200 ? -8.183 -2.978 25.153 1.00 98.12 200 ILE A CA 1
ATOM 1530 C C . ILE A 1 200 ? -8.600 -3.266 26.590 1.00 98.12 200 ILE A C 1
ATOM 1532 O O . ILE A 1 200 ? -9.739 -3.655 26.855 1.00 98.12 200 ILE A O 1
ATOM 1536 N N . VAL A 1 201 ? -7.658 -3.105 27.513 1.00 97.25 201 VAL A N 1
ATOM 1537 C CA . VAL A 1 201 ? -7.856 -3.309 28.947 1.00 97.25 201 VAL A CA 1
ATOM 1538 C C . VAL A 1 201 ? -8.476 -2.053 29.542 1.00 97.25 201 VAL A C 1
ATOM 1540 O O . VAL A 1 201 ? -7.841 -0.998 29.566 1.00 97.25 201 VAL A O 1
ATOM 1543 N N . ASP A 1 202 ? -9.704 -2.171 30.045 1.00 93.31 202 ASP A N 1
ATOM 1544 C CA . ASP A 1 202 ? -10.352 -1.059 30.737 1.00 93.31 202 ASP A CA 1
ATOM 1545 C C . ASP A 1 202 ? -9.705 -0.775 32.103 1.00 93.31 202 ASP A C 1
ATOM 1547 O O . ASP A 1 202 ? -9.145 -1.645 32.780 1.00 93.31 202 ASP A O 1
ATOM 1551 N N . HIS A 1 203 ? -9.944 0.442 32.571 1.00 92.38 203 HIS A N 1
ATOM 1552 C CA . HIS A 1 203 ? -9.775 0.892 33.944 1.00 92.38 203 HIS A CA 1
ATOM 1553 C C . HIS A 1 203 ? -8.326 0.884 34.437 1.00 92.38 203 HIS A C 1
ATOM 1555 O O . HIS A 1 203 ? -8.070 0.603 35.615 1.00 92.38 203 HIS A O 1
ATOM 1561 N N . PHE A 1 204 ? -7.363 1.137 33.541 1.00 91.00 204 PHE A N 1
ATOM 1562 C CA . PHE A 1 204 ? -5.932 0.993 33.829 1.00 91.00 204 PHE A CA 1
ATOM 1563 C C . PHE A 1 204 ? -5.541 -0.395 34.369 1.00 91.00 204 PHE A C 1
ATOM 1565 O O . PHE A 1 204 ? -4.462 -0.555 34.928 1.00 91.00 204 PHE A O 1
ATOM 1572 N N . GLY A 1 205 ? -6.413 -1.407 34.281 1.00 90.94 205 GLY A N 1
ATOM 1573 C CA . GLY A 1 205 ? -6.159 -2.701 34.912 1.00 90.94 205 GLY A CA 1
ATOM 1574 C C . GLY A 1 205 ? -5.916 -2.636 36.431 1.00 90.94 205 GLY A C 1
ATOM 1575 O O . GLY A 1 205 ? -5.337 -3.556 37.010 1.00 90.94 205 GLY A O 1
ATOM 1576 N N . TRP A 1 206 ? -6.322 -1.554 37.106 1.00 92.88 206 TRP A N 1
ATOM 1577 C CA . TRP A 1 206 ? -6.060 -1.361 38.535 1.00 92.88 206 TRP A CA 1
ATOM 1578 C C . TRP A 1 206 ? -6.754 -2.456 39.374 1.00 92.88 206 TRP A C 1
ATOM 1580 O O . TRP A 1 206 ? -7.906 -2.781 39.082 1.00 92.88 206 TRP A O 1
ATOM 1590 N N . PRO A 1 207 ? -6.132 -3.019 40.435 1.00 93.50 207 PRO A N 1
ATOM 1591 C CA . PRO A 1 207 ? -4.872 -2.611 41.073 1.00 93.50 207 PRO A CA 1
ATOM 1592 C C . PRO A 1 207 ? -3.589 -3.244 40.509 1.00 93.50 207 PRO A C 1
ATOM 1594 O O . PRO A 1 207 ? -2.515 -2.990 41.052 1.00 93.50 207 PRO A O 1
ATOM 1597 N N . TRP A 1 208 ? -3.655 -4.037 39.440 1.00 95.50 208 TRP A N 1
ATOM 1598 C CA . TRP A 1 208 ? -2.501 -4.741 38.859 1.00 95.50 208 TRP A CA 1
ATOM 1599 C C . TRP A 1 208 ? -1.711 -3.859 37.887 1.00 95.50 208 TRP A C 1
ATOM 1601 O O . TRP A 1 208 ? -1.552 -4.172 36.708 1.00 95.50 208 TRP A O 1
ATOM 1611 N N . VAL A 1 209 ? -1.256 -2.704 38.370 1.00 95.69 209 VAL A N 1
ATOM 1612 C CA . VAL A 1 209 ? -0.624 -1.668 37.540 1.00 95.69 209 VAL A CA 1
ATOM 1613 C C . VAL A 1 209 ? 0.616 -2.200 36.818 1.00 95.69 209 VAL A C 1
ATOM 1615 O O . VAL A 1 209 ? 0.738 -2.068 35.603 1.00 95.69 209 VAL A O 1
ATOM 1618 N N . THR A 1 210 ? 1.520 -2.839 37.558 1.00 96.56 210 THR A N 1
ATOM 1619 C CA . THR A 1 210 ? 2.780 -3.374 37.027 1.00 96.56 210 THR A CA 1
ATOM 1620 C C . THR A 1 210 ? 2.562 -4.491 36.016 1.00 96.56 210 THR A C 1
ATOM 1622 O O . THR A 1 210 ? 3.214 -4.516 34.977 1.00 96.56 210 THR A O 1
ATOM 1625 N N . GLU A 1 211 ? 1.623 -5.391 36.285 1.00 97.50 211 GLU A N 1
ATOM 1626 C CA . GLU A 1 211 ? 1.272 -6.493 35.399 1.00 97.50 211 GLU A CA 1
ATOM 1627 C C . GLU A 1 211 ? 0.603 -5.971 34.128 1.00 97.50 211 GLU A C 1
ATOM 1629 O O . GLU A 1 211 ? 0.936 -6.430 33.043 1.00 97.50 211 GLU A O 1
ATOM 1634 N N . THR A 1 212 ? -0.268 -4.965 34.236 1.00 97.56 212 THR A N 1
ATOM 1635 C CA . THR A 1 212 ? -0.900 -4.326 33.070 1.00 97.56 212 THR A CA 1
ATOM 1636 C C . THR A 1 212 ? 0.152 -3.711 32.143 1.00 97.56 212 THR A C 1
ATOM 1638 O O . THR A 1 212 ? 0.112 -3.934 30.934 1.00 97.56 212 THR A O 1
ATOM 1641 N N . ILE A 1 213 ? 1.139 -2.997 32.703 1.00 97.81 213 ILE A N 1
ATOM 1642 C CA . ILE A 1 213 ? 2.268 -2.439 31.940 1.00 97.81 213 ILE A CA 1
ATOM 1643 C C . ILE A 1 213 ? 3.106 -3.558 31.308 1.00 97.81 213 ILE A C 1
ATOM 1645 O O . ILE A 1 213 ? 3.438 -3.479 30.128 1.00 97.81 213 ILE A O 1
ATOM 1649 N N . ALA A 1 214 ? 3.429 -4.610 32.065 1.00 97.94 214 ALA A N 1
ATOM 1650 C CA . ALA A 1 214 ? 4.235 -5.726 31.573 1.00 97.94 214 ALA A CA 1
ATOM 1651 C C . ALA A 1 214 ? 3.552 -6.485 30.422 1.00 97.94 214 ALA A C 1
ATOM 1653 O O . ALA A 1 214 ? 4.217 -6.863 29.460 1.00 97.94 214 ALA A O 1
ATOM 1654 N N . ILE A 1 215 ? 2.232 -6.671 30.492 1.00 98.12 215 ILE A N 1
ATOM 1655 C CA . ILE A 1 215 ? 1.443 -7.310 29.433 1.00 98.12 215 ILE A CA 1
ATOM 1656 C C . ILE A 1 215 ? 1.457 -6.444 28.167 1.00 98.12 215 ILE A C 1
ATOM 1658 O O . ILE A 1 215 ? 1.761 -6.965 27.100 1.00 98.12 215 ILE A O 1
ATOM 1662 N N . ALA A 1 216 ? 1.211 -5.132 28.269 1.00 97.75 216 ALA A N 1
ATOM 1663 C CA . ALA A 1 216 ? 1.253 -4.228 27.110 1.00 97.75 216 ALA A CA 1
ATOM 1664 C C . ALA A 1 216 ? 2.664 -4.055 26.517 1.00 97.75 216 ALA A C 1
ATOM 1666 O O . ALA A 1 216 ? 2.814 -3.806 25.324 1.00 97.75 216 ALA A O 1
ATOM 1667 N N . PHE A 1 217 ? 3.706 -4.198 27.340 1.00 96.69 217 PHE A N 1
ATOM 1668 C CA . PHE A 1 217 ? 5.094 -4.239 26.879 1.00 96.69 217 PHE A CA 1
ATOM 1669 C C . PHE A 1 217 ? 5.396 -5.524 26.101 1.00 96.69 217 PHE A C 1
ATOM 1671 O O . PHE A 1 217 ? 6.085 -5.491 25.086 1.00 96.69 217 PHE A O 1
ATOM 1678 N N . ARG A 1 218 ? 4.886 -6.662 26.582 1.00 95.88 218 ARG A N 1
ATOM 1679 C CA . ARG A 1 218 ? 5.111 -7.977 25.976 1.00 95.88 218 ARG A CA 1
ATOM 1680 C C . ARG A 1 218 ? 4.317 -8.179 24.685 1.00 95.88 218 ARG A C 1
ATOM 1682 O O . ARG A 1 218 ? 4.813 -8.841 23.779 1.00 95.88 218 ARG A O 1
ATOM 1689 N N . HIS A 1 219 ? 3.098 -7.651 24.623 1.00 95.62 219 HIS A N 1
ATOM 1690 C CA . HIS A 1 219 ? 2.128 -7.944 23.571 1.00 95.62 219 HIS A CA 1
ATOM 1691 C C . HIS A 1 219 ? 1.751 -6.681 22.804 1.00 95.62 219 HIS A C 1
ATOM 1693 O O . HIS A 1 219 ? 1.064 -5.802 23.323 1.00 95.62 219 HIS A O 1
ATOM 1699 N N . GLU A 1 220 ? 2.156 -6.603 21.534 1.00 91.19 220 GLU A N 1
ATOM 1700 C CA . GLU A 1 220 ? 1.876 -5.439 20.679 1.00 91.19 220 GLU A CA 1
ATOM 1701 C C . GLU A 1 220 ? 0.378 -5.200 20.437 1.00 91.19 220 GLU A C 1
ATOM 1703 O O . GLU A 1 220 ? -0.036 -4.085 20.125 1.00 91.19 220 GLU A O 1
ATOM 1708 N N . ASN A 1 221 ? -0.442 -6.240 20.587 1.00 94.25 221 ASN A N 1
ATOM 1709 C CA . ASN A 1 221 ? -1.886 -6.203 20.398 1.00 94.25 221 ASN A CA 1
ATOM 1710 C C . ASN A 1 221 ? -2.676 -5.786 21.656 1.00 94.25 221 ASN A C 1
ATOM 1712 O O . ASN A 1 221 ? -3.905 -5.749 21.590 1.00 94.25 221 ASN A O 1
ATOM 1716 N N . VAL A 1 222 ? -2.021 -5.447 22.777 1.00 98.12 222 VAL A N 1
ATOM 1717 C CA . VAL A 1 222 ? -2.689 -5.051 24.032 1.00 98.12 222 VAL A CA 1
ATOM 1718 C C . VAL A 1 222 ? -2.554 -3.549 24.301 1.00 98.12 222 VAL A C 1
ATOM 1720 O O . VAL A 1 222 ? -1.465 -3.030 24.523 1.00 98.12 222 VAL A O 1
ATOM 1723 N N . PHE A 1 223 ? -3.691 -2.860 24.361 1.00 98.38 223 PHE A N 1
ATOM 1724 C CA . PHE A 1 223 ? -3.824 -1.448 24.711 1.00 98.38 223 PHE A CA 1
ATOM 1725 C C . PHE A 1 223 ? -4.466 -1.282 26.089 1.00 98.38 223 PHE A C 1
ATOM 1727 O O . PHE A 1 223 ? -5.168 -2.166 26.582 1.00 98.38 223 PHE A O 1
ATOM 1734 N N . ILE A 1 224 ? -4.256 -0.122 26.703 1.00 98.00 224 ILE A N 1
ATOM 1735 C CA . ILE A 1 224 ? -4.738 0.206 28.045 1.00 98.00 224 ILE A CA 1
ATOM 1736 C C . ILE A 1 224 ? -5.552 1.494 27.967 1.00 98.00 224 ILE A C 1
ATOM 1738 O O . ILE A 1 224 ? -5.057 2.503 27.467 1.00 98.00 224 ILE A O 1
ATOM 1742 N N . ASP A 1 225 ? -6.773 1.489 28.495 1.00 95.56 225 ASP A N 1
ATOM 1743 C CA . ASP A 1 225 ? -7.583 2.700 28.616 1.00 95.56 225 ASP A CA 1
ATOM 1744 C C . ASP A 1 225 ? -7.380 3.392 29.982 1.00 95.56 225 ASP A C 1
ATOM 1746 O O . ASP A 1 225 ? -7.112 2.747 31.000 1.00 95.56 225 ASP A O 1
ATOM 1750 N N . THR A 1 226 ? -7.498 4.724 30.021 1.00 95.50 226 THR A N 1
ATOM 1751 C CA . THR A 1 226 ? -7.285 5.530 31.245 1.00 95.50 226 THR A CA 1
ATOM 1752 C C . THR A 1 226 ? -8.497 5.614 32.173 1.00 95.50 226 THR A C 1
ATOM 1754 O O . THR A 1 226 ? -8.534 6.455 33.080 1.00 95.50 226 THR A O 1
ATOM 1757 N N . SER A 1 227 ? -9.542 4.833 31.917 1.00 91.81 227 SER A N 1
ATOM 1758 C CA . SER A 1 227 ? -10.848 5.106 32.498 1.00 91.81 227 SER A CA 1
ATOM 1759 C C . SER A 1 227 ? -10.917 4.828 34.004 1.00 91.81 227 SER A C 1
ATOM 1761 O O . SER A 1 227 ? -10.135 4.059 34.547 1.00 91.81 227 SER A O 1
ATOM 1763 N N . LEU A 1 228 ? -11.853 5.482 34.706 1.00 86.44 228 LEU A N 1
ATOM 1764 C CA . LEU A 1 228 ? -12.149 5.380 36.154 1.00 86.44 228 LEU A CA 1
ATOM 1765 C C . LEU A 1 228 ? -11.005 5.674 37.150 1.00 86.44 228 LEU A C 1
ATOM 1767 O O . LEU A 1 228 ? -11.183 6.503 38.046 1.00 86.44 228 LEU A O 1
ATOM 1771 N N . TYR A 1 229 ? -9.859 5.006 37.043 1.00 87.31 229 TYR A N 1
ATOM 1772 C CA . TYR A 1 229 ? -8.860 4.851 38.105 1.00 87.31 229 TYR A CA 1
ATOM 1773 C C . TYR A 1 229 ? -7.566 5.639 37.894 1.00 87.31 229 TYR A C 1
ATOM 1775 O O . TYR A 1 229 ? -6.619 5.477 38.657 1.00 87.31 229 TYR A O 1
ATOM 1783 N N . SER A 1 230 ? -7.553 6.591 36.959 1.00 87.12 230 SER A N 1
ATOM 1784 C CA . SER A 1 230 ? -6.396 7.459 36.673 1.00 87.12 230 SER A CA 1
ATOM 1785 C C . SER A 1 230 ? -5.905 8.343 37.827 1.00 87.12 230 SER A C 1
ATOM 1787 O O . SER A 1 230 ? -4.858 8.968 37.721 1.00 87.12 230 SER A O 1
ATOM 1789 N N . HIS A 1 231 ? -6.637 8.387 38.939 1.00 87.94 231 HIS A N 1
ATOM 1790 C CA . HIS A 1 231 ? -6.310 9.153 40.144 1.00 87.94 231 HIS A CA 1
ATOM 1791 C C . HIS A 1 231 ? -5.976 8.263 41.356 1.00 87.94 231 HIS A C 1
ATOM 1793 O O . HIS A 1 231 ? -5.750 8.780 42.449 1.00 87.94 231 HIS A O 1
ATOM 1799 N N . LEU A 1 232 ? -5.998 6.935 41.195 1.00 89.75 232 LEU A N 1
ATOM 1800 C CA . LEU A 1 232 ? -5.703 5.984 42.266 1.00 89.75 232 LEU A CA 1
ATOM 1801 C C . LEU A 1 232 ? -4.192 5.701 42.377 1.00 89.75 232 LEU A C 1
ATOM 1803 O O . LEU A 1 232 ? -3.436 5.977 41.441 1.00 89.75 232 LEU A O 1
ATOM 1807 N N . PRO A 1 233 ? -3.722 5.142 43.513 1.00 92.12 233 PRO A N 1
ATOM 1808 C CA . PRO A 1 233 ? -2.312 4.812 43.699 1.00 92.12 233 PRO A CA 1
ATOM 1809 C C . PRO A 1 233 ? -1.758 3.927 42.579 1.00 92.12 233 PRO A C 1
ATOM 1811 O O . PRO A 1 233 ? -2.406 2.966 42.161 1.00 92.12 233 PRO A O 1
ATOM 1814 N N . GLY A 1 234 ? -0.546 4.254 42.128 1.00 93.50 234 GLY A N 1
ATOM 1815 C CA . GLY A 1 234 ? 0.145 3.573 41.032 1.00 93.50 234 GLY A CA 1
ATOM 1816 C C . GLY A 1 234 ? -0.084 4.193 39.651 1.00 93.50 234 GLY A C 1
ATOM 1817 O O . GLY A 1 234 ? 0.695 3.912 38.750 1.00 93.50 234 GLY A O 1
ATOM 1818 N N . ALA A 1 235 ? -1.066 5.088 39.474 1.00 93.00 235 ALA A N 1
ATOM 1819 C CA . ALA A 1 235 ? -1.368 5.680 38.165 1.00 93.00 235 ALA A CA 1
ATOM 1820 C C . ALA A 1 235 ? -0.172 6.400 37.501 1.00 93.00 235 ALA A C 1
ATOM 1822 O O . ALA A 1 235 ? -0.074 6.410 36.276 1.00 93.00 235 ALA A O 1
ATOM 1823 N N . SER A 1 236 ? 0.769 6.951 38.280 1.00 95.38 236 SER A N 1
ATOM 1824 C CA . SER A 1 236 ? 1.985 7.588 37.748 1.00 95.38 236 SER A CA 1
ATOM 1825 C C . SER A 1 236 ? 2.894 6.628 36.976 1.00 95.38 236 SER A C 1
ATOM 1827 O O . SER A 1 236 ? 3.567 7.064 36.046 1.00 95.38 236 SER A O 1
ATOM 1829 N N . LEU A 1 237 ? 2.872 5.328 37.293 1.00 97.00 237 LEU A N 1
ATOM 1830 C CA . LEU A 1 237 ? 3.686 4.323 36.603 1.00 97.00 237 LEU A CA 1
ATOM 1831 C C . LEU A 1 237 ? 3.272 4.156 35.136 1.00 97.00 237 LEU A C 1
ATOM 1833 O O . LEU A 1 237 ? 4.118 3.875 34.293 1.00 97.00 237 LEU A O 1
ATOM 1837 N N . PHE A 1 238 ? 1.996 4.382 34.804 1.00 96.75 238 PHE A N 1
ATOM 1838 C CA . PHE A 1 238 ? 1.551 4.400 33.408 1.00 96.75 238 PHE A CA 1
ATOM 1839 C C . PHE A 1 238 ? 2.182 5.548 32.624 1.00 96.75 238 PHE A C 1
ATOM 1841 O O . PHE A 1 238 ? 2.517 5.370 31.456 1.00 96.75 238 PHE A O 1
ATOM 1848 N N . ALA A 1 239 ? 2.387 6.703 33.264 1.00 96.50 239 ALA A N 1
ATOM 1849 C CA . ALA A 1 239 ? 3.070 7.821 32.630 1.00 96.50 239 ALA A CA 1
ATOM 1850 C C . ALA A 1 239 ? 4.556 7.532 32.419 1.00 96.50 239 ALA A C 1
ATOM 1852 O O . ALA A 1 239 ? 5.060 7.721 31.317 1.00 96.50 239 ALA A O 1
ATOM 1853 N N . GLU A 1 240 ? 5.238 6.977 33.422 1.00 96.88 240 GLU A N 1
ATOM 1854 C CA . GLU A 1 240 ? 6.632 6.535 33.282 1.00 96.88 240 GLU A CA 1
ATOM 1855 C C . GLU A 1 240 ? 6.797 5.516 32.141 1.00 96.88 240 GLU A C 1
ATOM 1857 O O . GLU A 1 240 ? 7.719 5.629 31.329 1.00 96.88 240 GLU A O 1
ATOM 1862 N N . ALA A 1 241 ? 5.868 4.564 32.030 1.00 97.06 241 ALA A N 1
ATOM 1863 C CA . ALA A 1 241 ? 5.883 3.542 30.993 1.00 97.06 241 ALA A CA 1
ATOM 1864 C C . ALA A 1 241 ? 5.559 4.105 29.594 1.00 97.06 241 ALA A C 1
ATOM 1866 O O . ALA A 1 241 ? 6.239 3.760 28.629 1.00 97.06 241 ALA A O 1
ATOM 1867 N N . ALA A 1 242 ? 4.586 5.013 29.466 1.00 96.94 242 ALA A N 1
ATOM 1868 C CA . ALA A 1 242 ? 4.279 5.694 28.201 1.00 96.94 242 ALA A CA 1
ATOM 1869 C C . ALA A 1 242 ? 5.398 6.644 27.747 1.00 96.94 242 ALA A C 1
ATOM 1871 O O . ALA A 1 242 ? 5.611 6.842 26.555 1.00 96.94 242 ALA A O 1
ATOM 1872 N N . ASN A 1 243 ? 6.164 7.206 28.680 1.00 97.00 243 ASN A N 1
ATOM 1873 C CA . ASN A 1 243 ? 7.341 8.004 28.345 1.00 97.00 243 ASN A CA 1
ATOM 1874 C C . ASN A 1 243 ? 8.493 7.144 27.789 1.00 97.00 243 ASN A C 1
ATOM 1876 O O . ASN A 1 243 ? 9.458 7.696 27.264 1.00 97.00 243 ASN A O 1
ATOM 1880 N N . THR A 1 244 ? 8.436 5.815 27.942 1.00 94.31 244 THR A N 1
ATOM 1881 C CA . THR A 1 244 ? 9.577 4.926 27.689 1.00 94.31 244 THR A CA 1
ATOM 1882 C C . THR A 1 244 ? 9.200 3.666 26.909 1.00 94.31 244 THR A C 1
ATOM 1884 O O . THR A 1 244 ? 9.389 3.612 25.699 1.00 94.31 244 THR A O 1
ATOM 1887 N N . ILE A 1 245 ? 8.710 2.638 27.599 1.00 95.31 245 ILE A N 1
ATOM 1888 C CA . ILE A 1 245 ? 8.641 1.257 27.112 1.00 95.31 245 ILE A CA 1
ATOM 1889 C C . ILE A 1 245 ? 7.347 0.911 26.367 1.00 95.31 245 ILE A C 1
ATOM 1891 O O . ILE A 1 245 ? 7.331 -0.075 25.639 1.00 95.31 245 ILE A O 1
ATOM 1895 N N . ILE A 1 246 ? 6.276 1.694 26.531 1.00 96.62 246 ILE A N 1
ATOM 1896 C CA . ILE A 1 246 ? 4.974 1.471 25.871 1.00 96.62 246 ILE A CA 1
ATOM 1897 C C . ILE A 1 246 ? 4.335 2.777 25.347 1.00 96.62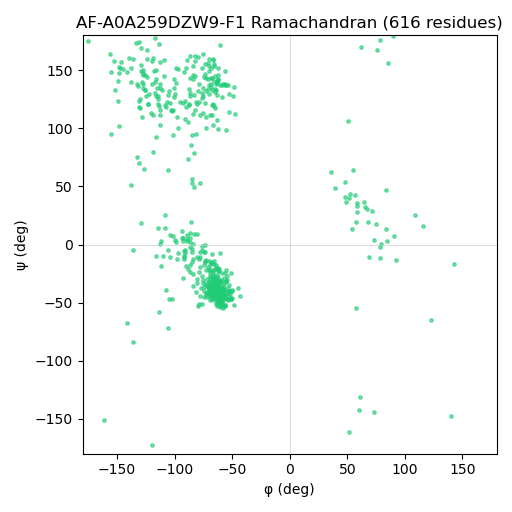 246 ILE A C 1
ATOM 1899 O O . ILE A 1 246 ? 3.175 3.075 25.653 1.00 96.62 246 ILE A O 1
ATOM 1903 N N . PRO A 1 247 ? 5.067 3.597 24.571 1.00 94.38 247 PRO A N 1
ATOM 1904 C CA . PRO A 1 247 ? 4.637 4.950 24.203 1.00 94.38 247 PRO A CA 1
ATOM 1905 C C . PRO A 1 247 ? 3.350 5.020 23.375 1.00 94.38 247 PRO A C 1
ATOM 1907 O O . PRO A 1 247 ? 2.689 6.058 23.331 1.00 94.38 247 PRO A O 1
ATOM 1910 N N . ASP A 1 248 ? 2.991 3.922 22.725 1.00 94.88 248 ASP A N 1
ATOM 1911 C CA . ASP A 1 248 ? 1.899 3.798 21.770 1.00 94.88 248 ASP A CA 1
ATOM 1912 C C . ASP A 1 248 ? 0.770 2.867 22.253 1.00 94.88 248 ASP A C 1
ATOM 1914 O O . ASP A 1 248 ? -0.070 2.449 21.457 1.00 94.88 248 ASP A O 1
ATOM 1918 N N . ARG A 1 249 ? 0.735 2.517 23.551 1.00 96.88 249 ARG A N 1
ATOM 1919 C CA . ARG A 1 249 ? -0.212 1.520 24.100 1.00 96.88 249 ARG A CA 1
ATOM 1920 C C . ARG A 1 249 ? -1.304 2.081 25.005 1.00 96.88 249 ARG A C 1
ATOM 1922 O O . ARG A 1 249 ? -2.230 1.349 25.342 1.00 96.88 249 ARG A O 1
ATOM 1929 N N . ILE A 1 250 ? -1.232 3.348 25.409 1.00 98.00 250 ILE A N 1
ATOM 1930 C CA . ILE A 1 250 ? -2.215 3.946 26.328 1.00 98.00 250 ILE A CA 1
ATOM 1931 C C . ILE A 1 250 ? -3.169 4.871 25.567 1.00 98.00 250 ILE A C 1
ATOM 1933 O O . ILE A 1 250 ? -2.726 5.710 24.781 1.00 98.00 250 ILE A O 1
ATOM 1937 N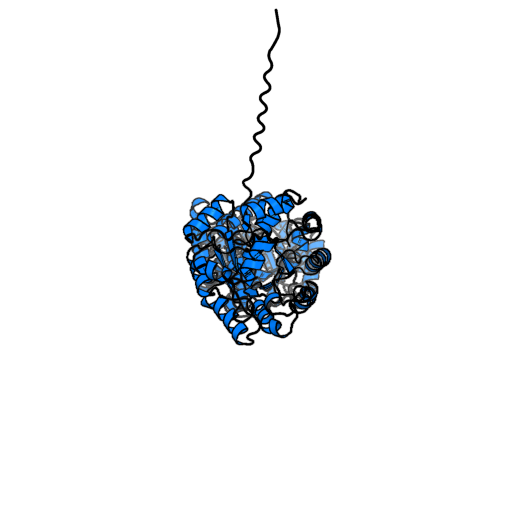 N . LEU A 1 251 ? -4.468 4.709 25.820 1.00 98.12 251 LEU A N 1
ATOM 1938 C CA . LEU A 1 251 ? -5.576 5.420 25.187 1.00 98.12 251 LEU A CA 1
ATOM 1939 C C . LEU A 1 251 ? -6.341 6.242 26.228 1.00 98.12 251 LEU A C 1
ATOM 1941 O O . LEU A 1 251 ? -6.760 5.713 27.262 1.00 98.12 251 LEU A O 1
ATOM 1945 N N . PHE A 1 252 ? -6.584 7.520 25.947 1.00 97.94 252 PHE A N 1
ATOM 1946 C CA . PHE A 1 252 ? -7.459 8.329 26.783 1.00 97.94 252 PHE A CA 1
ATOM 1947 C C . PHE A 1 252 ? -8.903 7.817 26.740 1.00 97.94 252 PHE A C 1
ATOM 1949 O O . PHE A 1 252 ? -9.482 7.587 25.682 1.00 97.94 252 PHE A O 1
ATOM 1956 N N . ALA A 1 253 ? -9.496 7.663 27.917 1.00 96.94 253 ALA A N 1
ATOM 1957 C CA . ALA A 1 253 ? -10.854 7.185 28.109 1.00 96.94 253 ALA A CA 1
ATOM 1958 C C . ALA A 1 253 ? -11.445 7.814 29.375 1.00 96.94 253 ALA A C 1
ATOM 1960 O O . ALA A 1 253 ? -10.881 7.677 30.467 1.00 96.94 253 ALA A O 1
ATOM 1961 N N . SER A 1 254 ? -12.586 8.497 29.258 1.00 94.19 254 SER A N 1
ATOM 1962 C CA . SER A 1 254 ? -13.204 9.175 30.406 1.00 94.19 254 SER A CA 1
ATOM 1963 C C . SER A 1 254 ? -14.073 8.246 31.256 1.00 94.19 254 SER A C 1
ATOM 1965 O O . SER A 1 254 ? -14.111 8.368 32.478 1.00 94.19 254 SER A O 1
ATOM 1967 N N . CYS A 1 255 ? -14.765 7.292 30.630 1.00 91.06 255 CYS A N 1
ATOM 1968 C CA . CYS A 1 255 ? -15.924 6.582 31.182 1.00 91.06 255 CYS A CA 1
ATOM 1969 C C . CYS A 1 255 ? -17.081 7.514 31.579 1.00 91.06 255 CYS A C 1
ATOM 1971 O O . CYS A 1 255 ? -17.835 7.229 32.516 1.00 91.06 255 CYS A O 1
ATOM 1973 N N . PHE A 1 256 ? -17.280 8.620 30.863 1.00 91.81 256 PHE A N 1
ATOM 1974 C CA . PHE A 1 256 ? -18.519 9.389 30.959 1.00 91.81 256 PHE A CA 1
ATOM 1975 C C . PHE A 1 256 ? -19.734 8.467 30.677 1.00 91.81 256 PHE A C 1
ATOM 1977 O O . PHE A 1 256 ? -19.654 7.608 29.791 1.00 91.81 256 PHE A O 1
ATOM 1984 N N . PRO A 1 257 ? -20.845 8.554 31.439 1.00 89.56 257 PRO A N 1
ATOM 1985 C CA . PRO A 1 257 ? -21.202 9.589 32.417 1.00 89.56 257 PRO A CA 1
ATOM 1986 C C . PRO A 1 257 ? -20.730 9.354 33.861 1.00 89.56 257 PRO A C 1
ATOM 1988 O O . PRO A 1 257 ? -21.136 10.097 34.750 1.00 89.56 257 PRO A O 1
ATOM 1991 N N . VAL A 1 258 ? -19.899 8.341 34.128 1.00 87.06 258 VAL A N 1
ATOM 1992 C CA . VAL A 1 258 ? -19.374 8.092 35.483 1.00 87.06 258 VAL A CA 1
ATOM 1993 C C . VAL A 1 258 ? -18.339 9.144 35.862 1.00 87.06 258 VAL A C 1
ATOM 1995 O O . VAL A 1 258 ? -18.379 9.664 36.966 1.00 87.06 258 VAL A O 1
ATOM 1998 N N . VAL A 1 259 ? -17.420 9.508 34.972 1.00 89.00 259 VAL A N 1
ATOM 1999 C CA . VAL A 1 259 ? -16.484 10.615 35.221 1.00 89.00 259 VAL A CA 1
ATOM 2000 C C . VAL A 1 259 ? -16.761 11.716 34.200 1.00 89.00 259 VAL A C 1
ATOM 2002 O O . VAL A 1 259 ? -16.796 11.419 33.006 1.00 89.00 259 VAL A O 1
ATOM 2005 N N . PRO A 1 260 ? -16.968 12.978 34.622 1.00 90.88 260 PRO A N 1
ATOM 2006 C CA . PRO A 1 260 ? -17.051 14.098 33.690 1.00 90.88 260 PRO A CA 1
ATOM 2007 C C . PRO A 1 260 ? -15.795 14.178 32.815 1.00 90.88 260 PRO A C 1
ATOM 2009 O O . PRO A 1 260 ? -14.682 14.049 33.326 1.00 90.88 260 PRO A O 1
ATOM 2012 N N . VAL A 1 261 ? -15.964 14.427 31.516 1.00 92.06 261 VAL A N 1
ATOM 2013 C CA . VAL A 1 261 ? -14.871 14.421 30.524 1.00 92.06 261 VAL A CA 1
ATOM 2014 C C . VAL A 1 261 ? -13.752 15.385 30.918 1.00 92.06 261 VAL A C 1
ATOM 2016 O O . VAL A 1 261 ? -12.616 14.952 31.101 1.00 92.06 261 VAL A O 1
ATOM 2019 N N . LYS A 1 262 ? -14.076 16.657 31.191 1.00 91.62 262 LYS A N 1
ATOM 2020 C CA . LYS A 1 262 ? -13.130 17.650 31.739 1.00 91.62 262 LYS A CA 1
ATOM 2021 C C . LYS A 1 262 ? -12.358 17.162 32.967 1.00 91.62 262 LYS A C 1
ATOM 2023 O O . LYS A 1 262 ? -11.164 17.424 33.092 1.00 91.62 262 LYS A O 1
ATOM 2028 N N . THR A 1 263 ? -13.016 16.448 33.881 1.00 92.19 263 THR A N 1
ATOM 2029 C CA . THR A 1 263 ? -12.358 15.890 35.071 1.00 92.19 263 THR A CA 1
ATOM 2030 C C . THR A 1 263 ? -11.402 14.759 34.702 1.00 92.19 263 THR A C 1
ATOM 2032 O O . THR A 1 263 ? -10.313 14.684 35.267 1.00 92.19 263 THR A O 1
ATOM 2035 N N . ALA A 1 264 ? -11.779 13.888 33.765 1.00 94.06 264 ALA A N 1
ATOM 2036 C CA . ALA A 1 264 ? -10.912 12.818 33.284 1.00 94.06 264 ALA A CA 1
ATOM 2037 C C . ALA A 1 264 ? -9.671 13.372 32.567 1.00 94.06 264 ALA A C 1
ATOM 2039 O O . ALA A 1 264 ? -8.564 12.949 32.899 1.00 94.06 264 ALA A O 1
ATOM 2040 N N . ILE A 1 265 ? -9.841 14.359 31.675 1.00 95.06 265 ILE A N 1
ATOM 2041 C CA . ILE A 1 265 ? -8.731 15.057 31.003 1.00 95.06 265 ILE A CA 1
ATOM 2042 C C . ILE A 1 265 ? -7.790 15.644 32.056 1.00 95.06 265 ILE A C 1
ATOM 2044 O O . ILE A 1 265 ? -6.608 15.320 32.065 1.00 95.06 265 ILE A O 1
ATOM 2048 N N . ALA A 1 266 ? -8.314 16.414 33.016 1.00 94.56 266 ALA A N 1
ATOM 2049 C CA . ALA A 1 266 ? -7.494 17.021 34.063 1.00 94.56 266 ALA A CA 1
ATOM 2050 C C . ALA A 1 266 ? -6.720 15.990 34.905 1.00 94.56 266 ALA A C 1
ATOM 2052 O O . ALA A 1 266 ? -5.560 16.222 35.240 1.00 94.56 266 ALA A O 1
ATOM 2053 N N . ARG A 1 267 ? -7.333 14.843 35.234 1.00 94.44 267 ARG A N 1
ATOM 2054 C CA . ARG A 1 267 ? -6.664 13.755 35.969 1.00 94.44 267 ARG A CA 1
ATOM 2055 C C . ARG A 1 267 ? -5.507 13.172 35.163 1.00 94.44 267 ARG A C 1
ATOM 2057 O O . ARG A 1 267 ? -4.401 13.101 35.685 1.00 94.44 267 ARG A O 1
ATOM 2064 N N . VAL A 1 268 ? -5.737 12.811 33.903 1.00 95.94 268 VAL A N 1
ATOM 2065 C CA . VAL A 1 268 ? -4.696 12.232 33.039 1.00 95.94 268 VAL A CA 1
ATOM 2066 C C . VAL A 1 268 ? -3.582 13.244 32.770 1.00 95.94 268 VAL A C 1
ATOM 2068 O O . VAL A 1 268 ? -2.416 12.910 32.941 1.00 95.94 268 VAL A O 1
ATOM 2071 N N . SER A 1 269 ? -3.918 14.499 32.466 1.00 95.62 269 SER A N 1
ATOM 2072 C CA . SER A 1 269 ? -2.936 15.572 32.252 1.00 95.62 269 SER A CA 1
ATOM 2073 C C . SER A 1 269 ? -2.130 15.941 33.502 1.00 95.62 269 SER A C 1
ATOM 2075 O O . SER A 1 269 ? -1.104 16.600 33.376 1.00 95.62 269 SER A O 1
ATOM 2077 N N . SER A 1 270 ? -2.577 15.556 34.702 1.00 95.88 270 SER A N 1
ATOM 2078 C CA . SER A 1 270 ? -1.826 15.780 35.947 1.00 95.88 270 SER A CA 1
ATOM 2079 C C . SER A 1 270 ? -0.769 14.709 36.238 1.00 95.88 270 SER A C 1
ATOM 2081 O O . SER A 1 270 ? 0.067 14.899 37.122 1.00 95.88 270 SER A O 1
ATOM 2083 N N . LEU A 1 271 ? -0.801 13.584 35.517 1.00 96.25 271 LEU A N 1
ATOM 2084 C CA . LEU A 1 271 ? 0.211 12.535 35.619 1.00 96.25 271 LEU A CA 1
ATOM 2085 C C . LEU A 1 271 ? 1.519 12.980 34.933 1.00 96.25 271 LEU A C 1
ATOM 2087 O O . LEU A 1 271 ? 1.478 13.818 34.032 1.00 96.25 271 LEU A O 1
ATOM 2091 N N . PRO A 1 272 ? 2.684 12.432 35.327 1.00 96.75 272 PRO A N 1
ATOM 2092 C CA . PRO A 1 272 ? 3.996 12.898 34.869 1.00 96.75 272 PRO A CA 1
ATOM 2093 C C . PRO A 1 272 ? 4.361 12.413 33.448 1.00 96.75 272 PRO A C 1
ATOM 2095 O O . PRO A 1 272 ? 5.418 11.823 33.228 1.00 96.75 272 PRO A O 1
ATOM 2098 N N . PHE A 1 273 ? 3.485 12.635 32.468 1.00 96.81 273 PHE A N 1
ATOM 2099 C CA . PHE A 1 273 ? 3.775 12.401 31.052 1.00 96.81 273 PHE A CA 1
ATOM 2100 C C . PHE A 1 273 ? 4.715 13.487 30.509 1.00 96.81 273 PHE A C 1
ATOM 2102 O O . PHE A 1 273 ? 4.617 14.651 30.908 1.00 96.81 273 PHE A O 1
ATOM 2109 N N . THR A 1 274 ? 5.594 13.146 29.561 1.00 97.00 274 THR A N 1
ATOM 2110 C CA . THR A 1 274 ? 6.212 14.184 28.719 1.00 97.00 274 THR A CA 1
ATOM 2111 C C . THR A 1 274 ? 5.143 14.826 27.825 1.00 97.00 274 THR A C 1
ATOM 2113 O O . THR A 1 274 ? 4.098 14.209 27.594 1.00 97.00 274 THR A O 1
ATOM 2116 N N . PRO A 1 275 ? 5.368 16.040 27.289 1.00 95.12 275 PRO A N 1
ATOM 2117 C CA . PRO A 1 275 ? 4.428 16.663 26.357 1.00 95.12 275 PRO A CA 1
ATOM 2118 C C . PRO A 1 275 ? 4.068 15.757 25.169 1.00 95.12 275 PRO A C 1
ATOM 2120 O O . PRO A 1 275 ? 2.901 15.661 24.796 1.00 95.12 275 PRO A O 1
ATOM 2123 N N . GLU A 1 276 ? 5.047 15.033 24.624 1.00 93.25 276 GLU A N 1
ATOM 2124 C CA . GLU A 1 276 ? 4.862 14.111 23.501 1.00 93.25 276 GLU A CA 1
ATOM 2125 C C . GLU A 1 276 ? 4.060 12.870 23.906 1.00 93.25 276 GLU A C 1
ATOM 2127 O O . GLU A 1 276 ? 3.179 12.434 23.169 1.00 93.25 276 GLU A O 1
ATOM 2132 N N . ALA A 1 277 ? 4.339 12.291 25.078 1.00 95.81 277 ALA A N 1
ATOM 2133 C CA . ALA A 1 277 ? 3.587 11.142 25.572 1.00 95.81 277 ALA A CA 1
ATOM 2134 C C . ALA A 1 277 ? 2.138 11.521 25.908 1.00 95.81 277 ALA A C 1
ATOM 2136 O O . ALA A 1 277 ? 1.221 10.759 25.610 1.00 95.81 277 ALA A O 1
ATOM 2137 N N . LEU A 1 278 ? 1.914 12.710 26.477 1.00 97.31 278 LEU A N 1
ATOM 2138 C CA . LEU A 1 278 ? 0.573 13.203 26.775 1.00 97.31 278 LEU A CA 1
ATOM 2139 C C . LEU A 1 278 ? -0.244 13.410 25.495 1.00 97.31 278 LEU A C 1
ATOM 2141 O O . LEU A 1 278 ? -1.393 12.980 25.440 1.00 97.31 278 LEU A O 1
ATOM 2145 N N . GLU A 1 279 ? 0.347 14.013 24.460 1.00 96.19 279 GLU A N 1
ATOM 2146 C CA . GLU A 1 279 ? -0.288 14.159 23.142 1.00 96.19 279 GLU A CA 1
ATOM 2147 C C . GLU A 1 279 ? -0.684 12.793 22.565 1.00 96.19 279 GLU A C 1
ATOM 2149 O O . GLU A 1 279 ? -1.829 12.603 22.145 1.00 96.19 279 GLU A O 1
ATOM 2154 N N . ARG A 1 280 ? 0.217 11.806 22.648 1.00 95.75 280 ARG A N 1
ATOM 2155 C CA . ARG A 1 280 ? -0.053 10.444 22.179 1.00 95.75 280 ARG A CA 1
ATOM 2156 C C . ARG A 1 280 ? -1.206 9.784 22.914 1.00 95.75 280 ARG A C 1
ATOM 2158 O O . ARG A 1 280 ? -2.081 9.208 22.270 1.00 95.75 280 ARG A O 1
ATOM 2165 N N . VAL A 1 281 ? -1.222 9.887 24.241 1.00 97.50 281 VAL A N 1
ATOM 2166 C CA . VAL A 1 281 ? -2.280 9.323 25.090 1.00 97.50 281 VAL A CA 1
ATOM 2167 C C . VAL A 1 281 ? -3.628 9.972 24.798 1.00 97.50 281 VAL A C 1
ATOM 2169 O O . VAL A 1 281 ? -4.634 9.269 24.711 1.00 97.50 281 VAL A O 1
ATOM 2172 N N . LEU A 1 282 ? -3.660 11.297 24.641 1.00 97.44 282 LEU A N 1
ATOM 2173 C CA . LEU A 1 282 ? -4.893 12.044 24.404 1.00 97.44 282 LEU A CA 1
ATOM 2174 C C . LEU A 1 282 ? -5.428 11.886 22.975 1.00 97.44 282 LEU A C 1
ATOM 2176 O O . LEU A 1 282 ? -6.643 11.952 22.794 1.00 97.44 282 LEU A O 1
ATOM 2180 N N . HIS A 1 283 ? -4.567 11.678 21.972 1.00 95.81 283 HIS A N 1
ATOM 2181 C CA . HIS A 1 283 ? -4.974 11.709 20.562 1.00 95.81 283 HIS A CA 1
ATOM 2182 C C . HIS A 1 283 ? -4.292 10.657 19.685 1.00 95.81 283 HIS A C 1
ATOM 2184 O O . HIS A 1 283 ? -4.964 9.728 19.228 1.00 95.81 283 HIS A O 1
ATOM 2190 N N . THR A 1 284 ? -2.978 10.771 19.454 1.00 93.44 284 THR A N 1
ATOM 2191 C CA . THR A 1 284 ? -2.290 10.034 18.375 1.00 93.44 284 THR A CA 1
ATOM 2192 C C . THR A 1 284 ? -2.435 8.511 18.485 1.00 93.44 284 THR A C 1
ATOM 2194 O O . THR A 1 284 ? -2.633 7.838 17.472 1.00 93.44 284 THR A O 1
ATOM 2197 N N . ASN A 1 285 ? -2.408 7.936 19.691 1.00 96.31 285 ASN A N 1
ATOM 2198 C CA . ASN A 1 285 ? -2.554 6.485 19.868 1.00 96.31 285 ASN A CA 1
ATOM 2199 C C . ASN A 1 285 ? -3.951 6.002 19.455 1.00 96.31 285 ASN A C 1
ATOM 2201 O O . ASN A 1 285 ? -4.086 5.004 18.745 1.00 96.31 285 ASN A O 1
ATOM 2205 N N . ALA A 1 286 ? -4.991 6.740 19.849 1.00 95.75 286 ALA A N 1
ATOM 2206 C CA . ALA A 1 286 ? -6.368 6.437 19.477 1.00 95.75 286 ALA A CA 1
ATOM 2207 C C . ALA A 1 286 ? -6.611 6.650 17.976 1.00 95.75 286 ALA A C 1
ATOM 2209 O O . ALA A 1 286 ? -7.262 5.823 17.340 1.00 95.75 286 ALA A O 1
ATOM 2210 N N . GLU A 1 287 ? -6.055 7.713 17.392 1.00 93.00 287 GLU A N 1
ATOM 2211 C CA . GLU A 1 287 ? -6.091 7.976 15.950 1.00 93.00 287 GLU A CA 1
ATOM 2212 C C . GLU A 1 287 ? -5.499 6.800 15.161 1.00 93.00 287 GLU A C 1
ATOM 2214 O O . GLU A 1 287 ? -6.151 6.262 14.263 1.00 93.00 287 GLU A O 1
ATOM 2219 N N . ASN A 1 288 ? -4.289 6.366 15.522 1.00 86.69 288 ASN A N 1
ATOM 2220 C CA . ASN A 1 288 ? -3.594 5.263 14.862 1.00 86.69 288 ASN A CA 1
ATOM 2221 C C . ASN A 1 288 ? -4.379 3.955 14.976 1.00 86.69 288 ASN A C 1
ATOM 2223 O O . ASN A 1 288 ? -4.553 3.245 13.981 1.00 86.69 288 ASN A O 1
ATOM 2227 N N . LEU A 1 289 ? -4.914 3.666 16.164 1.00 88.31 289 LEU A N 1
ATOM 2228 C CA . LEU A 1 289 ? -5.718 2.472 16.375 1.00 88.31 289 LEU A CA 1
ATOM 2229 C C . LEU A 1 289 ? -7.015 2.507 15.549 1.00 88.31 289 LEU A C 1
ATOM 2231 O O . LEU A 1 289 ? -7.337 1.541 14.859 1.00 88.31 289 LEU A O 1
ATOM 2235 N N . LEU A 1 290 ? -7.739 3.628 15.541 1.00 88.56 290 LEU A N 1
ATOM 2236 C CA . LEU A 1 290 ? -8.962 3.787 14.746 1.00 88.56 290 LEU A CA 1
ATOM 2237 C C . LEU A 1 290 ? -8.696 3.725 13.237 1.00 88.56 290 LEU A C 1
ATOM 2239 O O . LEU A 1 290 ? -9.531 3.204 12.497 1.00 88.56 290 LEU A O 1
ATOM 2243 N N . ARG A 1 291 ? -7.546 4.212 12.756 1.00 78.62 291 ARG A N 1
ATOM 2244 C CA . ARG A 1 291 ? -7.137 4.057 11.348 1.00 78.62 291 ARG A CA 1
ATOM 2245 C C . ARG A 1 291 ? -6.934 2.589 10.983 1.00 78.62 291 ARG A C 1
ATOM 2247 O O . ARG A 1 291 ? -7.465 2.159 9.959 1.00 78.62 291 ARG A O 1
ATOM 2254 N N . LYS A 1 292 ? -6.259 1.815 11.842 1.00 74.75 292 LYS A N 1
ATOM 2255 C CA . LYS A 1 292 ? -6.093 0.361 11.666 1.00 74.75 292 LYS A CA 1
ATOM 2256 C C . LYS A 1 292 ? -7.450 -0.347 11.574 1.00 74.75 292 LYS A C 1
ATOM 2258 O O . LYS A 1 292 ? -7.676 -1.120 10.648 1.00 74.75 292 LYS A O 1
ATOM 2263 N N . ILE A 1 293 ? -8.381 -0.014 12.471 1.00 72.62 293 ILE A N 1
ATOM 2264 C CA . ILE A 1 293 ? -9.735 -0.596 12.505 1.00 72.62 293 ILE A CA 1
ATOM 2265 C C . ILE A 1 293 ? -10.522 -0.283 11.223 1.00 72.62 293 ILE A C 1
ATOM 2267 O O . ILE A 1 293 ? -11.216 -1.143 10.683 1.00 72.62 293 ILE A O 1
ATOM 2271 N N . HIS A 1 294 ? -10.424 0.940 10.693 1.00 61.97 294 HIS A N 1
ATOM 2272 C CA . HIS A 1 294 ? -11.155 1.322 9.480 1.00 61.97 294 HIS A CA 1
ATOM 2273 C C . HIS A 1 294 ? -10.649 0.641 8.206 1.00 61.97 294 HIS A C 1
ATOM 2275 O O . HIS A 1 294 ? -11.442 0.446 7.285 1.00 61.97 294 HIS A O 1
ATOM 2281 N N . ALA A 1 295 ? -9.376 0.252 8.153 1.00 51.69 295 ALA A N 1
ATOM 2282 C CA . ALA A 1 295 ? -8.813 -0.478 7.021 1.00 51.69 295 ALA A CA 1
ATOM 2283 C C . ALA A 1 295 ? -9.056 -2.001 7.092 1.00 51.69 295 ALA A C 1
ATOM 2285 O O . ALA A 1 295 ? -8.600 -2.736 6.214 1.00 51.69 295 ALA A O 1
ATOM 2286 N N . GLY A 1 296 ? -9.746 -2.490 8.135 1.00 54.81 296 GLY A N 1
ATOM 2287 C CA . GLY A 1 296 ? -9.779 -3.920 8.456 1.00 54.81 296 GLY A CA 1
ATOM 2288 C C . GLY A 1 296 ? -8.359 -4.474 8.559 1.00 54.81 296 GLY A C 1
ATOM 2289 O O . GLY A 1 296 ? -8.063 -5.478 7.903 1.00 54.81 296 GLY A O 1
ATOM 2290 N N . GLY A 1 297 ? -7.481 -3.701 9.226 1.00 61.50 297 GLY A N 1
ATOM 2291 C CA . GLY A 1 297 ? -6.098 -4.039 9.580 1.00 61.50 297 GLY A CA 1
ATOM 2292 C C . GLY A 1 297 ? -5.117 -4.141 8.419 1.00 61.50 297 GLY A C 1
ATOM 2293 O O . GLY A 1 297 ? -3.910 -4.201 8.642 1.00 61.50 297 GLY A O 1
ATOM 2294 N N . ARG A 1 298 ? -5.613 -4.134 7.181 1.00 76.69 298 ARG A N 1
ATOM 2295 C CA . ARG A 1 298 ? -4.816 -4.262 5.963 1.00 76.69 298 ARG A CA 1
ATOM 2296 C C . ARG A 1 298 ? -4.246 -2.913 5.554 1.00 76.69 298 ARG A C 1
ATOM 2298 O O . ARG A 1 298 ? -4.918 -1.887 5.630 1.00 76.69 298 ARG A O 1
ATOM 2305 N N . VAL A 1 299 ? -3.017 -2.928 5.060 1.00 85.75 299 VAL A N 1
ATOM 2306 C CA . VAL A 1 299 ? -2.333 -1.739 4.552 1.00 85.75 299 VAL A CA 1
ATOM 2307 C C . VAL A 1 299 ? -1.930 -2.021 3.116 1.00 85.75 299 VAL A C 1
ATOM 2309 O O . VAL A 1 299 ? -1.202 -2.973 2.851 1.00 85.75 299 VAL A O 1
ATOM 2312 N N . GLY A 1 300 ? -2.429 -1.198 2.195 1.00 91.06 300 GLY A N 1
ATOM 2313 C CA . GLY A 1 300 ? -1.964 -1.205 0.815 1.00 91.06 300 GLY A CA 1
ATOM 2314 C C . GLY A 1 300 ? -0.646 -0.459 0.695 1.00 91.06 300 GLY A C 1
ATOM 2315 O O . GLY A 1 300 ? -0.499 0.616 1.281 1.00 91.06 300 GLY A O 1
ATOM 2316 N N . ILE A 1 301 ? 0.292 -0.996 -0.077 1.00 93.88 301 ILE A N 1
ATOM 2317 C CA . ILE A 1 301 ? 1.589 -0.368 -0.309 1.00 93.88 301 ILE A CA 1
ATOM 2318 C C . ILE A 1 301 ? 1.720 0.165 -1.736 1.00 93.88 301 ILE A C 1
ATOM 2320 O O . ILE A 1 301 ? 1.245 -0.417 -2.707 1.00 93.88 301 ILE A O 1
ATOM 2324 N N . GLY A 1 302 ? 2.416 1.289 -1.852 1.00 94.25 302 GLY A N 1
ATOM 2325 C CA . GLY A 1 302 ? 2.853 1.892 -3.101 1.00 94.25 302 GLY A CA 1
ATOM 2326 C C . GLY A 1 302 ? 4.074 2.756 -2.815 1.00 94.25 302 GLY A C 1
ATOM 2327 O O . GLY A 1 302 ? 4.204 3.296 -1.716 1.00 94.25 302 GLY A O 1
ATOM 2328 N N . TYR A 1 303 ? 4.992 2.871 -3.771 1.00 94.19 303 TYR A N 1
ATOM 2329 C CA . TYR A 1 303 ? 6.199 3.676 -3.597 1.00 94.19 303 TYR A CA 1
ATOM 2330 C C . TYR A 1 303 ? 6.643 4.328 -4.902 1.00 94.19 303 TYR A C 1
ATOM 2332 O O . TYR A 1 303 ? 6.302 3.888 -5.999 1.00 94.19 303 TYR A O 1
ATOM 2340 N N . ALA A 1 304 ? 7.392 5.413 -4.748 1.00 94.06 304 ALA A N 1
ATOM 2341 C CA . ALA A 1 304 ? 8.030 6.154 -5.820 1.00 94.06 304 ALA A CA 1
ATOM 2342 C C . ALA A 1 304 ? 9.508 6.340 -5.479 1.00 94.06 304 ALA A C 1
ATOM 2344 O O . ALA A 1 304 ? 9.901 6.358 -4.312 1.00 94.06 304 ALA A O 1
ATOM 2345 N N . PHE A 1 305 ? 10.318 6.506 -6.513 1.00 91.94 305 PHE A N 1
ATOM 2346 C CA . PHE A 1 305 ? 11.751 6.694 -6.418 1.00 91.94 305 PHE A CA 1
ATOM 2347 C C . PHE A 1 305 ? 12.170 8.035 -7.011 1.00 91.94 305 PHE A C 1
ATOM 2349 O O . PHE A 1 305 ? 11.728 8.430 -8.090 1.00 91.94 305 PHE A O 1
ATOM 2356 N N . ASN A 1 306 ? 13.082 8.715 -6.323 1.00 92.19 306 ASN A N 1
ATOM 2357 C CA . ASN A 1 306 ? 13.800 9.855 -6.862 1.00 92.19 306 ASN A CA 1
ATOM 2358 C C . ASN A 1 306 ? 15.196 9.927 -6.223 1.00 92.19 306 ASN A C 1
ATOM 2360 O O . ASN A 1 306 ? 15.337 9.701 -5.023 1.00 92.19 306 ASN A O 1
ATOM 2364 N N . PHE A 1 307 ? 16.217 10.275 -7.008 1.00 88.25 307 PHE A N 1
ATOM 2365 C CA . PHE A 1 307 ? 17.592 10.436 -6.526 1.00 88.25 307 PHE A CA 1
ATOM 2366 C C . PHE A 1 307 ? 17.755 11.600 -5.535 1.00 88.25 307 PHE A C 1
ATOM 2368 O O . PHE A 1 307 ? 18.651 11.575 -4.694 1.00 88.25 307 PHE A O 1
ATOM 2375 N N . ALA A 1 308 ? 16.915 12.636 -5.627 1.00 90.94 308 ALA A N 1
ATOM 2376 C CA . ALA A 1 308 ? 17.031 13.831 -4.801 1.00 90.94 308 ALA A CA 1
ATOM 2377 C C . ALA A 1 308 ? 15.981 13.863 -3.683 1.00 90.94 308 ALA A C 1
ATOM 2379 O O . ALA A 1 308 ? 14.779 13.952 -3.938 1.00 90.94 308 ALA A O 1
ATOM 2380 N N . PHE A 1 309 ? 16.446 13.931 -2.432 1.00 87.50 309 PHE A N 1
ATOM 2381 C CA . PHE A 1 309 ? 15.591 13.947 -1.239 1.00 87.50 309 PHE A CA 1
ATOM 2382 C C . PHE A 1 309 ? 14.476 15.004 -1.289 1.00 87.50 309 PHE A C 1
ATOM 2384 O O . PHE A 1 309 ? 13.313 14.705 -1.042 1.00 87.50 309 PHE A O 1
ATOM 2391 N N . ARG A 1 310 ? 14.803 16.249 -1.664 1.00 90.94 310 ARG A N 1
ATOM 2392 C CA . ARG A 1 310 ? 13.808 17.336 -1.745 1.00 90.94 310 ARG A CA 1
ATOM 2393 C C . ARG A 1 310 ? 12.737 17.084 -2.806 1.00 90.94 310 ARG A C 1
ATOM 2395 O O . ARG A 1 310 ? 11.599 17.503 -2.630 1.00 90.94 310 ARG A O 1
ATOM 2402 N N . GLN A 1 311 ? 13.094 16.408 -3.895 1.00 93.19 311 GLN A N 1
ATOM 2403 C CA . GLN A 1 311 ? 12.140 16.057 -4.945 1.00 93.19 311 GLN A CA 1
ATOM 2404 C C . GLN A 1 311 ? 11.236 14.906 -4.487 1.00 93.19 311 GLN A C 1
ATOM 2406 O O . GLN A 1 311 ? 10.029 14.966 -4.701 1.00 93.19 311 GLN A O 1
ATOM 2411 N N . ALA A 1 312 ? 11.788 13.913 -3.781 1.00 91.81 312 ALA A N 1
ATOM 2412 C CA . ALA A 1 312 ? 11.000 12.863 -3.134 1.00 91.81 312 ALA A CA 1
ATOM 2413 C C . ALA A 1 312 ? 10.017 13.441 -2.097 1.00 91.81 312 ALA A C 1
ATOM 2415 O O . ALA A 1 312 ? 8.845 13.072 -2.086 1.00 91.81 312 ALA A O 1
ATOM 2416 N N . ALA A 1 313 ? 10.456 14.410 -1.288 1.00 91.31 313 ALA A N 1
ATOM 2417 C CA . ALA A 1 313 ? 9.594 15.103 -0.332 1.00 91.31 313 ALA A CA 1
ATOM 2418 C C . ALA A 1 313 ? 8.438 15.854 -1.018 1.00 91.31 313 ALA A C 1
ATOM 2420 O O . ALA A 1 313 ? 7.317 15.826 -0.522 1.00 91.31 313 ALA A O 1
ATOM 2421 N N . ALA A 1 314 ? 8.680 16.477 -2.177 1.00 94.25 314 ALA A N 1
ATOM 2422 C CA . ALA A 1 314 ? 7.618 17.114 -2.955 1.00 94.25 314 ALA A CA 1
ATOM 2423 C C . ALA A 1 314 ? 6.586 16.093 -3.469 1.00 94.25 314 ALA A C 1
ATOM 2425 O O . ALA A 1 314 ? 5.389 16.344 -3.378 1.00 94.25 314 ALA A O 1
ATOM 2426 N N . ILE A 1 315 ? 7.033 14.924 -3.948 1.00 96.19 315 ILE A N 1
ATOM 2427 C CA . ILE A 1 315 ? 6.134 13.832 -4.359 1.00 96.19 315 ILE A CA 1
ATOM 2428 C C . ILE A 1 315 ? 5.295 13.356 -3.166 1.00 96.19 315 ILE A C 1
ATOM 2430 O O . ILE A 1 315 ? 4.085 13.210 -3.309 1.00 96.19 315 ILE A O 1
ATOM 2434 N N . ARG A 1 316 ? 5.901 13.176 -1.983 1.00 94.38 316 ARG A N 1
ATOM 2435 C CA . ARG A 1 316 ? 5.193 12.780 -0.753 1.00 94.38 316 ARG A CA 1
ATOM 2436 C C . ARG A 1 316 ? 4.046 13.731 -0.407 1.00 94.38 316 ARG A C 1
ATOM 2438 O O . ARG A 1 316 ? 2.947 13.265 -0.139 1.00 94.38 316 ARG A O 1
ATOM 2445 N N . LEU A 1 317 ? 4.278 15.043 -0.453 1.00 95.06 317 LEU A N 1
ATOM 2446 C CA . LEU A 1 317 ? 3.233 16.029 -0.152 1.00 95.06 317 LEU A CA 1
ATOM 2447 C C . LEU A 1 317 ? 2.054 15.937 -1.133 1.00 95.06 317 LEU A C 1
ATOM 2449 O O . LEU A 1 317 ? 0.904 16.075 -0.728 1.00 95.06 317 LEU A O 1
ATOM 2453 N N . ILE A 1 318 ? 2.321 15.651 -2.412 1.00 97.50 318 ILE A N 1
ATOM 2454 C CA . ILE A 1 318 ? 1.256 15.415 -3.397 1.00 97.50 318 ILE A CA 1
ATOM 2455 C C . ILE A 1 318 ? 0.530 14.094 -3.094 1.00 97.50 318 ILE A C 1
ATOM 2457 O O . ILE A 1 318 ? -0.690 14.040 -3.189 1.00 97.50 318 ILE A O 1
ATOM 2461 N N . VAL A 1 319 ? 1.242 13.032 -2.694 1.00 97.50 319 VAL A N 1
ATOM 2462 C CA . VAL A 1 319 ? 0.618 11.764 -2.263 1.00 97.50 319 VAL A CA 1
ATOM 2463 C C . VAL A 1 319 ? -0.344 11.997 -1.098 1.00 97.50 319 VAL A C 1
ATOM 2465 O O . VAL A 1 319 ? -1.462 11.489 -1.132 1.00 97.50 319 VAL A O 1
ATOM 2468 N N . GLU A 1 320 ? 0.055 12.780 -0.095 1.00 93.12 320 GLU A N 1
ATOM 2469 C CA . GLU A 1 320 ? -0.794 13.128 1.052 1.00 93.12 320 GLU A CA 1
ATOM 2470 C C . GLU A 1 320 ? -2.055 13.894 0.620 1.00 93.12 320 GLU A C 1
ATOM 2472 O O . GLU A 1 320 ? -3.158 13.536 1.041 1.00 93.12 320 GLU A O 1
ATOM 2477 N N . ASP A 1 321 ? -1.913 14.878 -0.274 1.00 94.94 321 ASP A N 1
ATOM 2478 C CA . ASP A 1 321 ? -3.034 15.651 -0.832 1.00 94.94 321 ASP A CA 1
ATOM 2479 C C . ASP A 1 321 ? -4.003 14.789 -1.662 1.00 94.94 321 ASP A C 1
ATOM 2481 O O . ASP A 1 321 ? -5.220 14.961 -1.596 1.00 94.94 321 ASP A O 1
ATOM 2485 N N . LEU A 1 322 ? -3.485 13.817 -2.420 1.00 97.12 322 LEU A N 1
ATOM 2486 C CA . LEU A 1 322 ? -4.300 12.884 -3.204 1.00 97.12 322 LEU A CA 1
ATOM 2487 C C . LEU A 1 322 ? -4.970 11.806 -2.338 1.00 97.12 322 LEU A C 1
ATOM 2489 O O . LEU A 1 322 ? -6.072 11.355 -2.655 1.00 97.12 322 LEU A O 1
ATOM 2493 N N . ALA A 1 323 ? -4.322 11.377 -1.252 1.00 92.69 323 ALA A N 1
ATOM 2494 C CA . ALA A 1 323 ? -4.824 10.329 -0.368 1.00 92.69 323 ALA A CA 1
ATOM 2495 C C . ALA A 1 323 ? -5.872 10.842 0.633 1.00 92.69 323 ALA A C 1
ATOM 2497 O O . ALA A 1 323 ? -6.801 10.108 0.977 1.00 92.69 323 ALA A O 1
ATOM 2498 N N . GLN A 1 324 ? -5.766 12.092 1.093 1.00 88.88 324 GLN A N 1
ATOM 2499 C CA . GLN A 1 324 ? -6.665 12.660 2.104 1.00 88.88 324 GLN A CA 1
ATOM 2500 C C . GLN A 1 324 ? -8.156 12.598 1.703 1.00 88.88 324 GLN A C 1
ATOM 2502 O O . GLN A 1 324 ? -8.960 12.127 2.515 1.00 88.88 324 GLN A O 1
ATOM 2507 N N . PRO A 1 325 ? -8.555 12.915 0.454 1.00 88.00 325 PRO A N 1
ATOM 2508 C CA . PRO A 1 325 ? -9.938 12.774 0.002 1.00 88.00 325 PRO A CA 1
ATOM 2509 C C . PRO A 1 325 ? -10.436 11.326 -0.099 1.00 88.00 325 PRO A C 1
ATOM 2511 O O . PRO A 1 325 ? -11.618 11.118 -0.394 1.00 88.00 325 PRO A O 1
ATOM 2514 N N . LEU A 1 326 ? -9.565 10.325 0.052 1.00 88.44 326 LEU A N 1
ATOM 2515 C CA . LEU A 1 326 ? -9.912 8.903 -0.022 1.00 88.44 326 LEU A CA 1
ATOM 2516 C C . LEU A 1 326 ? -10.256 8.303 1.344 1.00 88.44 326 LEU A C 1
ATOM 2518 O O . LEU A 1 326 ? -10.826 7.212 1.402 1.00 88.44 326 LEU A O 1
ATOM 2522 N N . VAL A 1 327 ? -9.967 9.008 2.440 1.00 82.56 327 VAL A N 1
ATOM 2523 C CA . VAL A 1 327 ? -10.277 8.541 3.795 1.00 82.56 327 VAL A CA 1
ATOM 2524 C C . VAL A 1 327 ? -11.782 8.291 3.937 1.00 82.56 327 VAL A C 1
ATOM 2526 O O . VAL A 1 327 ? -12.611 9.145 3.628 1.00 82.56 327 VAL A O 1
ATOM 2529 N N . GLY A 1 328 ? -12.141 7.087 4.389 1.00 76.38 328 GLY A N 1
ATOM 2530 C CA . GLY A 1 328 ? -13.533 6.655 4.554 1.00 76.38 328 GLY A CA 1
ATOM 2531 C C . GLY A 1 328 ? -14.247 6.232 3.264 1.00 76.38 328 GLY A C 1
ATOM 2532 O O . GLY A 1 328 ? -15.397 5.797 3.335 1.00 76.38 328 GLY A O 1
ATOM 2533 N N . LYS A 1 329 ? -13.600 6.313 2.092 1.00 81.44 329 LYS A N 1
ATOM 2534 C CA . LYS A 1 329 ? -14.163 5.811 0.829 1.00 81.44 329 LYS A CA 1
ATOM 2535 C C . LYS A 1 329 ? -13.915 4.313 0.662 1.00 81.44 329 LYS A C 1
ATOM 2537 O O . LYS A 1 329 ? -12.944 3.758 1.167 1.00 81.44 329 LYS A O 1
ATOM 2542 N N . THR A 1 330 ? -14.792 3.652 -0.093 1.00 85.94 330 THR A N 1
ATOM 2543 C CA . THR A 1 330 ? -14.609 2.239 -0.448 1.00 85.94 330 THR A CA 1
ATOM 2544 C C . THR A 1 330 ? -13.461 2.063 -1.440 1.00 85.94 330 THR A C 1
ATOM 2546 O O . THR A 1 330 ? -13.377 2.764 -2.447 1.00 85.94 330 THR A O 1
ATOM 2549 N N . ILE A 1 331 ? -12.591 1.088 -1.191 1.00 89.06 331 ILE A N 1
ATOM 2550 C CA . ILE A 1 331 ? -11.463 0.725 -2.066 1.00 89.06 331 ILE A CA 1
ATOM 2551 C C . ILE A 1 331 ? -11.905 -0.015 -3.340 1.00 89.06 331 ILE A C 1
ATOM 2553 O O . ILE A 1 331 ? -11.145 -0.114 -4.303 1.00 89.06 331 ILE A O 1
ATOM 2557 N N . ALA A 1 332 ? -13.149 -0.507 -3.383 1.00 89.56 332 ALA A N 1
ATOM 2558 C CA . ALA A 1 332 ? -13.705 -1.150 -4.574 1.00 89.56 332 ALA A CA 1
ATOM 2559 C C . ALA A 1 332 ? -13.748 -0.194 -5.780 1.00 89.56 332 ALA A C 1
ATOM 2561 O O . ALA A 1 332 ? -13.493 -0.615 -6.909 1.00 89.56 332 ALA A O 1
ATOM 2562 N N . ASP A 1 333 ? -13.944 1.101 -5.519 1.00 94.88 333 ASP A N 1
ATOM 2563 C CA . ASP A 1 333 ? -14.045 2.162 -6.524 1.00 94.88 333 ASP A CA 1
ATOM 2564 C C . ASP A 1 333 ? -12.677 2.723 -6.956 1.00 94.88 333 ASP A C 1
ATOM 2566 O O . ASP A 1 333 ? -12.603 3.813 -7.517 1.00 94.88 333 ASP A O 1
ATOM 2570 N N . ARG A 1 334 ? -11.571 1.993 -6.736 1.00 96.38 334 ARG A N 1
ATOM 2571 C CA . ARG A 1 334 ? -10.191 2.437 -7.042 1.00 96.38 334 ARG A CA 1
ATOM 2572 C C . ARG A 1 334 ? -10.006 3.096 -8.415 1.00 96.38 334 ARG A C 1
ATOM 2574 O O . ARG A 1 334 ? -9.308 4.095 -8.514 1.00 96.38 334 ARG A O 1
ATOM 2581 N N . ARG A 1 335 ? -10.693 2.621 -9.464 1.00 96.19 335 ARG A N 1
ATOM 2582 C CA . ARG A 1 335 ? -10.641 3.244 -10.803 1.00 96.19 335 ARG A CA 1
ATOM 2583 C C . ARG A 1 335 ? -11.340 4.608 -10.857 1.00 96.19 335 ARG A C 1
ATOM 2585 O O . ARG A 1 335 ? -10.882 5.503 -11.562 1.00 96.19 335 ARG A O 1
ATOM 2592 N N . ALA A 1 336 ? -12.433 4.788 -10.115 1.00 97.81 336 ALA A N 1
ATOM 2593 C CA . ALA A 1 336 ? -13.075 6.092 -9.963 1.00 97.81 336 ALA A CA 1
ATOM 2594 C C . ALA A 1 336 ? -12.198 7.044 -9.135 1.00 97.81 336 ALA A C 1
ATOM 2596 O O . ALA A 1 336 ? -12.118 8.229 -9.458 1.00 97.81 336 ALA A O 1
ATOM 2597 N N . HIS A 1 337 ? -11.487 6.525 -8.128 1.00 97.62 337 HIS A N 1
ATOM 2598 C CA . HIS A 1 337 ? -10.509 7.299 -7.355 1.00 97.62 337 HIS A CA 1
ATOM 2599 C C . HIS A 1 337 ? -9.332 7.746 -8.220 1.00 97.62 337 HIS A C 1
ATOM 2601 O O . HIS A 1 337 ? -8.989 8.922 -8.184 1.00 97.62 337 HIS A O 1
ATOM 2607 N N . ALA A 1 338 ? -8.792 6.872 -9.074 1.00 97.25 338 ALA A N 1
ATOM 2608 C CA . ALA A 1 338 ? -7.768 7.237 -10.054 1.00 97.25 338 ALA A CA 1
ATOM 2609 C C . ALA A 1 338 ? -8.236 8.376 -10.978 1.00 97.25 338 ALA A C 1
ATOM 2611 O O . ALA A 1 338 ? -7.525 9.361 -11.166 1.00 97.25 338 ALA A O 1
ATOM 2612 N N . LEU A 1 339 ? -9.475 8.311 -11.482 1.00 97.00 339 LEU A N 1
ATOM 2613 C CA . LEU A 1 339 ? -10.064 9.391 -12.282 1.00 97.00 339 LEU A CA 1
ATOM 2614 C C . LEU A 1 339 ? -10.263 10.693 -11.483 1.00 97.00 339 LEU A C 1
ATOM 2616 O O . LEU A 1 339 ? -10.128 11.787 -12.034 1.00 97.00 339 LEU A O 1
ATOM 2620 N N . ALA A 1 340 ? -10.610 10.604 -10.199 1.00 97.62 340 ALA A N 1
ATOM 2621 C CA . ALA A 1 340 ? -10.744 11.773 -9.334 1.00 97.62 340 ALA A CA 1
ATOM 2622 C C . ALA A 1 340 ? -9.384 12.437 -9.073 1.00 97.62 340 ALA A C 1
ATOM 2624 O O . ALA A 1 340 ? -9.274 13.650 -9.249 1.00 97.62 340 ALA A O 1
ATOM 2625 N N . MET A 1 341 ? -8.350 11.649 -8.757 1.00 97.62 341 MET A N 1
ATOM 2626 C CA . MET A 1 341 ? -6.970 12.126 -8.613 1.00 97.62 341 MET A CA 1
ATOM 2627 C C . MET A 1 341 ? -6.480 12.776 -9.908 1.00 97.62 341 MET A C 1
ATOM 2629 O O . MET A 1 341 ? -5.997 13.904 -9.888 1.00 97.62 341 MET A O 1
ATOM 2633 N N . TRP A 1 342 ? -6.710 12.134 -11.057 1.00 96.69 342 TRP A N 1
ATOM 2634 C CA . TRP A 1 342 ? -6.411 12.703 -12.373 1.00 96.69 342 TRP A CA 1
ATOM 2635 C C . TRP A 1 342 ? -7.002 14.108 -12.545 1.00 96.69 342 TRP A C 1
ATOM 2637 O O . TRP A 1 342 ? -6.316 15.033 -12.978 1.00 96.69 342 TRP A O 1
ATOM 2647 N N . ARG A 1 343 ? -8.276 14.297 -12.179 1.00 96.44 343 ARG A N 1
ATOM 2648 C CA . ARG A 1 343 ? -8.960 15.598 -12.267 1.00 96.44 343 ARG A CA 1
ATOM 2649 C C . ARG A 1 343 ? -8.416 16.621 -11.271 1.00 96.44 343 ARG A C 1
ATOM 2651 O O . ARG A 1 343 ? -8.287 17.784 -11.642 1.00 96.44 343 ARG A O 1
ATOM 2658 N N . GLN A 1 344 ? -8.091 16.201 -10.049 1.00 96.00 344 GLN A N 1
ATOM 2659 C CA . GLN A 1 344 ? -7.493 17.057 -9.017 1.00 96.00 344 GLN A CA 1
ATOM 2660 C C . GLN A 1 344 ? -6.147 17.632 -9.480 1.00 96.00 344 GLN A C 1
ATOM 2662 O O . GLN A 1 344 ? -5.873 18.810 -9.272 1.00 96.00 344 GLN A O 1
ATOM 2667 N N . LEU A 1 345 ? -5.354 16.836 -10.199 1.00 96.38 345 LEU A N 1
ATOM 2668 C CA . LEU A 1 345 ? -4.034 17.227 -10.696 1.00 96.38 345 LEU A CA 1
ATOM 2669 C C . LEU A 1 345 ? -4.054 18.218 -11.871 1.00 96.38 345 LEU A C 1
ATOM 2671 O O . LEU A 1 345 ? -2.997 18.710 -12.250 1.00 96.38 345 LEU A O 1
ATOM 2675 N N . ASN A 1 346 ? -5.218 18.548 -12.446 1.00 94.38 346 ASN A N 1
ATOM 2676 C CA . ASN A 1 346 ? -5.323 19.377 -13.657 1.00 94.38 346 ASN A CA 1
ATOM 2677 C C . ASN A 1 346 ? -4.508 20.685 -13.564 1.00 94.38 346 ASN A C 1
ATOM 2679 O O . ASN A 1 346 ? -3.740 21.003 -14.467 1.00 94.38 346 ASN A O 1
ATOM 2683 N N . PHE A 1 347 ? -4.605 21.408 -12.443 1.00 94.12 347 PHE A N 1
ATOM 2684 C CA . PHE A 1 347 ? -3.937 22.706 -12.295 1.00 94.12 347 PHE A CA 1
ATOM 2685 C C . PHE A 1 347 ? -2.405 22.611 -12.206 1.00 94.12 347 PHE A C 1
ATOM 2687 O O . PHE A 1 347 ? -1.708 23.515 -12.661 1.00 94.12 347 PHE A O 1
ATOM 2694 N N . ILE A 1 348 ? -1.877 21.525 -11.635 1.00 94.50 348 ILE A N 1
ATOM 2695 C CA . ILE A 1 348 ? -0.431 21.312 -11.458 1.00 94.50 348 ILE A CA 1
ATOM 2696 C C . ILE A 1 348 ? 0.171 20.385 -12.526 1.00 94.50 348 ILE A C 1
ATOM 2698 O O . ILE A 1 348 ? 1.360 20.078 -12.484 1.00 94.50 348 ILE A O 1
ATOM 2702 N N . GLY A 1 349 ? -0.644 19.960 -13.494 1.00 93.81 349 GLY A N 1
ATOM 2703 C CA . GLY A 1 349 ? -0.271 19.048 -14.568 1.00 93.81 349 GLY A CA 1
ATOM 2704 C C . GLY A 1 349 ? -0.377 17.571 -14.185 1.00 93.81 349 GLY A C 1
ATOM 2705 O O . GLY A 1 349 ? -0.295 17.184 -13.023 1.00 93.81 349 GLY A O 1
ATOM 2706 N N . GLN A 1 350 ? -0.544 16.730 -15.206 1.00 94.81 350 GLN A N 1
ATOM 2707 C CA . GLN A 1 350 ? -0.742 15.276 -15.098 1.00 94.81 350 GLN A CA 1
ATOM 2708 C C . GLN A 1 350 ? 0.492 14.482 -15.559 1.00 94.81 350 GLN A C 1
ATOM 2710 O O . GLN A 1 350 ? 0.397 13.336 -15.984 1.00 94.81 350 GLN A O 1
ATOM 2715 N N . THR A 1 351 ? 1.667 15.100 -15.489 1.00 95.62 351 THR A N 1
ATOM 2716 C CA . THR A 1 351 ? 2.966 14.503 -15.817 1.00 95.62 351 THR A CA 1
ATOM 2717 C C . THR A 1 351 ? 3.952 14.793 -14.685 1.00 95.62 351 THR A C 1
ATOM 2719 O O . THR A 1 351 ? 3.623 15.495 -13.724 1.00 95.62 351 THR A O 1
ATOM 2722 N N . GLY A 1 352 ? 5.163 14.237 -14.747 1.00 95.19 352 GLY A N 1
ATOM 2723 C CA . GLY A 1 352 ? 6.185 14.511 -13.737 1.00 95.19 352 GLY A CA 1
ATOM 2724 C C . GLY A 1 352 ? 5.751 14.087 -12.321 1.00 95.19 352 GLY A C 1
ATOM 2725 O O . GLY A 1 352 ? 5.104 13.047 -12.174 1.00 95.19 352 GLY A O 1
ATOM 2726 N N . PRO A 1 353 ? 6.101 14.859 -11.271 1.00 96.38 353 PRO A N 1
ATOM 2727 C CA . PRO A 1 353 ? 5.796 14.531 -9.872 1.00 96.38 353 PRO A CA 1
ATOM 2728 C C . PRO A 1 353 ? 4.324 14.224 -9.588 1.00 96.38 353 PRO A C 1
ATOM 2730 O O . PRO A 1 353 ? 4.040 13.337 -8.787 1.00 96.38 353 PRO A O 1
ATOM 2733 N N . SER A 1 354 ? 3.401 14.895 -10.276 1.00 97.00 354 SER A N 1
ATOM 2734 C CA . SER A 1 354 ? 1.959 14.682 -10.134 1.00 97.00 354 SER A CA 1
ATOM 2735 C C . SER A 1 354 ? 1.539 13.264 -10.529 1.00 97.00 354 SER A C 1
ATOM 2737 O O . SER A 1 354 ? 0.851 12.580 -9.773 1.00 97.00 354 SER A O 1
ATOM 2739 N N . ALA A 1 355 ? 2.001 12.786 -11.690 1.00 97.19 355 ALA A N 1
ATOM 2740 C CA . ALA A 1 355 ? 1.736 11.421 -12.147 1.00 97.19 355 AL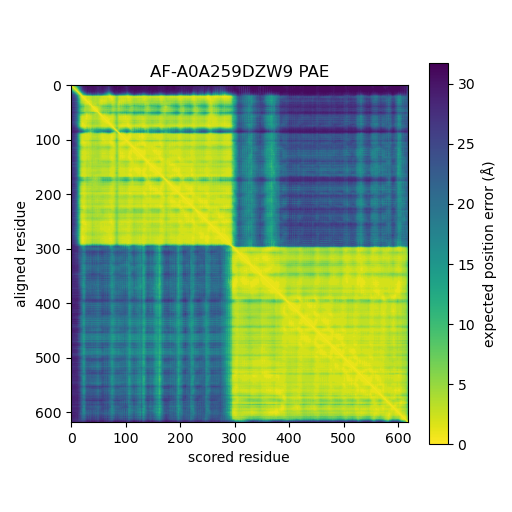A A CA 1
ATOM 2741 C C . ALA A 1 355 ? 2.419 10.376 -11.250 1.00 97.19 355 ALA A C 1
ATOM 2743 O O . ALA A 1 355 ? 1.827 9.336 -10.961 1.00 97.19 355 ALA A O 1
ATOM 2744 N N . MET A 1 356 ? 3.626 10.682 -10.757 1.00 98.00 356 MET A N 1
ATOM 2745 C CA . MET A 1 356 ? 4.341 9.821 -9.809 1.00 98.00 356 MET A CA 1
ATOM 2746 C C . MET A 1 356 ? 3.583 9.661 -8.492 1.00 98.00 356 MET A C 1
ATOM 2748 O O . MET A 1 356 ? 3.421 8.542 -8.013 1.00 98.00 356 MET A O 1
ATOM 2752 N N . ALA A 1 357 ? 3.050 10.749 -7.937 1.00 98.12 357 ALA A N 1
ATOM 2753 C CA . ALA A 1 357 ? 2.230 10.699 -6.732 1.00 98.12 357 ALA A CA 1
ATOM 2754 C C . ALA A 1 357 ? 0.924 9.919 -6.951 1.00 98.12 357 ALA A C 1
ATOM 2756 O O . ALA A 1 357 ? 0.569 9.068 -6.135 1.00 98.12 357 ALA A O 1
ATOM 2757 N N . MET A 1 358 ? 0.245 10.140 -8.082 1.00 98.00 358 MET A N 1
ATOM 2758 C CA . MET A 1 358 ? -0.948 9.370 -8.449 1.00 98.00 358 MET A CA 1
ATOM 2759 C C . MET A 1 358 ? -0.644 7.870 -8.543 1.00 98.00 358 MET A C 1
ATOM 2761 O O . MET A 1 358 ? -1.420 7.063 -8.038 1.00 98.00 358 MET A O 1
ATOM 2765 N N . SER A 1 359 ? 0.505 7.499 -9.121 1.00 98.44 359 SER A N 1
ATOM 2766 C CA . SER A 1 359 ? 0.947 6.106 -9.212 1.00 98.44 359 SER A CA 1
ATOM 2767 C C . SER A 1 359 ? 1.102 5.447 -7.844 1.00 98.44 359 SER A C 1
ATOM 2769 O O . SER A 1 359 ? 0.721 4.288 -7.683 1.00 98.44 359 SER A O 1
ATOM 2771 N N . VAL A 1 360 ? 1.655 6.160 -6.858 1.00 98.38 360 VAL A N 1
ATOM 2772 C CA . VAL A 1 360 ? 1.819 5.645 -5.488 1.00 98.38 360 VAL A CA 1
ATOM 2773 C C . VAL A 1 360 ? 0.462 5.306 -4.881 1.00 98.38 360 VAL A C 1
ATOM 2775 O O . VAL A 1 360 ? 0.265 4.190 -4.398 1.00 98.38 360 VAL A O 1
ATOM 2778 N N . VAL A 1 361 ? -0.485 6.246 -4.948 1.00 98.38 361 VAL A N 1
ATOM 2779 C CA . VAL A 1 361 ? -1.820 6.065 -4.364 1.00 98.38 361 VAL A CA 1
ATOM 2780 C C . VAL A 1 361 ? -2.599 4.977 -5.103 1.00 98.38 361 VAL A C 1
ATOM 2782 O O . VAL A 1 361 ? -3.179 4.102 -4.465 1.00 98.38 361 VAL A O 1
ATOM 2785 N N . ASP A 1 362 ? -2.580 4.978 -6.437 1.00 98.62 362 ASP A N 1
ATOM 2786 C CA . ASP A 1 362 ? -3.266 3.965 -7.245 1.00 98.62 362 ASP A CA 1
ATOM 2787 C C . ASP A 1 362 ? -2.729 2.554 -6.958 1.00 98.62 362 ASP A C 1
ATOM 2789 O O . ASP A 1 362 ? -3.512 1.628 -6.744 1.00 98.62 362 ASP A O 1
ATOM 2793 N N . THR A 1 363 ? -1.406 2.400 -6.842 1.00 98.62 363 THR A N 1
ATOM 2794 C CA . THR A 1 363 ? -0.776 1.122 -6.467 1.00 98.62 363 THR A CA 1
ATOM 2795 C C . THR A 1 363 ? -1.267 0.635 -5.104 1.00 98.62 363 THR A C 1
ATOM 2797 O O . THR A 1 363 ? -1.722 -0.505 -4.997 1.00 98.62 363 THR A O 1
ATOM 2800 N N . ALA A 1 364 ? -1.263 1.507 -4.091 1.00 97.88 364 ALA A N 1
ATOM 2801 C CA . ALA A 1 364 ? -1.721 1.160 -2.747 1.00 97.88 364 ALA A CA 1
ATOM 2802 C C . ALA A 1 364 ? -3.206 0.761 -2.720 1.00 97.88 364 ALA A C 1
ATOM 2804 O O . ALA A 1 364 ? -3.585 -0.178 -2.020 1.00 97.88 364 ALA A O 1
ATOM 2805 N N . LEU A 1 365 ? -4.059 1.419 -3.512 1.00 97.62 365 LEU A N 1
ATOM 2806 C CA . LEU A 1 365 ? -5.475 1.057 -3.627 1.00 97.62 365 LEU A CA 1
ATOM 2807 C C . LEU A 1 365 ? -5.675 -0.320 -4.272 1.00 97.62 365 LEU A C 1
ATOM 2809 O O . LEU A 1 365 ? -6.537 -1.082 -3.831 1.00 97.62 365 LEU A O 1
ATOM 2813 N N . TRP A 1 366 ? -4.908 -0.643 -5.316 1.00 98.44 366 TRP A N 1
ATOM 2814 C CA . TRP A 1 366 ? -4.964 -1.954 -5.969 1.00 98.44 366 TRP A CA 1
ATOM 2815 C C . TRP A 1 366 ? -4.476 -3.074 -5.062 1.00 98.44 366 TRP A C 1
ATOM 2817 O O . TRP A 1 366 ? -5.123 -4.120 -4.996 1.00 98.44 366 TRP A O 1
ATOM 2827 N N . ASP A 1 367 ? -3.383 -2.838 -4.344 1.00 98.06 367 ASP A N 1
ATOM 2828 C CA . ASP A 1 367 ? -2.855 -3.769 -3.358 1.00 98.06 367 ASP A CA 1
ATOM 2829 C C . ASP A 1 367 ? -3.877 -4.023 -2.241 1.00 98.06 367 ASP A C 1
ATOM 2831 O O . ASP A 1 367 ? -4.311 -5.158 -2.041 1.00 98.06 367 ASP A O 1
ATOM 2835 N N . LEU A 1 368 ? -4.383 -2.961 -1.605 1.00 94.38 368 LEU A N 1
ATOM 2836 C CA . LEU A 1 368 ? -5.371 -3.061 -0.529 1.00 94.38 368 LEU A CA 1
ATOM 2837 C C . LEU A 1 368 ? -6.663 -3.758 -0.979 1.00 94.38 368 LEU A C 1
ATOM 2839 O O . LEU A 1 368 ? -7.249 -4.544 -0.232 1.00 94.38 368 LEU A O 1
ATOM 2843 N N . PHE A 1 369 ? -7.113 -3.506 -2.210 1.00 95.81 369 PHE A N 1
ATOM 2844 C CA . PHE A 1 369 ? -8.291 -4.167 -2.765 1.00 95.81 369 PHE A CA 1
ATOM 2845 C C . PHE A 1 369 ? -8.053 -5.657 -3.041 1.00 95.81 369 PHE A C 1
ATOM 2847 O O . PHE A 1 369 ? -8.911 -6.482 -2.744 1.00 95.81 369 PHE A O 1
ATOM 2854 N N . ALA A 1 370 ? -6.888 -6.035 -3.559 1.00 96.19 370 ALA A N 1
ATOM 2855 C CA . ALA A 1 370 ? -6.533 -7.439 -3.737 1.00 96.19 370 ALA A CA 1
ATOM 2856 C C . ALA A 1 370 ? -6.376 -8.165 -2.380 1.00 96.19 370 ALA A C 1
ATOM 2858 O O . ALA A 1 370 ? -6.873 -9.284 -2.216 1.00 96.19 370 ALA A O 1
ATOM 2859 N N . GLN A 1 371 ? -5.795 -7.506 -1.370 1.00 91.06 371 GLN A N 1
ATOM 2860 C CA . GLN A 1 371 ? -5.713 -8.028 -0.001 1.00 91.06 371 GLN A CA 1
ATOM 2861 C C . GLN A 1 371 ? -7.092 -8.221 0.646 1.00 91.06 371 GLN A C 1
ATOM 2863 O O . GLN A 1 371 ? -7.311 -9.219 1.338 1.00 91.06 371 GLN A O 1
ATOM 2868 N N . SER A 1 372 ? -8.039 -7.301 0.428 1.00 86.62 372 SER A N 1
ATOM 2869 C CA . SER A 1 372 ? -9.397 -7.420 0.984 1.00 86.62 372 SER A CA 1
ATOM 2870 C C . SER A 1 372 ? -10.180 -8.595 0.389 1.00 86.62 372 SER A C 1
ATOM 2872 O O . SER A 1 372 ? -11.062 -9.143 1.047 1.00 86.62 372 SER A O 1
ATOM 2874 N N . LEU A 1 373 ? -9.802 -9.031 -0.815 1.00 87.75 373 LEU A N 1
ATOM 2875 C CA . LEU A 1 373 ? -10.317 -10.225 -1.486 1.00 87.75 373 LEU A CA 1
ATOM 2876 C C . LEU A 1 373 ? -9.465 -11.482 -1.241 1.00 87.75 373 LEU A C 1
ATOM 2878 O O . LEU A 1 373 ? -9.709 -12.508 -1.877 1.00 87.75 373 LEU A O 1
ATOM 2882 N N . ALA A 1 374 ? -8.448 -11.408 -0.375 1.00 87.88 374 ALA A N 1
ATOM 2883 C CA . ALA A 1 374 ? -7.503 -12.494 -0.108 1.00 87.88 374 ALA A CA 1
ATOM 2884 C C . ALA A 1 374 ? -6.911 -13.120 -1.393 1.00 87.88 374 ALA A C 1
ATOM 2886 O O . ALA A 1 374 ? -6.714 -14.330 -1.475 1.00 87.88 374 ALA A O 1
ATOM 2887 N N . THR A 1 375 ? -6.658 -12.299 -2.417 1.00 94.38 375 THR A N 1
ATOM 2888 C CA . THR A 1 375 ? -6.249 -12.749 -3.756 1.00 94.38 375 THR A CA 1
ATOM 2889 C C . THR A 1 375 ? -4.982 -12.011 -4.203 1.00 94.38 375 THR A C 1
ATOM 2891 O O . THR A 1 375 ? -4.882 -10.806 -3.970 1.00 94.38 375 THR A O 1
ATOM 2894 N N . PRO A 1 376 ? -4.009 -12.677 -4.854 1.00 97.25 376 PRO A N 1
ATOM 2895 C CA . PRO A 1 376 ? -2.859 -12.000 -5.453 1.00 97.25 376 PRO A CA 1
ATOM 2896 C C . PRO A 1 376 ? -3.280 -11.026 -6.553 1.00 97.25 376 PRO A C 1
ATOM 2898 O O . PRO A 1 376 ? -4.156 -11.334 -7.368 1.00 97.25 376 PRO A O 1
ATOM 2901 N N . LEU A 1 377 ? -2.606 -9.881 -6.658 1.00 98.25 377 LEU A N 1
ATOM 2902 C CA . LEU A 1 377 ? -2.946 -8.838 -7.625 1.00 98.25 377 LEU A CA 1
ATOM 2903 C C . LEU A 1 377 ? -2.906 -9.360 -9.068 1.00 98.25 377 LEU A C 1
ATOM 2905 O O . LEU A 1 377 ? -3.788 -9.034 -9.855 1.00 98.25 377 LEU A O 1
ATOM 2909 N N . HIS A 1 378 ? -1.946 -10.225 -9.417 1.00 98.06 378 HIS A N 1
ATOM 2910 C CA . HIS A 1 378 ? -1.836 -10.735 -10.787 1.00 98.06 378 HIS A CA 1
ATOM 2911 C C . HIS A 1 378 ? -3.048 -11.606 -11.160 1.00 98.06 378 HIS A C 1
ATOM 2913 O O . HIS A 1 378 ? -3.548 -11.528 -12.280 1.00 98.06 378 HIS A O 1
ATOM 2919 N N . ARG A 1 379 ? -3.580 -12.389 -10.209 1.00 98.06 379 ARG A N 1
ATOM 2920 C CA . ARG A 1 379 ? -4.791 -13.196 -10.418 1.00 98.06 379 ARG A CA 1
ATOM 2921 C C . ARG A 1 379 ? -6.028 -12.320 -10.518 1.00 98.06 379 ARG A C 1
ATOM 2923 O O . ARG A 1 379 ? -6.851 -12.549 -11.397 1.00 98.06 379 ARG A O 1
ATOM 2930 N N . LEU A 1 380 ? -6.127 -11.299 -9.665 1.00 97.81 380 LEU A N 1
ATOM 2931 C CA . LEU A 1 380 ? -7.211 -10.320 -9.729 1.00 97.81 380 LEU A CA 1
ATOM 2932 C C . LEU A 1 380 ? -7.256 -9.607 -11.093 1.00 97.81 380 LEU A C 1
ATOM 2934 O O . LEU A 1 380 ? -8.338 -9.335 -11.605 1.00 97.81 380 LEU A O 1
ATOM 2938 N N . LEU A 1 381 ? -6.092 -9.324 -11.680 1.00 97.56 381 LEU A N 1
ATOM 2939 C CA . LEU A 1 381 ? -5.959 -8.710 -13.005 1.00 97.56 381 LEU A CA 1
ATOM 2940 C C . LEU A 1 381 ? -6.179 -9.691 -14.170 1.00 97.56 381 LEU A C 1
ATOM 2942 O O . LEU A 1 381 ? -6.295 -9.246 -15.308 1.00 97.56 381 LEU A O 1
ATOM 2946 N N . GLY A 1 382 ? -6.249 -11.000 -13.910 1.00 97.06 382 GLY A N 1
ATOM 2947 C CA . GLY A 1 382 ? -6.410 -12.020 -14.947 1.00 97.06 382 GLY A CA 1
ATOM 2948 C C . GLY A 1 382 ? -5.096 -12.436 -15.614 1.00 97.06 382 GLY A C 1
ATOM 2949 O O . GLY A 1 382 ? -5.024 -12.511 -16.838 1.00 97.06 382 GLY A O 1
ATOM 2950 N N . SER A 1 383 ? -4.052 -12.709 -14.825 1.00 97.12 383 SER A N 1
ATOM 2951 C CA . SER A 1 383 ? -2.751 -13.176 -15.321 1.00 97.12 383 SER A CA 1
ATOM 2952 C C . SER A 1 383 ? -2.865 -14.351 -16.295 1.00 97.12 383 SER A C 1
ATOM 2954 O O . SER A 1 383 ? -3.439 -15.385 -15.952 1.00 97.12 383 SER A O 1
ATOM 2956 N N . VAL A 1 384 ? -2.237 -14.229 -17.465 1.00 97.38 384 VAL A N 1
ATOM 2957 C CA . VAL A 1 384 ? -2.149 -15.290 -18.488 1.00 97.38 384 VAL A CA 1
ATOM 2958 C C . VAL A 1 384 ? -0.912 -16.178 -18.320 1.00 97.38 384 VAL A C 1
ATOM 2960 O O . VAL A 1 384 ? -0.728 -17.152 -19.047 1.00 97.38 384 VAL A O 1
ATOM 2963 N N . ARG A 1 385 ? -0.046 -15.832 -17.365 1.00 96.69 385 ARG A N 1
ATOM 2964 C CA . ARG A 1 385 ? 1.174 -16.557 -17.001 1.00 96.69 385 ARG A CA 1
ATOM 2965 C C . ARG A 1 385 ? 1.455 -16.397 -15.508 1.00 96.69 385 ARG A C 1
ATOM 2967 O O . ARG A 1 385 ? 1.070 -15.399 -14.909 1.00 96.69 385 ARG A O 1
ATOM 2974 N N . THR A 1 386 ? 2.130 -17.379 -14.918 1.00 95.75 386 THR A N 1
ATOM 2975 C CA . THR A 1 386 ? 2.493 -17.404 -13.484 1.00 95.75 386 THR A CA 1
ATOM 2976 C C . THR A 1 386 ? 3.974 -17.118 -13.226 1.00 95.75 386 THR A C 1
ATOM 2978 O O . THR A 1 386 ? 4.406 -17.011 -12.080 1.00 95.75 386 THR A O 1
ATOM 2981 N N . GLN A 1 387 ? 4.758 -16.988 -14.294 1.00 96.69 387 GLN A N 1
ATOM 2982 C CA . GLN A 1 387 ? 6.171 -16.636 -14.258 1.00 96.69 387 GLN A CA 1
ATOM 2983 C C . GLN A 1 387 ? 6.523 -15.774 -15.470 1.00 96.69 387 GLN A C 1
ATOM 2985 O O . GLN A 1 387 ? 5.895 -15.907 -16.527 1.00 96.69 387 GLN A O 1
ATOM 2990 N N . ILE A 1 388 ? 7.515 -14.902 -15.314 1.00 97.06 388 ILE A N 1
ATOM 2991 C CA . ILE A 1 388 ? 7.988 -13.978 -16.350 1.00 97.06 388 ILE A CA 1
ATOM 2992 C C . ILE A 1 388 ? 9.506 -14.047 -16.419 1.00 97.06 388 ILE A C 1
ATOM 2994 O O . ILE A 1 388 ? 10.177 -14.098 -15.391 1.00 97.06 388 ILE A O 1
ATOM 2998 N N . GLU A 1 389 ? 10.046 -14.051 -17.632 1.00 97.19 389 GLU A N 1
ATOM 2999 C CA . GLU A 1 389 ? 11.488 -13.968 -17.827 1.00 97.19 389 GLU A CA 1
ATOM 3000 C C . GLU A 1 389 ? 11.982 -12.553 -17.509 1.00 97.19 389 GLU A C 1
ATOM 3002 O O . GLU A 1 389 ? 11.421 -11.556 -17.975 1.00 97.19 389 GLU A O 1
ATOM 3007 N N . LEU A 1 390 ? 13.043 -12.483 -16.712 1.00 97.62 390 LEU A N 1
ATOM 3008 C CA . LEU A 1 390 ? 13.699 -11.243 -16.334 1.00 97.62 390 LEU A CA 1
ATOM 3009 C C . LEU A 1 390 ? 14.910 -10.963 -17.221 1.00 97.62 390 LEU A C 1
ATOM 3011 O O . LEU A 1 390 ? 15.613 -11.883 -17.648 1.00 97.62 390 LEU A O 1
ATOM 3015 N N . TYR A 1 391 ? 15.213 -9.682 -17.405 1.00 97.12 391 TYR A N 1
ATOM 3016 C CA . TYR A 1 391 ? 16.524 -9.240 -17.873 1.00 97.12 391 TYR A CA 1
ATOM 3017 C C . TYR A 1 391 ? 17.139 -8.259 -16.865 1.00 97.12 391 TYR A C 1
ATOM 3019 O O . TYR A 1 391 ? 16.522 -7.236 -16.566 1.00 97.12 391 TYR A O 1
ATOM 3027 N N . PRO A 1 392 ? 18.327 -8.555 -16.308 1.00 97.06 392 PRO A N 1
ATOM 3028 C CA . PRO A 1 392 ? 19.033 -7.624 -15.447 1.00 97.06 392 PRO A CA 1
ATOM 3029 C C . PRO A 1 392 ? 19.566 -6.434 -16.248 1.00 97.06 392 PRO A C 1
ATOM 3031 O O . PRO A 1 392 ? 20.134 -6.610 -17.333 1.00 97.06 392 PRO A O 1
ATOM 3034 N N . THR A 1 393 ? 19.415 -5.242 -15.680 1.00 96.06 393 THR A N 1
ATOM 3035 C CA . THR A 1 393 ? 20.008 -3.999 -16.180 1.00 96.06 393 THR A CA 1
ATOM 3036 C C . THR A 1 393 ? 21.173 -3.581 -15.288 1.00 96.06 393 THR A C 1
ATOM 3038 O O . THR A 1 393 ? 21.012 -3.472 -14.073 1.00 96.06 393 THR A O 1
ATOM 3041 N N . GLY A 1 394 ? 22.330 -3.320 -15.897 1.00 91.75 394 GLY A N 1
ATOM 3042 C CA . GLY A 1 394 ? 23.576 -2.977 -15.204 1.00 91.75 394 GLY A CA 1
ATOM 3043 C C . GLY A 1 394 ? 24.589 -2.299 -16.127 1.00 91.75 394 GLY A C 1
ATOM 3044 O O . GLY A 1 394 ? 24.205 -1.628 -17.087 1.00 91.75 394 GLY A O 1
ATOM 3045 N N . GLY A 1 395 ? 25.884 -2.463 -15.848 1.00 88.81 395 GLY A N 1
ATOM 3046 C CA . GLY A 1 395 ? 26.970 -1.971 -16.699 1.00 88.81 395 GLY A CA 1
ATOM 3047 C C . GLY A 1 395 ? 26.895 -0.476 -17.011 1.00 88.81 395 GLY A C 1
ATOM 3048 O O . GLY A 1 395 ? 26.712 -0.093 -18.171 1.00 88.81 395 GLY A O 1
ATOM 3049 N N . PHE A 1 396 ? 27.015 0.375 -15.989 1.00 89.44 396 PHE A N 1
ATOM 3050 C CA . PHE A 1 396 ? 26.881 1.820 -16.150 1.00 89.44 396 PHE A CA 1
ATOM 3051 C C . PHE A 1 396 ? 28.029 2.406 -16.988 1.00 89.44 396 PHE A C 1
ATOM 3053 O O . PHE A 1 396 ? 29.113 1.835 -17.115 1.00 89.44 396 PHE A O 1
ATOM 3060 N N . LEU A 1 397 ? 27.814 3.590 -17.573 1.00 88.94 397 LEU A N 1
ATOM 3061 C CA . LEU A 1 397 ? 28.829 4.273 -18.392 1.00 88.94 397 LEU A CA 1
ATOM 3062 C C . LEU A 1 397 ? 30.148 4.518 -17.639 1.00 88.94 397 LEU A C 1
ATOM 3064 O O . LEU A 1 397 ? 31.214 4.494 -18.249 1.00 88.94 397 LEU A O 1
ATOM 3068 N N . ALA A 1 398 ? 30.075 4.735 -16.323 1.00 89.62 398 ALA A N 1
ATOM 3069 C CA . ALA A 1 398 ? 31.242 4.956 -15.473 1.00 89.62 398 ALA A CA 1
ATOM 3070 C C . ALA A 1 398 ? 32.043 3.672 -15.188 1.00 89.62 398 ALA A C 1
ATOM 3072 O O . ALA A 1 398 ? 33.205 3.757 -14.787 1.00 89.62 398 ALA A O 1
ATOM 3073 N N . ASP A 1 399 ? 31.448 2.497 -15.400 1.00 91.31 399 ASP A N 1
ATOM 3074 C CA . ASP A 1 399 ? 32.070 1.231 -15.042 1.00 91.31 399 ASP A CA 1
ATOM 3075 C C . ASP A 1 399 ? 33.103 0.803 -16.098 1.00 91.31 399 ASP A C 1
ATOM 3077 O O . ASP A 1 399 ? 32.815 0.784 -17.310 1.00 91.31 399 ASP A O 1
ATOM 3081 N N . PRO A 1 400 ? 34.316 0.402 -15.669 1.00 94.88 400 PRO A N 1
ATOM 3082 C CA . PRO A 1 400 ? 35.287 -0.214 -16.559 1.00 94.88 400 PRO A CA 1
ATOM 3083 C C . PRO A 1 400 ? 34.701 -1.467 -17.210 1.00 94.88 400 PRO A C 1
ATOM 3085 O O . PRO A 1 400 ? 34.096 -2.299 -16.539 1.00 94.88 400 PRO A O 1
ATOM 3088 N N . ILE A 1 401 ? 34.958 -1.661 -18.507 1.00 96.44 401 ILE A N 1
ATOM 3089 C CA . ILE A 1 401 ? 34.396 -2.794 -19.265 1.00 96.44 401 ILE A CA 1
ATOM 3090 C C . ILE A 1 401 ? 34.692 -4.169 -18.637 1.00 96.44 401 ILE A C 1
ATOM 3092 O O . ILE A 1 401 ? 33.873 -5.071 -18.745 1.00 96.44 401 ILE A O 1
ATOM 3096 N N . ALA A 1 402 ? 35.822 -4.330 -17.941 1.00 96.81 402 ALA A N 1
ATOM 3097 C CA . ALA A 1 402 ? 36.133 -5.566 -17.221 1.00 96.81 402 ALA A CA 1
ATOM 3098 C C . ALA A 1 402 ? 35.120 -5.863 -16.098 1.00 96.81 402 ALA A C 1
ATOM 3100 O O . ALA A 1 402 ? 34.647 -6.989 -15.993 1.00 96.81 402 ALA A O 1
ATOM 3101 N N . ALA A 1 403 ? 34.728 -4.847 -15.321 1.00 96.94 403 ALA A N 1
ATOM 3102 C CA . ALA A 1 403 ? 33.728 -4.990 -14.263 1.00 96.94 403 ALA A CA 1
ATOM 3103 C C . ALA A 1 403 ? 32.336 -5.296 -14.837 1.00 96.94 403 ALA A C 1
ATOM 3105 O O . ALA A 1 403 ? 31.615 -6.124 -14.287 1.00 96.94 403 ALA A O 1
ATOM 3106 N N . VAL A 1 404 ? 31.991 -4.687 -15.979 1.00 96.94 404 VAL A N 1
ATOM 3107 C CA . VAL A 1 404 ? 30.740 -4.982 -16.697 1.00 96.94 404 VAL A CA 1
ATOM 3108 C C . VAL A 1 404 ? 30.712 -6.436 -17.179 1.00 96.94 404 VAL A C 1
ATOM 3110 O O . VAL A 1 404 ? 29.707 -7.117 -17.017 1.00 96.94 404 VAL A O 1
ATOM 3113 N N . ILE A 1 405 ? 31.818 -6.947 -17.730 1.00 98.00 405 ILE A N 1
ATOM 3114 C CA . ILE A 1 405 ? 31.921 -8.357 -18.143 1.00 98.00 405 ILE A CA 1
ATOM 3115 C C . ILE A 1 405 ? 31.736 -9.292 -16.940 1.00 98.00 405 ILE A C 1
ATOM 3117 O O . ILE A 1 405 ? 30.966 -10.245 -17.024 1.00 98.00 405 ILE A O 1
ATOM 3121 N N . GLU A 1 406 ? 32.393 -9.010 -15.812 1.00 97.50 406 GLU A N 1
ATOM 3122 C CA . GLU A 1 406 ? 32.228 -9.798 -14.582 1.00 97.50 406 GLU A CA 1
ATOM 3123 C C . GLU A 1 406 ? 30.781 -9.785 -14.069 1.00 97.50 406 GLU A C 1
ATOM 3125 O O . GLU A 1 406 ? 30.264 -10.816 -13.640 1.00 97.50 406 GLU A O 1
ATOM 3130 N N . GLU A 1 407 ? 30.109 -8.633 -14.117 1.00 96.31 407 GLU A N 1
ATOM 3131 C CA . GLU A 1 407 ? 28.699 -8.500 -13.753 1.00 96.31 407 GLU A CA 1
ATOM 3132 C C . GLU A 1 407 ? 27.795 -9.359 -14.646 1.00 96.31 407 GLU A C 1
ATOM 3134 O O . GLU A 1 407 ? 26.990 -10.144 -14.138 1.00 96.31 407 GLU A O 1
ATOM 3139 N N . VAL A 1 408 ? 27.968 -9.275 -15.966 1.00 96.94 408 VAL A N 1
ATOM 3140 C CA . VAL A 1 408 ? 27.158 -10.035 -16.926 1.00 96.94 408 VAL A CA 1
ATOM 3141 C C . VAL A 1 408 ? 27.408 -11.540 -16.814 1.00 96.94 408 VAL A C 1
ATOM 3143 O O . VAL A 1 408 ? 26.453 -12.316 -16.859 1.00 96.94 408 VAL A O 1
ATOM 3146 N N . GLU A 1 409 ? 28.646 -11.979 -16.579 1.00 96.56 409 GLU A N 1
ATOM 3147 C CA . GLU A 1 409 ? 28.941 -13.396 -16.330 1.00 96.56 409 GLU A CA 1
ATOM 3148 C C . GLU A 1 409 ? 28.293 -13.903 -15.034 1.00 96.56 409 GLU A C 1
ATOM 3150 O O . GLU A 1 409 ? 27.786 -15.026 -15.002 1.00 96.56 409 GLU A O 1
ATOM 3155 N N . ARG A 1 410 ? 28.196 -13.075 -13.980 1.00 95.88 410 ARG A N 1
ATOM 3156 C CA . ARG A 1 410 ? 27.408 -13.434 -12.783 1.00 95.88 410 ARG A CA 1
ATOM 3157 C C . ARG A 1 410 ? 25.929 -13.613 -13.115 1.00 95.88 410 ARG A C 1
ATOM 3159 O O . ARG A 1 410 ? 25.315 -14.564 -12.635 1.00 95.88 410 ARG A O 1
ATOM 3166 N N . HIS A 1 411 ? 25.352 -12.738 -13.936 1.00 95.62 411 HIS A N 1
ATOM 3167 C CA . HIS A 1 411 ? 23.964 -12.888 -14.377 1.00 95.62 411 HIS A CA 1
ATOM 3168 C C . HIS A 1 411 ? 23.764 -14.158 -15.209 1.00 95.62 411 HIS A C 1
ATOM 3170 O O . HIS A 1 411 ? 22.842 -14.937 -14.960 1.00 95.62 411 HIS A O 1
ATOM 3176 N N . ARG A 1 412 ? 24.662 -14.432 -16.149 1.00 95.75 412 ARG A N 1
ATOM 3177 C CA . ARG A 1 412 ? 24.627 -15.658 -16.945 1.00 95.75 412 ARG A CA 1
ATOM 3178 C C . ARG A 1 412 ? 24.725 -16.908 -16.068 1.00 95.75 412 ARG A C 1
ATOM 3180 O O . ARG A 1 412 ? 23.931 -17.831 -16.236 1.00 95.75 412 ARG A O 1
ATOM 3187 N N . ALA A 1 413 ? 25.628 -16.918 -15.087 1.00 95.44 413 ALA A N 1
ATOM 3188 C CA . ALA A 1 413 ? 25.761 -18.007 -14.120 1.00 95.44 413 ALA A CA 1
ATOM 3189 C C . ALA A 1 413 ? 24.511 -18.181 -13.233 1.00 95.44 413 ALA A C 1
ATOM 3191 O O . ALA A 1 413 ? 24.180 -19.302 -12.855 1.00 95.44 413 ALA A O 1
ATOM 3192 N N . ALA A 1 414 ? 23.782 -17.096 -12.947 1.00 94.75 414 ALA A N 1
ATOM 3193 C CA . ALA A 1 414 ? 22.488 -17.119 -12.258 1.00 94.75 414 ALA A CA 1
ATOM 3194 C C . ALA A 1 414 ? 21.308 -17.570 -13.154 1.00 94.75 414 ALA A C 1
ATOM 3196 O O . ALA A 1 414 ? 20.173 -17.679 -12.683 1.00 94.75 414 ALA A O 1
ATOM 3197 N N . GLY A 1 415 ? 21.561 -17.864 -14.433 1.00 96.31 415 GLY A N 1
ATOM 3198 C CA . GLY A 1 415 ? 20.584 -18.418 -15.371 1.00 96.31 415 GLY A CA 1
ATOM 3199 C C . GLY A 1 415 ? 19.782 -17.383 -16.159 1.00 96.31 415 GLY A C 1
ATOM 3200 O O . GLY A 1 415 ? 18.864 -17.767 -16.880 1.00 96.31 415 GLY A O 1
ATOM 3201 N N . PHE A 1 416 ? 20.112 -16.091 -16.066 1.00 97.62 416 PHE A N 1
ATOM 3202 C CA . PHE A 1 416 ? 19.535 -15.091 -16.967 1.00 97.62 416 PHE A CA 1
ATOM 3203 C C . PHE A 1 416 ? 19.989 -15.365 -18.408 1.00 97.62 416 PHE A C 1
ATOM 3205 O O . PHE A 1 416 ? 21.113 -15.807 -18.640 1.00 97.62 416 PHE A O 1
ATOM 3212 N N . ARG A 1 417 ? 19.117 -15.115 -19.392 1.00 96.94 417 ARG A N 1
ATOM 3213 C CA . ARG A 1 417 ? 19.400 -15.389 -20.818 1.00 96.94 417 ARG A CA 1
ATOM 3214 C C . ARG A 1 417 ? 19.874 -14.165 -21.595 1.00 96.94 417 ARG A C 1
ATOM 3216 O O . ARG A 1 417 ? 20.304 -14.292 -22.741 1.00 96.94 417 ARG A O 1
ATOM 3223 N N . ARG A 1 418 ? 19.740 -12.985 -20.995 1.00 96.94 418 ARG A N 1
ATOM 3224 C CA . ARG A 1 418 ? 20.132 -11.699 -21.568 1.00 96.94 418 ARG A CA 1
ATOM 3225 C C . ARG A 1 418 ? 20.388 -10.677 -20.471 1.00 96.94 418 ARG A C 1
ATOM 3227 O O . ARG A 1 418 ? 19.941 -10.885 -19.348 1.00 96.94 418 ARG A O 1
ATOM 3234 N N . CYS A 1 419 ? 21.054 -9.580 -20.803 1.00 97.56 419 CYS A N 1
ATOM 3235 C CA . CYS A 1 419 ? 21.180 -8.406 -19.942 1.00 97.56 419 CYS A CA 1
ATOM 3236 C C . CYS A 1 419 ? 21.052 -7.119 -20.758 1.00 97.56 419 CYS A C 1
ATOM 3238 O O . CYS A 1 419 ? 21.307 -7.119 -21.967 1.00 97.56 419 CYS A O 1
ATOM 3240 N N . LYS A 1 420 ? 20.740 -6.014 -20.083 1.00 98.19 420 LYS A N 1
ATOM 3241 C CA . LYS A 1 420 ? 20.804 -4.668 -20.652 1.00 98.19 420 LYS A CA 1
ATOM 3242 C C . LYS A 1 420 ? 21.942 -3.877 -20.016 1.00 98.19 420 LYS A C 1
ATOM 3244 O O . LYS A 1 420 ? 22.082 -3.884 -18.795 1.00 98.19 420 LYS A O 1
ATOM 3249 N N . ILE A 1 421 ? 22.747 -3.203 -20.833 1.00 97.75 421 ILE A N 1
ATOM 3250 C CA . ILE A 1 421 ? 23.829 -2.333 -20.353 1.00 97.75 421 ILE A CA 1
ATOM 3251 C C . ILE A 1 421 ? 23.645 -0.885 -20.806 1.00 97.75 421 ILE A C 1
ATOM 3253 O O . ILE A 1 421 ? 22.981 -0.623 -21.811 1.00 97.75 421 ILE A O 1
ATOM 3257 N N . LYS A 1 422 ? 24.270 0.056 -20.092 1.00 97.62 422 LYS A N 1
ATOM 3258 C CA . LYS A 1 422 ? 24.219 1.479 -20.438 1.00 97.62 422 LYS A CA 1
ATOM 3259 C C . LYS A 1 422 ? 25.250 1.845 -21.509 1.00 97.62 422 LYS A C 1
ATOM 3261 O O . LYS A 1 422 ? 26.450 1.586 -21.368 1.00 97.62 422 LYS A O 1
ATOM 3266 N N . VAL A 1 423 ? 24.765 2.513 -22.547 1.00 98.00 423 VAL A N 1
ATOM 3267 C CA . VAL A 1 423 ? 25.531 3.235 -23.572 1.00 98.00 423 VAL A CA 1
ATOM 3268 C C . VAL A 1 423 ? 25.107 4.713 -23.539 1.00 98.00 423 VAL A C 1
ATOM 3270 O O . VAL A 1 423 ? 24.413 5.139 -22.619 1.00 98.00 423 VAL A O 1
ATOM 3273 N N . GLY A 1 424 ? 25.561 5.524 -24.490 1.00 96.62 424 GLY A N 1
ATOM 3274 C CA . GLY A 1 424 ? 25.255 6.958 -24.551 1.00 96.62 424 GLY A CA 1
ATOM 3275 C C . GLY A 1 424 ? 26.476 7.863 -24.376 1.00 96.62 424 GLY A C 1
ATOM 3276 O O . GLY A 1 424 ? 26.341 9.056 -24.109 1.00 96.62 424 GLY A O 1
ATOM 3277 N N . HIS A 1 425 ? 27.689 7.329 -24.516 1.00 96.69 425 HIS A N 1
ATOM 3278 C CA . HIS A 1 425 ? 28.903 8.130 -24.570 1.00 96.69 425 HIS A CA 1
ATOM 3279 C C . HIS A 1 425 ? 28.830 9.126 -25.750 1.00 96.69 425 HIS A C 1
ATOM 3281 O O . HIS A 1 425 ? 28.420 8.724 -26.840 1.00 96.69 425 HIS A O 1
ATOM 3287 N N . PRO A 1 426 ? 29.243 10.404 -25.595 1.00 94.31 426 PRO A N 1
ATOM 3288 C CA . PRO A 1 426 ? 29.152 11.402 -26.670 1.00 94.31 426 PRO A CA 1
ATOM 3289 C C . PRO A 1 426 ? 29.840 10.989 -27.979 1.00 94.31 426 PRO A C 1
ATOM 3291 O O . PRO A 1 426 ? 29.391 11.344 -29.062 1.00 94.31 426 PRO A O 1
ATOM 3294 N N . ASP A 1 427 ? 30.917 10.214 -27.870 1.00 96.00 427 ASP A N 1
ATOM 3295 C CA . ASP A 1 427 ? 31.485 9.449 -28.979 1.00 96.00 427 ASP A CA 1
ATOM 3296 C C . ASP A 1 427 ? 30.970 8.005 -28.919 1.00 96.00 427 ASP A C 1
ATOM 3298 O O . ASP A 1 427 ? 31.466 7.193 -28.130 1.00 96.00 427 ASP A O 1
ATOM 3302 N N . TRP A 1 428 ? 29.973 7.694 -29.749 1.00 97.19 428 TRP A N 1
ATOM 3303 C CA . TRP A 1 428 ? 29.311 6.389 -29.789 1.00 97.19 428 TRP A CA 1
ATOM 3304 C C . TRP A 1 428 ? 30.257 5.240 -30.173 1.00 97.19 428 TRP A C 1
ATOM 3306 O O . TRP A 1 428 ? 29.980 4.079 -29.859 1.00 97.19 428 TRP A O 1
ATOM 3316 N N . GLN A 1 429 ? 31.398 5.525 -30.815 1.00 97.94 429 GLN A N 1
ATOM 3317 C CA . GLN A 1 429 ? 32.373 4.497 -31.192 1.00 97.94 429 GLN A CA 1
ATOM 3318 C C . GLN A 1 429 ? 33.006 3.840 -29.963 1.00 97.94 429 GLN A C 1
ATOM 3320 O O . GLN A 1 429 ? 33.340 2.652 -29.997 1.00 97.94 429 GLN A O 1
ATOM 3325 N N . ILE A 1 430 ? 33.126 4.588 -28.861 1.00 97.00 430 ILE A N 1
ATOM 3326 C CA . ILE A 1 430 ? 33.612 4.062 -27.584 1.00 97.00 430 ILE A CA 1
ATOM 3327 C C . ILE A 1 430 ? 32.652 2.997 -27.053 1.00 97.00 430 ILE A C 1
ATOM 3329 O O . ILE A 1 430 ? 33.100 1.924 -26.642 1.00 97.00 430 ILE A O 1
ATOM 3333 N N . ASP A 1 431 ? 31.344 3.241 -27.112 1.00 97.81 431 ASP A N 1
ATOM 3334 C CA . ASP A 1 431 ? 30.352 2.265 -26.661 1.00 97.81 431 ASP A CA 1
ATOM 3335 C C . ASP A 1 431 ? 30.272 1.050 -27.582 1.00 97.81 431 ASP A C 1
ATOM 3337 O O . ASP A 1 431 ? 30.210 -0.074 -27.088 1.00 97.81 431 ASP A O 1
ATOM 3341 N N . VAL A 1 432 ? 30.385 1.230 -28.901 1.00 98.25 432 VAL A N 1
ATOM 3342 C CA . VAL A 1 432 ? 30.504 0.101 -29.844 1.00 98.25 432 VAL A CA 1
ATOM 3343 C C . VAL A 1 432 ? 31.712 -0.772 -29.499 1.00 98.25 432 VAL A C 1
ATOM 3345 O O . VAL A 1 432 ? 31.600 -1.997 -29.459 1.00 98.25 432 VAL A O 1
ATOM 3348 N N . ALA A 1 433 ? 32.861 -0.171 -29.178 1.00 98.00 433 ALA A N 1
ATOM 3349 C CA . ALA A 1 433 ? 34.041 -0.919 -28.751 1.00 98.00 433 ALA A CA 1
ATOM 3350 C C . ALA A 1 433 ? 33.840 -1.626 -27.395 1.00 98.00 433 ALA A C 1
ATOM 3352 O O . ALA A 1 433 ? 34.327 -2.746 -27.211 1.00 98.00 433 ALA A O 1
ATOM 3353 N N . ARG A 1 434 ? 33.128 -1.005 -26.442 1.00 97.62 434 ARG A N 1
ATOM 3354 C CA . ARG A 1 434 ? 32.769 -1.616 -25.146 1.00 97.62 434 ARG A CA 1
ATOM 3355 C C . ARG A 1 434 ? 31.845 -2.818 -25.344 1.00 97.62 434 ARG A C 1
ATOM 335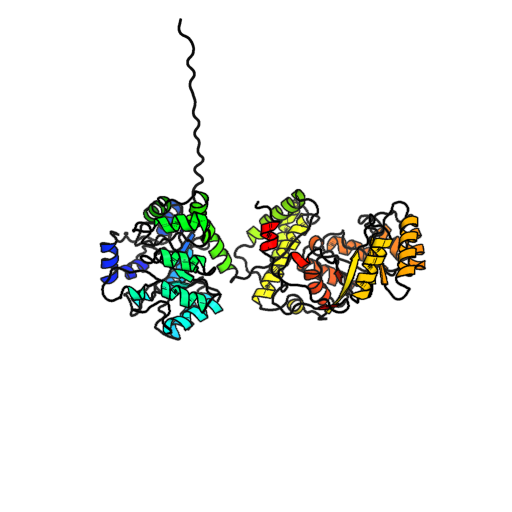7 O O . ARG A 1 434 ? 32.170 -3.904 -24.870 1.00 97.62 434 ARG A O 1
ATOM 3364 N N . VAL A 1 435 ? 30.762 -2.659 -26.102 1.00 98.25 435 VAL A N 1
ATOM 3365 C CA . VAL 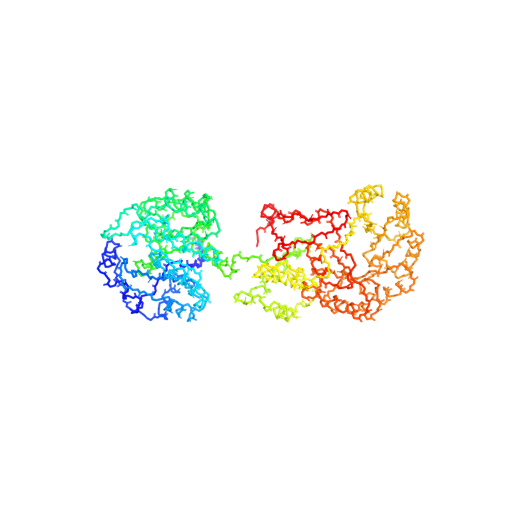A 1 435 ? 29.816 -3.741 -26.423 1.00 98.25 435 VAL A CA 1
ATOM 3366 C C . VAL A 1 435 ? 30.507 -4.865 -27.192 1.00 98.25 435 VAL A C 1
ATOM 3368 O O . VAL A 1 435 ? 30.279 -6.030 -26.886 1.00 98.25 435 VAL A O 1
ATOM 3371 N N . GLY A 1 436 ? 31.416 -4.548 -28.120 1.00 98.31 436 GLY A N 1
ATOM 3372 C CA . GLY A 1 436 ? 32.189 -5.559 -28.846 1.00 98.31 436 GLY A CA 1
ATOM 3373 C C . GLY A 1 436 ? 33.048 -6.431 -27.925 1.00 98.31 436 GLY A C 1
ATOM 3374 O O . GLY A 1 436 ? 33.092 -7.649 -28.090 1.00 98.31 436 GLY A O 1
ATOM 3375 N N . LYS A 1 437 ? 33.680 -5.835 -26.905 1.00 98.31 437 LYS A N 1
ATOM 3376 C CA . LYS A 1 437 ? 34.416 -6.588 -25.874 1.00 98.31 437 LYS A CA 1
ATOM 3377 C C . LYS A 1 437 ? 33.489 -7.451 -25.020 1.00 98.31 437 LYS A C 1
ATOM 3379 O O . LYS A 1 437 ? 33.853 -8.582 -24.716 1.00 98.31 437 LYS A O 1
ATOM 3384 N N . LEU A 1 438 ? 32.312 -6.939 -24.654 1.00 98.06 438 LEU A N 1
ATOM 3385 C CA . LEU A 1 438 ? 31.319 -7.718 -23.915 1.00 98.06 438 LEU A CA 1
ATOM 3386 C C . LEU A 1 438 ? 30.837 -8.918 -24.738 1.00 98.06 438 LEU A C 1
ATOM 3388 O O . LEU A 1 438 ? 30.904 -10.040 -24.248 1.00 98.06 438 LEU A O 1
ATOM 3392 N N . ARG A 1 439 ? 30.431 -8.705 -25.996 1.00 98.00 439 ARG A N 1
ATOM 3393 C CA . ARG A 1 439 ? 30.014 -9.767 -26.926 1.00 98.00 439 ARG A CA 1
ATOM 3394 C C . ARG A 1 439 ? 31.081 -10.853 -27.053 1.00 98.00 439 ARG A C 1
ATOM 3396 O O . ARG A 1 439 ? 30.761 -12.030 -26.925 1.00 98.00 439 ARG A O 1
ATOM 3403 N N . ALA A 1 440 ? 32.343 -10.464 -27.233 1.00 98.00 440 ALA A N 1
ATOM 3404 C CA . ALA A 1 440 ? 33.452 -11.412 -27.313 1.00 98.00 440 ALA A CA 1
ATOM 3405 C C . ALA A 1 440 ? 33.634 -12.250 -26.032 1.00 98.00 440 ALA A C 1
ATOM 3407 O O . ALA A 1 440 ? 34.071 -13.395 -26.120 1.00 98.00 440 ALA A O 1
ATOM 3408 N N . ALA A 1 441 ? 33.309 -11.701 -24.858 1.00 97.31 441 ALA A N 1
ATOM 3409 C CA . ALA A 1 441 ? 33.413 -12.412 -23.586 1.00 97.31 441 ALA A CA 1
ATOM 3410 C C . ALA A 1 441 ? 32.249 -13.391 -23.356 1.00 97.31 441 ALA A C 1
ATOM 3412 O O . ALA A 1 441 ? 32.483 -14.528 -22.953 1.00 97.31 441 ALA A O 1
ATOM 3413 N N . VAL A 1 442 ? 31.012 -12.969 -23.641 1.00 95.88 442 VAL A N 1
ATOM 3414 C CA . VAL A 1 442 ? 29.798 -13.729 -23.279 1.00 95.88 442 VAL A CA 1
ATOM 3415 C C . VAL A 1 442 ? 29.318 -14.694 -24.372 1.00 95.88 442 VAL A C 1
ATOM 3417 O O . VAL A 1 442 ? 28.469 -15.549 -24.109 1.00 95.88 442 VAL A O 1
ATOM 3420 N N . GLY A 1 443 ? 29.880 -14.595 -25.582 1.00 95.88 443 GLY A N 1
ATOM 3421 C CA . GLY A 1 443 ? 29.537 -15.422 -26.744 1.00 95.88 443 GLY A CA 1
ATOM 3422 C C . GLY A 1 443 ? 28.247 -14.983 -27.443 1.00 95.88 443 GLY A C 1
ATOM 3423 O O . GLY A 1 443 ? 27.567 -14.070 -26.984 1.00 95.88 443 GLY A O 1
ATOM 3424 N N . ASP A 1 444 ? 27.903 -15.624 -28.561 1.00 95.25 444 ASP A N 1
ATOM 3425 C CA . ASP A 1 444 ? 26.799 -15.187 -29.437 1.00 95.25 444 ASP A CA 1
ATOM 3426 C C . ASP A 1 444 ? 25.400 -15.566 -28.917 1.00 95.25 444 ASP A C 1
ATOM 3428 O O . ASP A 1 444 ? 24.421 -14.888 -29.222 1.00 95.25 444 ASP A O 1
ATOM 3432 N N . ASP A 1 445 ? 25.302 -16.604 -28.079 1.00 94.81 445 ASP A N 1
ATOM 3433 C CA . ASP A 1 445 ? 24.019 -17.135 -27.591 1.00 94.81 445 ASP A CA 1
ATOM 3434 C C . ASP A 1 445 ? 23.380 -16.294 -26.471 1.00 94.81 445 ASP A C 1
ATOM 3436 O O . ASP A 1 445 ? 22.184 -16.419 -26.193 1.00 94.81 445 ASP A O 1
ATOM 3440 N N . PHE A 1 446 ? 24.166 -15.456 -25.786 1.00 97.06 446 PHE A N 1
ATOM 3441 C CA . PHE A 1 446 ? 23.674 -14.620 -24.692 1.00 97.06 446 PHE A CA 1
ATOM 3442 C C . PHE A 1 446 ? 23.118 -13.296 -25.231 1.00 97.06 446 PHE A C 1
ATOM 3444 O O . PHE A 1 446 ? 23.795 -12.579 -25.972 1.00 97.06 446 PHE A O 1
ATOM 3451 N N . GLY A 1 447 ? 21.886 -12.937 -24.868 1.00 97.31 447 GLY A N 1
ATOM 3452 C CA . GLY A 1 447 ? 21.267 -11.708 -25.365 1.00 97.31 447 GLY A CA 1
ATOM 3453 C C . GLY A 1 447 ? 21.924 -10.453 -24.785 1.00 97.31 447 GLY A C 1
ATOM 3454 O O . GLY A 1 447 ? 22.060 -10.325 -23.570 1.00 97.31 447 GLY A O 1
ATOM 3455 N N . ILE A 1 448 ? 22.290 -9.505 -25.647 1.00 98.25 448 ILE A N 1
ATOM 3456 C CA . ILE A 1 448 ? 22.771 -8.183 -25.233 1.00 98.25 448 ILE A CA 1
ATOM 3457 C C . ILE A 1 448 ? 21.753 -7.148 -25.692 1.00 98.25 448 ILE A C 1
ATOM 3459 O O . ILE A 1 448 ? 21.382 -7.100 -26.866 1.00 98.25 448 ILE A O 1
ATOM 3463 N N . MET A 1 449 ? 21.324 -6.328 -24.744 1.00 98.44 449 MET A N 1
ATOM 3464 C CA . MET A 1 449 ? 20.430 -5.192 -24.921 1.00 98.44 449 MET A CA 1
ATOM 3465 C C . MET A 1 449 ? 21.202 -3.934 -24.507 1.00 98.44 449 MET A C 1
ATOM 3467 O O . MET A 1 449 ? 22.081 -4.000 -23.640 1.00 98.44 449 MET A O 1
ATOM 3471 N N . ILE A 1 450 ? 20.898 -2.791 -25.111 1.00 98.56 450 ILE A N 1
ATOM 3472 C CA . ILE A 1 450 ? 21.562 -1.521 -24.794 1.00 98.56 450 ILE A CA 1
ATOM 3473 C C . ILE A 1 450 ? 20.541 -0.425 -24.515 1.00 98.56 450 ILE A C 1
ATOM 3475 O O . ILE A 1 450 ? 19.460 -0.415 -25.100 1.00 98.56 450 ILE A O 1
ATOM 3479 N N . ASP A 1 451 ? 20.918 0.510 -23.653 1.00 98.44 451 ASP A N 1
ATOM 3480 C CA . ASP A 1 451 ? 20.132 1.697 -23.328 1.00 98.44 451 ASP A CA 1
ATOM 3481 C C . ASP A 1 451 ? 21.001 2.949 -23.408 1.00 98.44 451 ASP A C 1
ATOM 3483 O O . ASP A 1 451 ? 22.000 3.054 -22.695 1.00 98.44 451 ASP A O 1
ATOM 3487 N N . ALA A 1 452 ? 20.641 3.862 -24.315 1.00 97.94 452 ALA A N 1
ATOM 3488 C CA . ALA A 1 452 ? 21.357 5.116 -24.539 1.00 97.94 452 ALA A CA 1
ATOM 3489 C C . ALA A 1 452 ? 20.834 6.282 -23.697 1.00 97.94 452 ALA A C 1
ATOM 3491 O O . ALA A 1 452 ? 21.431 7.357 -23.755 1.00 97.94 452 ALA A O 1
ATOM 3492 N N . ASN A 1 453 ? 19.726 6.110 -22.970 1.00 96.88 453 ASN A N 1
ATOM 3493 C CA . ASN A 1 453 ? 19.059 7.145 -22.180 1.00 96.88 453 ASN A CA 1
ATOM 3494 C C . ASN A 1 453 ? 19.039 8.513 -22.886 1.00 96.88 453 ASN A C 1
ATOM 3496 O O . ASN A 1 453 ? 19.385 9.542 -22.302 1.00 96.88 453 ASN A O 1
ATOM 3500 N N . GLN A 1 454 ? 18.629 8.511 -24.157 1.00 97.62 454 GLN A N 1
ATOM 3501 C CA . GLN A 1 454 ? 18.386 9.690 -24.991 1.00 97.62 454 GLN A CA 1
ATOM 3502 C C . GLN A 1 454 ? 19.638 10.501 -25.367 1.00 97.62 454 GLN A C 1
ATOM 3504 O O . GLN A 1 454 ? 19.530 11.675 -25.727 1.00 97.62 454 GLN A O 1
ATOM 3509 N N . ALA A 1 455 ? 20.831 9.908 -25.280 1.00 96.12 455 ALA A N 1
ATOM 3510 C CA . ALA A 1 455 ? 22.098 10.634 -25.382 1.00 96.12 455 ALA A CA 1
ATOM 3511 C C . ALA A 1 455 ? 22.457 11.171 -26.779 1.00 96.12 455 ALA A C 1
ATOM 3513 O O . ALA A 1 455 ? 23.313 12.054 -26.881 1.00 96.12 455 ALA A O 1
ATOM 3514 N N . TRP A 1 456 ? 21.859 10.651 -27.854 1.00 97.69 456 TRP A N 1
ATOM 3515 C CA . TRP A 1 456 ? 22.312 10.936 -29.218 1.00 97.69 456 TRP A CA 1
ATOM 3516 C C . TRP A 1 456 ? 21.258 11.635 -30.080 1.00 97.69 456 TRP A C 1
ATOM 3518 O O . TRP A 1 456 ? 20.058 11.615 -29.811 1.00 97.69 456 TRP A O 1
ATOM 3528 N N . GLY A 1 457 ? 21.730 12.273 -31.153 1.00 98.12 457 GLY A N 1
ATOM 3529 C CA . GLY A 1 457 ? 20.878 12.717 -32.252 1.00 98.12 457 GLY A CA 1
ATOM 3530 C C . GLY A 1 457 ? 20.592 11.577 -33.233 1.00 98.12 457 GLY A C 1
ATOM 3531 O O . GLY A 1 457 ? 21.329 10.596 -33.295 1.00 98.12 457 GLY A O 1
ATOM 3532 N N . VAL A 1 458 ? 19.554 11.736 -34.060 1.00 98.56 458 VAL A N 1
ATOM 3533 C CA . VAL A 1 458 ? 19.055 10.689 -34.978 1.00 98.56 458 VAL A CA 1
ATOM 3534 C C . VAL A 1 458 ? 20.148 10.085 -35.869 1.00 98.56 458 VAL A C 1
ATOM 3536 O O . VAL A 1 458 ? 20.224 8.868 -36.003 1.00 98.56 458 VAL A O 1
ATOM 3539 N N . SER A 1 459 ? 21.006 10.909 -36.479 1.00 98.38 459 SER A N 1
ATOM 3540 C CA . SER A 1 459 ? 22.047 10.413 -37.393 1.00 98.38 459 SER A CA 1
ATOM 3541 C C . SER A 1 459 ? 23.082 9.535 -36.687 1.00 98.38 459 SER A C 1
ATOM 3543 O O . SER A 1 459 ? 23.430 8.473 -37.203 1.00 98.38 459 SER A O 1
ATOM 3545 N N . ASP A 1 460 ? 23.543 9.958 -35.508 1.00 98.44 460 ASP A N 1
ATOM 3546 C CA . ASP A 1 460 ? 24.518 9.205 -34.716 1.00 98.44 460 ASP A CA 1
ATOM 3547 C C . ASP A 1 460 ? 23.890 7.938 -34.135 1.00 98.44 460 ASP A C 1
ATOM 3549 O O . ASP A 1 460 ? 24.506 6.878 -34.192 1.00 98.44 460 ASP A O 1
ATOM 3553 N N . ALA A 1 461 ? 22.636 8.010 -33.678 1.00 98.50 461 ALA A N 1
ATOM 3554 C CA . ALA A 1 461 ? 21.889 6.850 -33.204 1.00 98.50 461 ALA A CA 1
ATOM 3555 C C . ALA A 1 461 ? 21.722 5.777 -34.295 1.00 98.50 461 ALA A C 1
ATOM 3557 O O . ALA A 1 461 ? 21.946 4.598 -34.031 1.00 98.50 461 ALA A O 1
ATOM 3558 N N . ILE A 1 462 ? 21.407 6.161 -35.539 1.00 98.75 462 ILE A N 1
ATOM 3559 C CA . ILE A 1 462 ? 21.337 5.216 -36.670 1.00 98.75 462 ILE A CA 1
ATOM 3560 C C . ILE A 1 462 ? 22.721 4.633 -36.978 1.00 98.75 462 ILE A C 1
ATOM 3562 O O . ILE A 1 462 ? 22.854 3.427 -37.195 1.00 98.75 462 ILE A O 1
ATOM 3566 N N . ALA A 1 463 ? 23.761 5.472 -37.010 1.00 98.50 463 ALA A N 1
ATOM 3567 C CA . ALA A 1 463 ? 25.121 5.023 -37.293 1.00 98.50 463 ALA A CA 1
ATOM 3568 C C . ALA A 1 463 ? 25.618 4.023 -36.237 1.00 98.50 463 ALA A C 1
ATOM 3570 O O . ALA A 1 463 ? 26.096 2.947 -36.597 1.00 98.50 463 ALA A O 1
ATOM 3571 N N . ALA A 1 464 ? 25.447 4.340 -34.953 1.00 98.50 464 ALA A N 1
ATOM 3572 C CA . ALA A 1 464 ? 25.785 3.467 -33.837 1.00 98.50 464 ALA A CA 1
ATOM 3573 C C . ALA A 1 464 ? 24.928 2.194 -33.840 1.00 98.50 464 ALA A C 1
ATOM 3575 O O . ALA A 1 464 ? 25.467 1.093 -33.746 1.00 98.50 464 ALA A O 1
ATOM 3576 N N . GLY A 1 465 ? 23.612 2.329 -34.038 1.00 98.44 465 GLY A N 1
ATOM 3577 C CA . GLY A 1 465 ? 22.651 1.226 -34.092 1.00 98.44 465 GLY A CA 1
ATOM 3578 C C . GLY A 1 465 ? 23.033 0.151 -35.106 1.00 98.44 465 GLY A C 1
ATOM 3579 O O . GLY A 1 465 ? 23.046 -1.029 -34.767 1.00 98.44 465 GLY A O 1
ATOM 3580 N N . ARG A 1 466 ? 23.465 0.541 -36.313 1.00 98.62 466 ARG A N 1
ATOM 3581 C CA . ARG A 1 466 ? 23.964 -0.409 -37.328 1.00 98.62 466 ARG A CA 1
ATOM 3582 C C . ARG A 1 466 ? 25.189 -1.186 -36.852 1.00 98.62 466 ARG A C 1
ATOM 3584 O O . ARG A 1 466 ? 25.301 -2.379 -37.101 1.00 98.62 466 ARG A O 1
ATOM 3591 N N . ARG A 1 467 ? 26.096 -0.530 -36.127 1.00 98.62 467 ARG A N 1
ATOM 3592 C CA . ARG A 1 467 ? 27.293 -1.179 -35.573 1.00 98.62 467 ARG A CA 1
ATOM 3593 C C . ARG A 1 467 ? 26.968 -2.089 -34.394 1.00 98.62 467 ARG A C 1
ATOM 3595 O O . ARG A 1 467 ? 27.615 -3.118 -34.245 1.00 98.62 467 ARG A O 1
ATOM 3602 N N . PHE A 1 468 ? 25.974 -1.749 -33.580 1.00 98.62 468 PHE A N 1
ATOM 3603 C CA . PHE A 1 468 ? 25.464 -2.645 -32.543 1.00 98.62 468 PHE A CA 1
ATOM 3604 C C . PHE A 1 468 ? 24.743 -3.859 -33.143 1.00 98.62 468 PHE A C 1
ATOM 3606 O O . PHE A 1 468 ? 24.920 -4.973 -32.652 1.00 98.62 468 PHE A O 1
ATOM 3613 N N . GLN A 1 469 ? 24.013 -3.676 -34.245 1.00 97.44 469 GLN A N 1
ATOM 3614 C CA . GLN A 1 469 ? 23.386 -4.767 -34.991 1.00 97.44 469 GLN A CA 1
ATOM 3615 C C . GLN A 1 469 ? 24.428 -5.749 -35.550 1.00 97.44 469 GLN A C 1
ATOM 3617 O O . GLN A 1 469 ? 24.252 -6.957 -35.407 1.00 97.44 469 GLN A O 1
ATOM 3622 N N . ASP A 1 470 ? 25.554 -5.253 -36.080 1.00 97.75 470 ASP A N 1
ATOM 3623 C CA . ASP A 1 470 ? 26.685 -6.098 -36.508 1.00 97.75 470 ASP A CA 1
ATOM 3624 C C . ASP A 1 470 ? 27.256 -6.961 -35.357 1.00 97.75 470 ASP A C 1
ATOM 3626 O O . ASP A 1 470 ? 27.862 -8.003 -35.600 1.00 97.75 470 ASP A O 1
ATOM 3630 N N . LEU A 1 471 ? 27.069 -6.538 -34.099 1.00 98.12 471 LEU A N 1
ATOM 3631 C CA . LEU A 1 471 ? 27.490 -7.255 -32.886 1.00 98.12 471 LEU A CA 1
ATOM 3632 C C . LEU A 1 471 ? 26.391 -8.171 -32.312 1.00 98.12 471 LEU A C 1
ATOM 3634 O O . LEU A 1 471 ? 26.558 -8.729 -31.222 1.00 98.12 471 LEU A O 1
ATOM 3638 N N . GLY A 1 472 ? 25.257 -8.308 -33.001 1.00 97.38 472 GLY A N 1
ATOM 3639 C CA . GLY A 1 472 ? 24.128 -9.123 -32.557 1.00 97.38 472 GLY A CA 1
ATOM 3640 C C . GLY A 1 472 ? 23.433 -8.575 -31.308 1.00 97.38 472 GLY A C 1
ATOM 3641 O O . GLY A 1 472 ? 22.955 -9.357 -30.485 1.00 97.38 472 GLY A O 1
ATOM 3642 N N . VAL A 1 473 ? 23.429 -7.255 -31.101 1.00 98.12 473 VAL A N 1
ATOM 3643 C CA . VAL A 1 473 ? 22.561 -6.620 -30.095 1.00 98.12 473 VAL A CA 1
ATOM 3644 C C . VAL A 1 473 ? 21.111 -6.745 -30.569 1.00 98.12 473 VAL A C 1
ATOM 3646 O O . VAL A 1 473 ? 20.825 -6.545 -31.748 1.00 98.12 473 VAL A O 1
ATOM 3649 N N . CYS A 1 474 ? 20.197 -7.118 -29.671 1.00 94.75 474 CYS A N 1
ATOM 3650 C CA . CYS A 1 474 ? 18.807 -7.419 -30.036 1.00 94.75 474 CYS A CA 1
ATOM 3651 C C . CYS A 1 474 ? 17.798 -6.324 -29.668 1.00 94.75 474 CYS A C 1
ATOM 3653 O O . CYS A 1 474 ? 16.654 -6.390 -30.108 1.00 94.75 474 CYS A O 1
ATOM 3655 N N . TRP A 1 475 ? 18.209 -5.333 -28.876 1.00 97.94 475 TRP A N 1
ATOM 3656 C CA . TRP A 1 475 ? 17.335 -4.290 -28.345 1.00 97.94 475 TRP A CA 1
ATOM 3657 C C . TRP A 1 475 ? 18.112 -3.006 -28.108 1.00 97.94 475 TRP A C 1
ATOM 3659 O O . TRP A 1 475 ? 19.163 -3.033 -27.461 1.00 97.94 475 TRP A O 1
ATOM 3669 N N . TYR A 1 476 ? 17.547 -1.893 -28.563 1.00 98.50 476 TYR A N 1
ATOM 3670 C CA . TYR A 1 476 ? 18.109 -0.563 -28.428 1.00 98.50 476 TYR A CA 1
ATOM 3671 C C . TYR A 1 476 ? 17.096 0.409 -27.820 1.00 98.50 476 TYR A C 1
ATOM 3673 O O . TYR A 1 476 ? 16.095 0.776 -28.431 1.00 98.50 476 TYR A O 1
ATOM 3681 N N . GLU A 1 477 ? 17.365 0.812 -26.587 1.00 98.56 477 GLU A N 1
ATOM 3682 C CA . GLU A 1 477 ? 16.458 1.589 -25.758 1.00 98.56 477 GLU A CA 1
ATOM 3683 C C . GLU A 1 477 ? 16.768 3.088 -25.749 1.00 98.56 477 GLU A C 1
ATOM 3685 O O . GLU A 1 477 ? 17.936 3.484 -25.702 1.00 98.56 477 GLU A O 1
ATOM 3690 N N . GLU A 1 478 ? 15.695 3.890 -25.809 1.00 98.12 478 GLU A N 1
ATOM 3691 C CA . GLU A 1 478 ? 15.682 5.361 -25.805 1.00 98.12 478 GLU A CA 1
ATOM 3692 C C . GLU A 1 478 ? 16.875 5.978 -26.574 1.00 98.12 478 GLU A C 1
ATOM 3694 O O . GLU A 1 478 ? 17.708 6.667 -25.986 1.00 98.12 478 GLU A O 1
ATOM 3699 N N . PRO A 1 479 ? 17.000 5.736 -27.897 1.00 97.50 479 PRO A N 1
ATOM 3700 C CA . PRO A 1 479 ? 18.181 6.132 -28.673 1.00 97.50 479 PRO A CA 1
ATOM 3701 C C . PRO A 1 479 ? 18.370 7.652 -28.786 1.00 97.50 479 PRO A C 1
ATOM 3703 O O . PRO A 1 479 ? 19.500 8.138 -28.854 1.00 97.50 479 PRO A O 1
ATOM 3706 N N . VAL A 1 480 ? 17.264 8.399 -28.828 1.00 98.06 480 VAL A N 1
ATOM 3707 C CA . VAL A 1 480 ? 17.216 9.858 -28.997 1.00 98.06 480 VAL A CA 1
ATOM 3708 C C . VAL A 1 480 ? 16.252 10.476 -27.986 1.00 98.06 480 VAL A C 1
ATOM 3710 O O . VAL A 1 480 ? 15.553 9.756 -27.276 1.00 98.06 480 VAL A O 1
ATOM 3713 N N . SER A 1 481 ? 16.205 11.809 -27.920 1.00 97.38 481 SER A N 1
ATOM 3714 C CA . SER A 1 481 ? 15.314 12.547 -27.014 1.00 97.38 481 SER A CA 1
ATOM 3715 C C . SER A 1 481 ? 13.865 12.061 -27.062 1.00 97.38 481 SER A C 1
ATOM 3717 O O . SER A 1 481 ? 13.275 11.947 -28.133 1.00 97.38 481 SER A O 1
ATOM 3719 N N . VAL A 1 482 ? 13.256 11.898 -25.884 1.00 95.75 482 VAL A N 1
ATOM 3720 C CA . VAL A 1 482 ? 11.834 11.553 -25.723 1.00 95.75 482 VAL A CA 1
ATOM 3721 C C . VAL A 1 482 ? 10.894 12.548 -26.417 1.00 95.75 482 VAL A C 1
ATOM 3723 O O . VAL A 1 482 ? 9.785 12.190 -26.799 1.00 95.75 482 VAL A O 1
ATOM 3726 N N . TYR A 1 483 ? 11.336 13.792 -26.618 1.00 96.19 483 TYR A N 1
ATOM 3727 C CA . TYR A 1 483 ? 10.558 14.821 -27.309 1.00 96.19 483 TYR A CA 1
ATOM 3728 C C . TYR A 1 483 ? 10.617 14.715 -28.841 1.00 96.19 483 TYR A C 1
ATOM 3730 O O . TYR A 1 483 ? 9.848 15.391 -29.521 1.00 96.19 483 TYR A O 1
ATOM 3738 N N . ASP A 1 484 ? 11.505 13.886 -29.397 1.00 97.69 484 ASP A N 1
ATOM 3739 C CA . ASP A 1 484 ? 11.653 13.673 -30.838 1.00 97.69 484 ASP A CA 1
ATOM 3740 C C . ASP A 1 484 ? 11.075 12.312 -31.259 1.00 97.69 484 ASP A C 1
ATOM 3742 O O . ASP A 1 484 ? 11.781 11.422 -31.731 1.00 97.69 484 ASP A O 1
ATOM 3746 N N . VAL A 1 485 ? 9.756 12.154 -31.096 1.00 98.12 485 VAL A N 1
ATOM 3747 C CA . VAL A 1 485 ? 9.015 10.929 -31.464 1.00 98.12 485 VAL A CA 1
ATOM 3748 C C . VAL A 1 485 ? 9.273 10.531 -32.924 1.00 98.12 485 VAL A C 1
ATOM 3750 O O . VAL A 1 485 ? 9.488 9.357 -33.226 1.00 98.12 485 VAL A O 1
ATOM 3753 N N . ALA A 1 486 ? 9.297 11.511 -33.832 1.00 98.50 486 ALA A N 1
ATOM 3754 C CA . ALA A 1 486 ? 9.590 11.284 -35.246 1.00 98.50 486 ALA A CA 1
ATOM 3755 C C . ALA A 1 486 ? 11.048 10.851 -35.471 1.00 98.50 486 ALA A C 1
ATOM 3757 O O . ALA A 1 486 ? 11.321 10.017 -36.335 1.00 98.50 486 ALA A O 1
ATOM 3758 N N . GLY A 1 487 ? 11.989 11.394 -34.700 1.00 98.25 487 GLY A N 1
ATOM 3759 C CA . GLY A 1 487 ? 13.378 10.961 -34.676 1.00 98.25 487 GLY A CA 1
ATOM 3760 C C . GLY A 1 487 ? 13.523 9.507 -34.250 1.00 98.25 487 GLY A C 1
ATOM 3761 O O . GLY A 1 487 ? 14.163 8.741 -34.968 1.00 98.25 487 GLY A O 1
ATOM 3762 N N . THR A 1 488 ? 12.883 9.095 -33.154 1.00 98.06 488 THR A N 1
ATOM 3763 C CA . THR A 1 488 ? 12.906 7.694 -32.702 1.00 98.06 488 THR A CA 1
ATOM 3764 C C . THR A 1 488 ? 12.292 6.764 -33.750 1.00 98.06 488 THR A C 1
ATOM 3766 O O . THR A 1 488 ? 12.891 5.741 -34.071 1.00 98.06 488 THR A O 1
ATOM 3769 N N . ALA A 1 489 ? 11.179 7.156 -34.382 1.00 98.56 489 ALA A N 1
ATOM 3770 C CA . ALA A 1 489 ? 10.574 6.394 -35.479 1.00 98.56 489 ALA A CA 1
ATOM 3771 C C . ALA A 1 489 ? 11.521 6.228 -36.681 1.00 98.56 489 ALA A C 1
ATOM 3773 O O . ALA A 1 489 ? 11.589 5.157 -37.276 1.00 98.56 489 ALA A O 1
ATOM 3774 N N . ARG A 1 490 ? 12.308 7.259 -37.018 1.00 98.69 490 ARG A N 1
ATOM 3775 C CA . ARG A 1 490 ? 13.347 7.164 -38.059 1.00 98.69 490 ARG A CA 1
ATOM 3776 C C . ARG A 1 490 ? 14.490 6.228 -37.675 1.00 98.69 490 ARG A C 1
ATOM 3778 O O . ARG A 1 490 ? 15.090 5.642 -38.568 1.00 98.69 490 ARG A O 1
ATOM 3785 N N . VAL A 1 491 ? 14.831 6.130 -36.388 1.00 98.56 491 VAL A N 1
ATOM 3786 C CA . VAL A 1 491 ? 15.823 5.156 -35.908 1.00 98.56 491 VAL A CA 1
ATOM 3787 C C . VAL A 1 491 ? 15.259 3.742 -36.034 1.00 98.56 491 VAL A C 1
ATOM 3789 O O . VAL A 1 491 ? 15.940 2.892 -36.598 1.00 98.56 491 VAL A O 1
ATOM 3792 N N . ALA A 1 492 ? 14.020 3.516 -35.587 1.00 98.06 492 ALA A N 1
ATOM 3793 C CA . ALA A 1 492 ? 13.342 2.223 -35.685 1.00 98.06 492 ALA A CA 1
ATOM 3794 C C . ALA A 1 492 ? 13.215 1.738 -37.141 1.00 98.06 492 ALA A C 1
ATOM 3796 O O . ALA A 1 492 ? 13.581 0.613 -37.444 1.00 98.06 492 ALA A O 1
ATOM 3797 N N . ASP A 1 493 ? 12.811 2.609 -38.072 1.00 98.31 493 ASP A N 1
ATOM 3798 C CA . ASP A 1 493 ? 12.686 2.271 -39.502 1.00 98.31 493 ASP A CA 1
ATOM 3799 C C . ASP A 1 493 ? 14.037 1.971 -40.186 1.00 98.31 493 ASP A C 1
ATOM 3801 O O . ASP A 1 493 ? 14.096 1.314 -41.224 1.00 98.31 493 ASP A O 1
ATOM 3805 N N . ALA A 1 494 ? 15.147 2.461 -39.625 1.00 98.38 494 ALA A N 1
ATOM 3806 C CA . ALA A 1 494 ? 16.476 2.337 -40.221 1.00 98.38 494 ALA A CA 1
ATOM 3807 C C . ALA A 1 494 ? 17.271 1.099 -39.764 1.00 98.38 494 ALA A C 1
ATOM 3809 O O . ALA A 1 494 ? 18.387 0.901 -40.268 1.00 98.38 494 ALA A O 1
ATOM 3810 N N . LEU A 1 495 ? 16.753 0.327 -38.805 1.00 97.94 495 LEU A N 1
ATOM 3811 C CA . LEU A 1 495 ? 17.428 -0.795 -38.149 1.00 97.94 495 LEU A CA 1
ATOM 3812 C C . LEU A 1 495 ? 16.552 -2.057 -38.202 1.00 97.94 495 LEU A C 1
ATOM 3814 O O . LEU A 1 495 ? 15.332 -1.971 -38.174 1.00 97.94 495 LEU A O 1
ATOM 3818 N N . ASP A 1 496 ? 17.178 -3.235 -38.236 1.00 96.62 496 ASP A N 1
ATOM 3819 C CA . ASP A 1 496 ? 16.480 -4.519 -38.048 1.00 96.62 496 ASP A CA 1
ATOM 3820 C C . ASP A 1 496 ? 16.410 -4.911 -36.556 1.00 96.62 496 ASP A C 1
ATOM 3822 O O . ASP A 1 496 ? 15.592 -5.734 -36.144 1.00 96.62 496 ASP A O 1
ATOM 3826 N N . MET A 1 497 ? 17.305 -4.344 -35.740 1.00 96.75 497 MET A N 1
ATOM 3827 C CA . MET A 1 497 ? 17.313 -4.453 -34.281 1.00 96.75 497 MET A CA 1
ATOM 3828 C C . MET A 1 497 ? 16.113 -3.716 -33.672 1.00 96.75 497 MET A C 1
ATOM 3830 O O . MET A 1 497 ? 15.831 -2.583 -34.051 1.00 96.75 497 MET A O 1
ATOM 3834 N N . GLN A 1 498 ? 15.469 -4.320 -32.667 1.00 97.69 498 GLN A N 1
ATOM 3835 C CA . GLN A 1 498 ? 14.294 -3.730 -32.021 1.00 97.69 498 GLN A CA 1
ATOM 3836 C C . GLN A 1 498 ? 14.641 -2.421 -31.307 1.00 97.69 498 GLN A C 1
ATOM 3838 O O . GLN A 1 498 ? 15.584 -2.378 -30.512 1.00 97.69 498 GLN A O 1
ATOM 3843 N N . VAL A 1 499 ? 13.834 -1.384 -31.518 1.00 98.50 499 VAL A N 1
ATOM 3844 C CA . VAL A 1 499 ? 13.904 -0.124 -30.776 1.00 98.50 499 VAL A CA 1
ATOM 3845 C C . VAL A 1 499 ? 12.840 -0.102 -29.686 1.00 98.50 499 VAL A C 1
ATOM 3847 O O . VAL A 1 499 ? 11.658 -0.342 -29.939 1.00 98.50 499 VAL A O 1
ATOM 3850 N N . ALA A 1 500 ? 13.247 0.219 -28.462 1.00 98.31 500 ALA A N 1
ATOM 3851 C CA . ALA A 1 500 ? 12.353 0.281 -27.317 1.00 98.31 500 ALA A CA 1
ATOM 3852 C C . ALA A 1 500 ? 12.265 1.696 -26.734 1.00 98.31 500 ALA A C 1
ATOM 3854 O O . ALA A 1 500 ? 13.261 2.417 -26.645 1.00 98.31 500 ALA A O 1
ATOM 3855 N N . ALA A 1 501 ? 11.059 2.100 -26.337 1.00 97.81 501 ALA A N 1
ATOM 3856 C CA . ALA A 1 501 ? 10.806 3.400 -25.722 1.00 97.81 501 ALA A CA 1
ATOM 3857 C C . ALA A 1 501 ? 9.589 3.340 -24.791 1.00 97.81 501 ALA A C 1
ATOM 3859 O O . ALA A 1 501 ? 8.717 2.480 -24.931 1.00 97.81 501 ALA A O 1
ATOM 3860 N N . GLY A 1 502 ? 9.504 4.274 -23.843 1.00 96.62 502 GLY A N 1
ATOM 3861 C CA . GLY A 1 502 ? 8.319 4.411 -22.991 1.00 96.62 502 GLY A CA 1
ATOM 3862 C C . GLY A 1 502 ? 8.605 4.773 -21.539 1.00 96.62 502 GLY A C 1
ATOM 3863 O O . GLY A 1 502 ? 7.704 5.250 -20.854 1.00 96.62 502 GLY A O 1
ATOM 3864 N N . GLU A 1 503 ? 9.840 4.606 -21.058 1.00 96.88 503 GLU A N 1
ATOM 3865 C CA . GLU A 1 503 ? 10.138 4.863 -19.646 1.00 96.88 503 GLU A CA 1
ATOM 3866 C C . GLU A 1 503 ? 10.019 6.347 -19.289 1.00 96.88 503 GLU A C 1
ATOM 3868 O O . GLU A 1 503 ? 9.622 6.680 -18.171 1.00 96.88 503 GLU A O 1
ATOM 3873 N N . SER A 1 504 ? 10.335 7.242 -20.231 1.00 96.38 504 SER A N 1
ATOM 3874 C CA . SER A 1 504 ? 10.411 8.680 -19.979 1.00 96.38 504 SER A CA 1
ATOM 3875 C C . SER A 1 504 ? 9.112 9.438 -20.242 1.00 96.38 504 SER A C 1
ATOM 3877 O O . SER A 1 504 ? 9.006 10.602 -19.844 1.00 96.38 504 SER A O 1
ATOM 3879 N N . VAL A 1 505 ? 8.111 8.798 -20.854 1.00 97.06 505 VAL A N 1
ATOM 3880 C CA . VAL A 1 505 ? 6.787 9.394 -21.075 1.00 97.06 505 VAL A CA 1
ATOM 3881 C C . VAL A 1 505 ? 5.848 9.122 -19.900 1.00 97.06 505 VAL A C 1
ATOM 3883 O O . VAL A 1 505 ? 6.030 8.203 -19.104 1.00 97.06 505 VAL A O 1
ATOM 3886 N N . PHE A 1 506 ? 4.816 9.952 -19.780 1.00 97.38 506 PHE A N 1
ATOM 3887 C CA . PHE A 1 506 ? 3.852 9.883 -18.688 1.00 97.38 506 PHE A CA 1
ATOM 3888 C C . PHE A 1 506 ? 2.472 9.541 -19.229 1.00 97.38 506 PHE A C 1
ATOM 3890 O O . PHE A 1 506 ? 2.062 10.088 -20.256 1.00 97.38 506 PHE A O 1
ATOM 3897 N N . THR A 1 507 ? 1.722 8.732 -18.470 1.00 96.06 507 THR A N 1
ATOM 3898 C CA . THR A 1 507 ? 0.292 8.431 -18.702 1.00 96.06 507 THR A CA 1
ATOM 3899 C C . THR A 1 507 ? -0.000 7.740 -20.031 1.00 96.06 507 THR A C 1
ATOM 3901 O O . THR A 1 507 ? 0.850 7.673 -20.918 1.00 96.06 507 THR A O 1
ATOM 3904 N N . ARG A 1 508 ? -1.227 7.259 -20.233 1.00 96.62 508 ARG A N 1
ATOM 3905 C CA . ARG A 1 508 ? -1.639 6.709 -21.533 1.00 96.62 508 ARG A CA 1
ATOM 3906 C C . ARG A 1 508 ? -1.425 7.653 -22.723 1.00 96.62 508 ARG A C 1
ATOM 3908 O O . ARG A 1 508 ? -1.235 7.166 -23.829 1.00 96.62 508 ARG A O 1
ATOM 3915 N N . TYR A 1 509 ? -1.434 8.971 -22.515 1.00 96.56 509 TYR A N 1
ATOM 3916 C CA . TYR A 1 509 ? -1.358 9.953 -23.601 1.00 96.56 509 TYR A CA 1
ATOM 3917 C C . TYR A 1 509 ? 0.046 10.053 -24.204 1.00 96.56 509 TYR A C 1
ATOM 3919 O O . TYR A 1 509 ? 0.177 9.973 -25.420 1.00 96.56 509 TYR A O 1
ATOM 3927 N N . GLY A 1 510 ? 1.099 10.112 -23.381 1.00 97.06 510 GLY A N 1
ATOM 3928 C CA . GLY A 1 510 ? 2.472 10.108 -23.899 1.00 97.06 510 GLY A CA 1
ATOM 3929 C C . GLY A 1 510 ? 2.838 8.780 -24.571 1.00 97.06 510 GLY A C 1
ATOM 3930 O O . GLY A 1 510 ? 3.515 8.755 -25.593 1.00 97.06 510 GLY A O 1
ATOM 3931 N N . HIS A 1 511 ? 2.325 7.662 -24.049 1.00 98.25 511 HIS A N 1
ATOM 3932 C CA . HIS A 1 511 ? 2.506 6.356 -24.690 1.00 98.25 511 HIS A CA 1
ATOM 3933 C C . HIS A 1 511 ? 1.741 6.255 -26.017 1.00 98.25 511 HIS A C 1
ATOM 3935 O O . HIS A 1 511 ? 2.236 5.653 -26.966 1.00 98.25 511 HIS A O 1
ATOM 3941 N N . LEU A 1 512 ? 0.548 6.852 -26.102 1.00 97.69 512 LEU A N 1
ATOM 3942 C CA . LEU A 1 512 ? -0.235 6.907 -27.333 1.00 97.69 512 LEU A CA 1
ATOM 3943 C C . LEU A 1 512 ? 0.505 7.667 -28.441 1.00 97.69 512 LEU A C 1
ATOM 3945 O O . LEU A 1 512 ? 0.492 7.211 -29.579 1.00 97.69 512 LEU A O 1
ATOM 3949 N N . GLU A 1 513 ? 1.196 8.761 -28.113 1.00 97.56 513 GLU A N 1
ATOM 3950 C CA . GLU A 1 513 ? 2.016 9.512 -29.075 1.00 97.56 513 GLU A CA 1
ATOM 3951 C C . GLU A 1 513 ? 3.155 8.662 -29.659 1.00 97.56 513 GLU A C 1
ATOM 3953 O O . GLU A 1 513 ? 3.342 8.646 -30.876 1.00 97.56 513 GLU A O 1
ATOM 3958 N N . LEU A 1 514 ? 3.871 7.899 -28.822 1.00 98.06 514 LEU A N 1
ATOM 3959 C CA . LEU A 1 514 ? 4.912 6.970 -29.288 1.00 98.06 514 LEU A CA 1
ATOM 3960 C C . LEU A 1 514 ? 4.338 5.901 -30.222 1.00 98.06 514 LEU A C 1
ATOM 3962 O O . LEU A 1 514 ? 4.895 5.610 -31.282 1.00 98.06 514 LEU A O 1
ATOM 3966 N N . LEU A 1 515 ? 3.207 5.328 -29.822 1.00 98.19 515 LEU A N 1
ATOM 3967 C CA . LEU A 1 515 ? 2.523 4.271 -30.548 1.00 98.19 515 LEU A CA 1
ATOM 3968 C C . LEU A 1 515 ? 1.982 4.748 -31.909 1.00 98.19 515 LEU A C 1
ATOM 3970 O O . LEU A 1 515 ? 2.167 4.064 -32.915 1.00 98.19 515 LEU A O 1
ATOM 3974 N N . ASP A 1 516 ? 1.338 5.916 -31.964 1.00 97.56 516 ASP A N 1
ATOM 3975 C CA . ASP A 1 516 ? 0.807 6.496 -33.205 1.00 97.56 516 ASP A CA 1
ATOM 3976 C C . ASP A 1 516 ? 1.926 6.975 -34.137 1.00 97.56 516 ASP A C 1
ATOM 3978 O O . ASP A 1 516 ? 1.813 6.858 -35.360 1.00 97.56 516 ASP A O 1
ATOM 3982 N N . GLY A 1 517 ? 3.038 7.443 -33.566 1.00 97.19 517 GLY A N 1
ATOM 3983 C CA . GLY A 1 517 ? 4.250 7.795 -34.297 1.00 97.19 517 GLY A CA 1
ATOM 3984 C C . GLY A 1 517 ? 5.067 6.599 -34.790 1.00 97.19 517 GLY A C 1
ATOM 3985 O O . GLY A 1 517 ? 6.034 6.814 -35.514 1.00 97.19 517 GLY A O 1
ATOM 3986 N N . LYS A 1 518 ? 4.702 5.359 -34.419 1.00 97.12 518 LYS A N 1
ATOM 3987 C CA . LYS A 1 518 ? 5.497 4.138 -34.662 1.00 97.12 518 LYS A CA 1
ATOM 3988 C C . LYS A 1 518 ? 6.947 4.284 -34.181 1.00 97.12 518 LYS A C 1
ATOM 3990 O O . LYS A 1 518 ? 7.887 3.875 -34.853 1.00 97.12 518 LYS A O 1
ATOM 3995 N N . ALA A 1 519 ? 7.120 4.916 -33.025 1.00 97.25 519 ALA A N 1
ATOM 3996 C CA . ALA A 1 519 ? 8.428 5.274 -32.493 1.00 97.25 519 ALA A CA 1
ATOM 3997 C C . ALA A 1 519 ? 9.173 4.104 -31.835 1.00 97.25 519 ALA A C 1
ATOM 3999 O O . ALA A 1 519 ? 10.354 4.239 -31.538 1.00 97.25 519 ALA A O 1
ATOM 4000 N N . CYS A 1 520 ? 8.509 2.979 -31.572 1.00 96.69 520 CYS A N 1
ATOM 4001 C CA . CYS A 1 520 ? 9.130 1.824 -30.935 1.00 96.69 520 CYS A CA 1
ATOM 4002 C C . CYS A 1 520 ? 8.510 0.506 -31.401 1.00 96.69 520 CYS A C 1
ATOM 4004 O O . CYS A 1 520 ? 7.297 0.416 -31.608 1.00 96.69 520 CYS A O 1
ATOM 4006 N N . ASP A 1 521 ? 9.342 -0.528 -31.457 1.00 98.06 521 ASP A N 1
ATOM 4007 C CA . ASP A 1 521 ? 8.955 -1.924 -31.662 1.00 98.06 521 ASP A CA 1
ATOM 4008 C C . ASP A 1 521 ? 8.538 -2.594 -30.353 1.00 98.06 521 ASP A C 1
ATOM 4010 O O . ASP A 1 521 ? 7.770 -3.553 -30.363 1.00 98.06 521 ASP A O 1
ATOM 4014 N N . VAL A 1 522 ? 9.038 -2.098 -29.217 1.00 98.12 522 VAL A N 1
ATOM 4015 C CA . VAL A 1 522 ? 8.653 -2.550 -27.877 1.00 98.12 522 VAL A CA 1
ATOM 4016 C C . VAL A 1 522 ? 8.323 -1.340 -27.014 1.00 98.12 522 VAL A C 1
ATOM 4018 O O . VAL A 1 522 ? 9.149 -0.444 -26.831 1.00 98.12 522 VAL A O 1
ATOM 4021 N N . LEU A 1 523 ? 7.115 -1.324 -26.455 1.00 98.25 523 LEU A N 1
ATOM 4022 C CA . LEU A 1 523 ? 6.709 -0.289 -25.513 1.00 98.25 523 LEU A CA 1
ATOM 4023 C C . LEU A 1 523 ? 7.109 -0.699 -24.094 1.00 98.25 523 LEU A C 1
ATOM 4025 O O . LEU A 1 523 ? 6.853 -1.829 -23.680 1.00 98.25 523 LEU A O 1
ATOM 4029 N N . MET A 1 524 ? 7.702 0.213 -23.331 1.00 97.31 524 MET A N 1
ATOM 4030 C CA . MET A 1 524 ? 8.186 -0.085 -21.975 1.00 97.31 524 MET A CA 1
ATOM 4031 C C . MET A 1 524 ? 7.765 0.985 -20.961 1.00 97.31 524 MET A C 1
ATOM 4033 O O . MET A 1 524 ? 8.569 1.824 -20.553 1.00 97.31 524 MET A O 1
ATOM 4037 N N . PRO A 1 525 ? 6.483 0.984 -20.550 1.00 97.81 525 PRO A N 1
ATOM 4038 C CA . PRO A 1 525 ? 6.001 1.847 -19.480 1.00 97.81 525 PRO A CA 1
ATOM 4039 C C . PRO A 1 525 ? 6.777 1.652 -18.173 1.00 97.81 525 PRO A C 1
ATOM 4041 O O . PRO A 1 525 ? 7.042 0.534 -17.721 1.00 97.81 525 PRO A O 1
ATOM 4044 N N . ASN A 1 526 ? 7.077 2.771 -17.520 1.00 98.00 526 ASN A N 1
ATOM 4045 C CA . ASN A 1 526 ? 7.549 2.815 -16.140 1.00 98.00 526 ASN A CA 1
ATOM 4046 C C . ASN A 1 526 ? 6.343 2.955 -15.201 1.00 98.00 526 ASN A C 1
ATOM 4048 O O . ASN A 1 526 ? 5.610 3.936 -15.317 1.00 98.00 526 ASN A O 1
ATOM 4052 N N . LEU A 1 527 ? 6.174 2.034 -14.243 1.00 97.75 527 LEU A N 1
ATOM 4053 C CA . LEU A 1 527 ? 5.052 2.027 -13.292 1.00 97.75 527 LEU A CA 1
ATOM 4054 C C . LEU A 1 527 ? 4.806 3.390 -12.640 1.00 97.75 527 LEU A C 1
ATOM 4056 O O . LEU A 1 527 ? 3.697 3.924 -12.681 1.00 97.75 527 LEU A O 1
ATOM 4060 N N . MET A 1 528 ? 5.865 3.961 -12.072 1.00 96.56 528 MET A N 1
ATOM 4061 C CA . MET A 1 528 ? 5.804 5.221 -11.349 1.00 96.56 528 MET A CA 1
ATOM 4062 C C . MET A 1 528 ? 5.422 6.386 -12.270 1.00 96.56 528 MET A C 1
ATOM 4064 O O . MET A 1 528 ? 4.753 7.313 -11.834 1.00 96.56 528 MET A O 1
ATOM 4068 N N . ARG A 1 529 ? 5.821 6.374 -13.545 1.00 96.38 529 ARG A N 1
ATOM 4069 C CA . ARG A 1 529 ? 5.558 7.488 -14.478 1.00 96.38 529 ARG A CA 1
ATOM 4070 C C . ARG A 1 529 ? 4.268 7.315 -15.272 1.00 96.38 529 ARG A C 1
ATOM 4072 O O . ARG A 1 529 ? 3.632 8.305 -15.634 1.00 96.38 529 ARG A O 1
ATOM 4079 N N . CYS A 1 530 ? 3.847 6.080 -15.527 1.00 93.94 530 CYS A N 1
ATOM 4080 C CA . CYS A 1 530 ? 2.622 5.808 -16.264 1.00 93.94 530 CYS A CA 1
ATOM 4081 C C . CYS A 1 530 ? 1.378 6.187 -15.454 1.00 93.94 530 CYS A C 1
ATOM 4083 O O . CYS A 1 530 ? 0.368 6.514 -16.059 1.00 93.94 530 CYS A O 1
ATOM 4085 N N . GLY A 1 531 ? 1.455 6.214 -14.119 1.00 94.94 531 GLY A N 1
ATOM 4086 C CA . GLY A 1 531 ? 0.337 6.589 -13.246 1.00 94.94 531 GLY A CA 1
ATOM 4087 C C . GLY A 1 531 ? -0.270 5.419 -12.471 1.00 94.94 531 GLY A C 1
ATOM 4088 O O . GLY A 1 531 ? -1.434 5.495 -12.087 1.00 94.94 531 GLY A O 1
ATOM 4089 N N . GLY A 1 532 ? 0.505 4.356 -12.232 1.00 97.75 532 GLY A N 1
ATOM 4090 C CA . GLY A 1 532 ? 0.098 3.202 -11.427 1.00 97.75 532 GLY A CA 1
ATOM 4091 C C . GLY A 1 532 ? -0.592 2.092 -12.226 1.00 97.75 532 GLY A C 1
ATOM 4092 O O . GLY A 1 532 ? -0.753 2.214 -13.446 1.00 97.75 532 GLY A O 1
ATOM 4093 N N . PRO A 1 533 ? -0.992 0.992 -11.558 1.00 98.44 533 PRO A N 1
ATOM 4094 C CA . PRO A 1 533 ? -1.629 -0.162 -12.190 1.00 98.44 533 PRO A CA 1
ATOM 4095 C C . PRO A 1 533 ? -2.816 0.181 -13.096 1.00 98.44 533 PRO A C 1
ATOM 4097 O O . PRO A 1 533 ? -2.955 -0.415 -14.164 1.00 98.44 533 PRO A O 1
ATOM 4100 N N . THR A 1 534 ? -3.656 1.150 -12.715 1.00 98.12 534 THR A N 1
ATOM 4101 C CA . THR A 1 534 ? -4.806 1.581 -13.520 1.00 98.12 534 THR A CA 1
ATOM 4102 C C . THR A 1 534 ? -4.361 2.081 -14.891 1.00 98.12 534 THR A C 1
ATOM 4104 O O . THR A 1 534 ? -4.870 1.591 -15.894 1.00 98.12 534 THR A O 1
ATOM 4107 N N . GLU A 1 535 ? -3.421 3.027 -14.961 1.00 97.62 535 GLU A N 1
ATOM 4108 C CA . GLU A 1 535 ? -2.926 3.560 -16.239 1.00 97.62 535 GLU A CA 1
ATOM 4109 C C . GLU A 1 535 ? -2.044 2.553 -16.984 1.00 97.62 535 GLU A C 1
ATOM 4111 O O . GLU A 1 535 ? -2.124 2.461 -18.207 1.00 97.62 535 GLU A O 1
ATOM 4116 N N . PHE A 1 536 ? -1.240 1.758 -16.273 1.00 98.31 536 PHE A N 1
ATOM 4117 C CA . PHE A 1 536 ? -0.362 0.761 -16.889 1.00 98.31 536 PHE A CA 1
ATOM 4118 C C . PHE A 1 536 ? -1.176 -0.251 -17.709 1.00 98.31 536 PHE A C 1
ATOM 4120 O O . PHE A 1 536 ? -0.865 -0.500 -18.873 1.00 98.31 536 PHE A O 1
ATOM 4127 N N . MET A 1 537 ? -2.263 -0.797 -17.150 1.00 98.12 537 MET A N 1
ATOM 4128 C CA . MET A 1 537 ? -3.125 -1.743 -17.873 1.00 98.12 537 MET A CA 1
ATOM 4129 C C . MET A 1 537 ? -3.764 -1.118 -19.124 1.00 98.12 537 MET A C 1
ATOM 4131 O O . MET A 1 537 ? -3.957 -1.800 -20.129 1.00 98.12 537 MET A O 1
ATOM 4135 N N . GLU A 1 538 ? -4.050 0.182 -19.090 1.00 97.62 538 GLU A N 1
ATOM 4136 C CA . GLU A 1 538 ? -4.622 0.928 -20.217 1.00 97.62 538 GLU A CA 1
ATOM 4137 C C . GLU A 1 538 ? -3.580 1.150 -21.317 1.00 97.62 538 GLU A C 1
ATOM 4139 O O . GLU A 1 538 ? -3.870 0.936 -22.494 1.00 97.62 538 GLU A O 1
ATOM 4144 N N . VAL A 1 539 ? -2.343 1.485 -20.940 1.00 98.06 539 VAL A N 1
ATOM 4145 C CA . VAL A 1 539 ? -1.191 1.534 -21.852 1.00 98.06 539 VAL A CA 1
ATOM 4146 C C . VAL A 1 539 ? -0.967 0.174 -22.516 1.00 98.06 539 VAL A C 1
ATOM 4148 O O . VAL A 1 539 ? -0.817 0.102 -23.736 1.00 98.06 539 VAL A O 1
ATOM 4151 N N . GLY A 1 540 ? -1.010 -0.912 -21.740 1.00 97.88 540 GLY A N 1
ATOM 4152 C CA . GLY A 1 540 ? -0.870 -2.273 -22.260 1.00 97.88 540 GLY A CA 1
ATOM 4153 C C . GLY A 1 540 ? -1.924 -2.609 -23.317 1.00 97.88 540 GLY A C 1
ATOM 4154 O O . GLY A 1 540 ? -1.594 -3.139 -24.380 1.00 97.88 540 GLY A O 1
ATOM 4155 N N . ALA A 1 541 ? -3.181 -2.230 -23.072 1.00 97.94 541 ALA A N 1
ATOM 4156 C CA . ALA A 1 541 ? -4.273 -2.407 -24.027 1.00 97.94 541 ALA A CA 1
ATOM 4157 C C . ALA A 1 541 ? -4.093 -1.561 -25.304 1.00 97.94 541 ALA A C 1
ATOM 4159 O O . ALA A 1 541 ? -4.351 -2.052 -26.406 1.00 97.94 541 ALA A O 1
ATOM 4160 N N . LEU A 1 542 ? -3.612 -0.316 -25.186 1.00 98.06 542 LEU A N 1
ATOM 4161 C CA . LEU A 1 542 ? -3.312 0.546 -26.338 1.00 98.06 542 LEU A CA 1
ATOM 4162 C C . LEU A 1 542 ? -2.199 -0.028 -27.223 1.00 98.06 542 LEU A C 1
ATOM 4164 O O . LEU A 1 542 ? -2.308 0.038 -28.452 1.00 98.06 542 LEU A O 1
ATOM 4168 N N . ALA A 1 543 ? -1.164 -0.604 -26.608 1.00 98.38 543 ALA A N 1
ATOM 4169 C CA . ALA A 1 543 ? -0.079 -1.286 -27.307 1.00 98.38 543 ALA A CA 1
ATOM 4170 C C . ALA A 1 543 ? -0.579 -2.563 -27.999 1.00 98.38 543 ALA A C 1
ATOM 4172 O O . ALA A 1 543 ? -0.315 -2.771 -29.184 1.00 98.38 543 ALA A O 1
ATOM 4173 N N . ALA A 1 544 ? -1.395 -3.369 -27.310 1.00 97.94 544 ALA A N 1
ATOM 4174 C CA . ALA A 1 544 ? -1.989 -4.583 -27.873 1.00 97.94 544 ALA A CA 1
ATOM 4175 C C . ALA A 1 544 ? -2.845 -4.284 -29.117 1.00 97.94 544 ALA A C 1
ATOM 4177 O O . ALA A 1 544 ? -2.742 -4.981 -30.128 1.00 97.94 544 ALA A O 1
ATOM 4178 N N . ALA A 1 545 ? -3.635 -3.204 -29.085 1.00 97.56 545 ALA A N 1
ATOM 4179 C CA . ALA A 1 545 ? -4.435 -2.757 -30.227 1.00 97.56 545 ALA A CA 1
ATOM 4180 C C . ALA A 1 545 ? -3.586 -2.378 -31.457 1.00 97.56 545 ALA A C 1
ATOM 4182 O O . ALA A 1 545 ? -4.085 -2.419 -32.579 1.00 97.56 545 ALA A O 1
ATOM 4183 N N . ARG A 1 546 ? -2.305 -2.047 -31.259 1.00 97.06 546 ARG A N 1
ATOM 4184 C CA . ARG A 1 546 ? -1.336 -1.714 -32.316 1.00 97.06 546 ARG A CA 1
ATOM 4185 C C . ARG A 1 546 ? -0.341 -2.834 -32.605 1.00 97.06 546 ARG A C 1
ATOM 4187 O O . ARG A 1 546 ? 0.584 -2.623 -33.377 1.00 97.06 546 ARG A O 1
ATOM 4194 N N . GLN A 1 547 ? -0.550 -4.019 -32.024 1.00 96.19 547 GLN A N 1
ATOM 4195 C CA . GLN A 1 547 ? 0.347 -5.173 -32.155 1.00 96.19 547 GLN A CA 1
ATOM 4196 C C . GLN A 1 547 ? 1.780 -4.883 -31.683 1.00 96.19 547 GLN A C 1
ATOM 4198 O O . GLN A 1 547 ? 2.728 -5.510 -32.146 1.00 96.19 547 GLN A O 1
ATOM 4203 N N . VAL A 1 548 ? 1.930 -3.954 -30.737 1.00 98.12 548 VAL A N 1
ATOM 4204 C CA . VAL A 1 548 ? 3.218 -3.631 -30.126 1.00 98.12 548 VAL A CA 1
ATOM 4205 C C . VAL A 1 548 ? 3.357 -4.438 -28.827 1.00 98.12 548 VAL A C 1
ATOM 4207 O O . VAL A 1 548 ? 2.474 -4.355 -27.958 1.00 98.12 548 VAL A O 1
ATOM 4210 N N . PRO A 1 549 ? 4.411 -5.261 -28.678 1.00 98.12 549 PRO A N 1
ATOM 4211 C CA . PRO A 1 549 ? 4.696 -5.951 -27.430 1.00 98.12 549 PRO A CA 1
ATOM 4212 C C . PRO A 1 549 ? 5.065 -4.977 -26.308 1.00 98.12 549 PRO A C 1
ATOM 4214 O O . PRO A 1 549 ? 5.554 -3.871 -26.544 1.00 98.12 549 PRO A O 1
ATOM 4217 N N . VAL A 1 550 ? 4.842 -5.420 -25.072 1.00 98.38 550 VAL A N 1
ATOM 4218 C CA . VAL A 1 550 ? 5.116 -4.636 -23.863 1.00 98.38 550 VAL A CA 1
ATOM 4219 C C . VAL A 1 550 ? 6.209 -5.297 -23.026 1.00 98.38 550 VAL A C 1
ATOM 4221 O O . VAL A 1 550 ? 6.175 -6.498 -22.765 1.00 98.38 550 VAL A O 1
ATOM 4224 N N . SER A 1 551 ? 7.156 -4.495 -22.561 1.00 97.75 551 SER A N 1
ATOM 4225 C CA . SER A 1 551 ? 8.019 -4.807 -21.418 1.00 97.75 551 SER A CA 1
ATOM 4226 C C . SER A 1 551 ? 7.750 -3.789 -20.309 1.00 97.75 551 SER A C 1
ATOM 4228 O O . SER A 1 551 ? 6.940 -2.879 -20.477 1.00 97.75 551 SER A O 1
ATOM 4230 N N . SER A 1 552 ? 8.404 -3.914 -19.164 1.00 97.06 552 SER A N 1
ATOM 4231 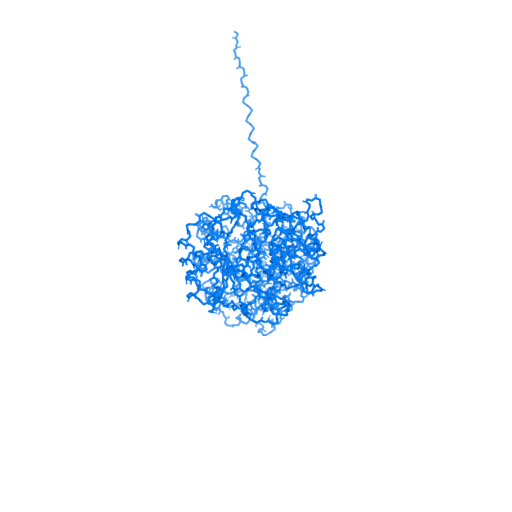C CA . SER A 1 552 ? 8.330 -2.915 -18.095 1.00 97.06 552 SER A CA 1
ATOM 4232 C C . SER A 1 552 ? 9.680 -2.269 -17.843 1.00 97.06 552 SER A C 1
ATOM 4234 O O . SER A 1 552 ? 10.706 -2.934 -17.962 1.00 97.06 552 SER A O 1
ATOM 4236 N N . HIS A 1 553 ? 9.660 -1.014 -17.397 1.00 97.50 553 HIS A N 1
ATOM 4237 C CA . HIS A 1 553 ? 10.836 -0.345 -16.850 1.00 97.50 553 HIS A CA 1
ATOM 4238 C C . HIS A 1 553 ? 10.784 -0.307 -15.310 1.00 97.50 553 HIS A C 1
ATOM 4240 O O . HIS A 1 553 ? 9.949 0.385 -14.711 1.00 97.50 553 HIS A O 1
ATOM 4246 N N . THR A 1 554 ? 11.728 -1.004 -14.676 1.00 94.12 554 THR A N 1
ATOM 4247 C CA . THR A 1 554 ? 11.947 -1.124 -13.221 1.00 94.12 554 THR A CA 1
ATOM 4248 C C . THR A 1 554 ? 10.693 -1.524 -12.411 1.00 94.12 554 THR A C 1
ATOM 4250 O O . THR A 1 554 ? 9.732 -2.076 -12.957 1.00 94.12 554 THR A O 1
ATOM 4253 N N . PHE A 1 555 ? 10.707 -1.285 -11.088 1.00 95.12 555 PHE A N 1
ATOM 4254 C CA . PHE A 1 555 ? 9.656 -1.683 -10.134 1.00 95.12 555 PHE A CA 1
ATOM 4255 C C . PHE A 1 555 ? 9.229 -3.150 -10.305 1.00 95.12 555 PHE A C 1
ATOM 4257 O O . PHE A 1 555 ? 8.037 -3.457 -10.284 1.00 95.12 555 PHE A O 1
ATOM 4264 N N . THR A 1 556 ? 10.203 -4.037 -10.541 1.00 95.06 556 THR A N 1
ATOM 4265 C CA . THR A 1 556 ? 10.038 -5.447 -10.940 1.00 95.06 556 THR A CA 1
ATOM 4266 C C . THR A 1 556 ? 8.946 -6.158 -10.150 1.00 95.06 556 THR A C 1
ATOM 4268 O O . THR A 1 556 ? 8.102 -6.853 -10.708 1.00 95.06 556 THR A O 1
ATOM 4271 N N . GLU A 1 557 ? 8.945 -5.935 -8.843 1.00 92.88 557 GLU A N 1
ATOM 4272 C CA . GLU A 1 557 ? 8.130 -6.595 -7.836 1.00 92.88 557 GLU A CA 1
ATOM 4273 C C . GLU A 1 557 ? 6.637 -6.295 -8.024 1.00 92.88 557 GLU A C 1
ATOM 4275 O O . GLU A 1 557 ? 5.794 -7.131 -7.715 1.00 92.88 557 GLU A O 1
ATOM 4280 N N . ILE A 1 558 ? 6.304 -5.131 -8.591 1.00 95.94 558 ILE A N 1
ATOM 4281 C CA . ILE A 1 558 ? 4.933 -4.729 -8.923 1.00 95.94 558 ILE A CA 1
ATOM 4282 C C . ILE A 1 558 ? 4.673 -4.906 -10.421 1.00 95.94 558 ILE A C 1
ATOM 4284 O O . ILE A 1 558 ? 3.656 -5.482 -10.812 1.00 95.94 558 ILE A O 1
ATOM 4288 N N . SER A 1 559 ? 5.596 -4.444 -11.269 1.00 97.38 559 SER A N 1
ATOM 4289 C CA . SER A 1 559 ? 5.502 -4.517 -12.728 1.00 97.38 559 SER A CA 1
ATOM 4290 C C . SER A 1 559 ? 5.254 -5.948 -13.208 1.00 97.38 559 SER A C 1
ATOM 4292 O O . SER A 1 559 ? 4.425 -6.144 -14.097 1.00 97.38 559 SER A O 1
ATOM 4294 N N . ALA A 1 560 ? 5.864 -6.955 -12.569 1.00 97.00 560 ALA A N 1
ATOM 4295 C CA . ALA A 1 560 ? 5.645 -8.367 -12.877 1.00 97.00 560 ALA A CA 1
ATOM 4296 C C . ALA A 1 560 ? 4.164 -8.778 -12.775 1.00 97.00 560 ALA A C 1
ATOM 4298 O O . ALA A 1 560 ? 3.674 -9.514 -13.630 1.00 97.00 560 ALA A O 1
ATOM 4299 N N . HIS A 1 561 ? 3.409 -8.274 -11.792 1.00 97.94 561 HIS A N 1
ATOM 4300 C CA . HIS A 1 561 ? 1.974 -8.568 -11.686 1.00 97.94 561 HIS A CA 1
ATOM 4301 C C . HIS A 1 561 ? 1.190 -8.040 -12.892 1.00 97.94 561 HIS A C 1
ATOM 4303 O O . HIS A 1 561 ? 0.259 -8.698 -13.362 1.00 97.94 561 HIS A O 1
ATOM 4309 N N . LEU A 1 562 ? 1.575 -6.864 -13.390 1.00 98.00 562 LEU A N 1
ATOM 4310 C CA . LEU A 1 562 ? 0.905 -6.168 -14.486 1.00 98.00 562 LEU A CA 1
ATOM 4311 C C . LEU A 1 562 ? 1.246 -6.814 -15.827 1.00 98.00 562 LEU A C 1
ATOM 4313 O O . LEU A 1 562 ? 0.346 -7.212 -16.566 1.00 98.00 562 LEU A O 1
ATOM 4317 N N . VAL A 1 563 ? 2.535 -7.014 -16.114 1.00 97.56 563 VAL A N 1
ATOM 4318 C CA . VAL A 1 563 ? 2.964 -7.674 -17.355 1.00 97.56 563 VAL A CA 1
ATOM 4319 C C . VAL A 1 563 ? 2.485 -9.128 -17.418 1.00 97.56 563 VAL A C 1
ATOM 4321 O O . VAL A 1 563 ? 2.170 -9.621 -18.498 1.00 97.56 563 VAL A O 1
ATOM 4324 N N . ALA A 1 564 ? 2.304 -9.822 -16.289 1.00 97.69 564 ALA A N 1
ATOM 4325 C CA . ALA A 1 564 ? 1.727 -11.169 -16.271 1.00 97.69 564 ALA A CA 1
ATOM 4326 C C . ALA A 1 564 ? 0.267 -11.210 -16.742 1.00 97.69 564 ALA A C 1
ATOM 4328 O O . ALA A 1 564 ? -0.179 -12.234 -17.262 1.00 97.69 564 ALA A O 1
ATOM 4329 N N . ALA A 1 565 ? -0.473 -10.115 -16.563 1.00 97.31 565 ALA A N 1
ATOM 4330 C CA . ALA A 1 565 ? -1.854 -9.946 -17.009 1.00 97.31 565 ALA A CA 1
ATOM 4331 C C . ALA A 1 565 ? -1.983 -9.482 -18.463 1.00 97.31 565 ALA A C 1
ATOM 4333 O O . ALA A 1 565 ? -3.084 -9.480 -19.005 1.00 97.31 565 ALA A O 1
ATOM 4334 N N . MET A 1 566 ? -0.876 -9.149 -19.128 1.00 96.56 566 MET A N 1
ATOM 4335 C CA . MET A 1 566 ? -0.879 -8.653 -20.503 1.00 96.56 566 MET A CA 1
ATOM 4336 C C . MET A 1 566 ? -0.495 -9.753 -21.499 1.00 96.56 566 MET A C 1
ATOM 4338 O O . MET A 1 566 ? 0.652 -10.209 -21.500 1.00 96.56 566 MET A O 1
ATOM 4342 N N . PRO A 1 567 ? -1.394 -10.174 -22.406 1.00 93.94 567 PRO A N 1
ATOM 4343 C CA . PRO A 1 567 ? -1.076 -11.193 -23.407 1.00 93.94 567 PRO A CA 1
ATOM 4344 C C . PRO A 1 567 ? 0.091 -10.816 -24.326 1.00 93.94 567 PRO A C 1
ATOM 4346 O O . PRO A 1 567 ? 0.881 -11.684 -24.679 1.00 93.94 567 PRO A O 1
ATOM 4349 N N . ASN A 1 568 ? 0.237 -9.530 -24.654 1.00 96.94 568 ASN A N 1
ATOM 4350 C CA . ASN A 1 568 ? 1.302 -8.986 -25.500 1.00 96.94 568 ASN A CA 1
ATOM 4351 C C . ASN A 1 568 ? 2.594 -8.636 -24.739 1.00 96.94 568 ASN A C 1
ATOM 4353 O O . ASN A 1 568 ? 3.499 -8.062 -25.340 1.00 96.94 568 ASN A O 1
ATOM 4357 N N . ALA A 1 569 ? 2.701 -8.937 -23.441 1.00 96.69 569 ALA A N 1
ATOM 4358 C CA . ALA A 1 569 ? 3.937 -8.687 -22.708 1.00 96.69 569 ALA A CA 1
ATOM 4359 C C . ALA A 1 569 ? 4.979 -9.800 -22.901 1.00 96.69 569 ALA A C 1
ATOM 4361 O O . ALA A 1 569 ? 4.623 -10.980 -22.988 1.00 96.69 569 ALA A O 1
ATOM 4362 N N . THR A 1 570 ? 6.256 -9.417 -22.937 1.00 93.38 570 THR A N 1
ATOM 4363 C CA . THR A 1 570 ? 7.397 -10.313 -23.183 1.00 93.38 570 THR A CA 1
ATOM 4364 C C . THR A 1 570 ? 8.190 -10.587 -21.908 1.00 93.38 570 THR A C 1
ATOM 4366 O O . THR A 1 570 ? 8.111 -11.684 -21.354 1.00 93.38 570 THR A O 1
ATOM 4369 N N . PHE A 1 571 ? 8.932 -9.593 -21.429 1.00 94.00 571 PHE A N 1
ATOM 4370 C CA . PHE A 1 571 ? 9.873 -9.698 -20.316 1.00 94.00 571 PHE A CA 1
ATOM 4371 C C . PHE A 1 571 ? 9.617 -8.594 -19.287 1.00 94.00 571 PHE A C 1
ATOM 4373 O O . PHE A 1 571 ? 8.861 -7.657 -19.537 1.00 94.00 571 PHE A O 1
ATOM 4380 N N . CYS A 1 572 ? 10.251 -8.712 -18.124 1.00 96.50 572 CYS A N 1
ATOM 4381 C CA . CYS A 1 572 ? 10.248 -7.675 -17.097 1.00 96.50 572 CYS A CA 1
ATOM 4382 C C . CYS A 1 572 ? 11.694 -7.271 -16.801 1.00 96.50 572 CYS A C 1
ATOM 4384 O O . CYS A 1 572 ? 12.547 -8.130 -16.565 1.00 96.50 572 CYS A O 1
ATOM 4386 N N . GLU A 1 573 ? 11.978 -5.973 -16.823 1.00 97.56 573 GLU A N 1
ATOM 4387 C CA . GLU A 1 573 ? 13.276 -5.473 -16.379 1.00 97.56 573 GLU A CA 1
ATOM 4388 C C . GLU A 1 573 ? 13.497 -5.794 -14.902 1.00 97.56 573 GLU A C 1
ATOM 4390 O O . GLU A 1 573 ? 12.571 -5.688 -14.096 1.00 97.56 573 GLU A O 1
ATOM 4395 N N . TYR A 1 574 ? 14.735 -6.141 -14.556 1.00 96.00 574 TYR A N 1
ATOM 4396 C CA . TYR A 1 574 ? 15.166 -6.387 -13.191 1.00 96.00 574 TYR A CA 1
ATOM 4397 C C . TYR A 1 574 ? 16.407 -5.556 -12.847 1.00 96.00 574 TYR A C 1
ATOM 4399 O O . TYR A 1 574 ? 17.364 -5.511 -13.616 1.00 96.00 574 TYR A O 1
ATOM 4407 N N . LEU A 1 575 ? 16.414 -4.914 -11.675 1.00 93.56 575 LEU A N 1
ATOM 4408 C CA . LEU A 1 575 ? 17.585 -4.211 -11.138 1.00 93.56 575 LEU A CA 1
ATOM 4409 C C . LEU A 1 575 ? 18.022 -4.892 -9.838 1.00 93.56 575 LEU A C 1
ATOM 4411 O O . LEU A 1 575 ? 17.500 -4.558 -8.768 1.00 93.56 575 LEU A O 1
ATOM 4415 N N . PRO A 1 576 ? 18.955 -5.859 -9.920 1.00 90.62 576 PRO A N 1
ATOM 4416 C CA . PRO A 1 576 ? 19.435 -6.596 -8.758 1.00 90.62 576 PRO A CA 1
ATOM 4417 C C . PRO A 1 576 ? 19.910 -5.666 -7.634 1.00 90.62 576 PRO A C 1
ATOM 4419 O O . PRO A 1 576 ? 20.709 -4.756 -7.862 1.00 90.62 576 PRO A O 1
ATOM 4422 N N . GLY A 1 577 ? 19.431 -5.895 -6.409 1.00 87.25 577 GLY A N 1
ATOM 4423 C CA . GLY A 1 577 ? 19.851 -5.158 -5.215 1.00 87.25 577 GLY A CA 1
ATOM 4424 C C . GLY A 1 577 ? 19.241 -3.766 -5.007 1.00 87.25 577 GLY A C 1
ATOM 4425 O O . GLY A 1 577 ? 19.565 -3.134 -4.001 1.00 87.25 577 GLY A O 1
ATOM 4426 N N . TRP A 1 578 ? 18.366 -3.275 -5.895 1.00 88.94 578 TRP A N 1
ATOM 4427 C CA . TRP A 1 578 ? 17.751 -1.946 -5.740 1.00 88.94 578 TRP A CA 1
ATOM 4428 C C . TRP A 1 578 ? 16.597 -1.937 -4.733 1.00 88.94 578 TRP A C 1
ATOM 4430 O O . TRP A 1 578 ? 16.588 -1.112 -3.820 1.00 88.94 578 TRP A O 1
ATOM 4440 N N . TRP A 1 579 ? 15.632 -2.850 -4.887 1.00 88.12 579 TRP A N 1
ATOM 4441 C CA . TRP A 1 579 ? 14.379 -2.826 -4.117 1.00 88.12 579 TRP A CA 1
ATOM 4442 C C . TRP A 1 579 ? 14.226 -3.975 -3.128 1.00 88.12 579 TRP A C 1
ATOM 4444 O O . TRP A 1 579 ? 13.443 -3.849 -2.197 1.00 88.12 579 TRP A O 1
ATOM 4454 N N . GLU A 1 580 ? 14.977 -5.068 -3.278 1.00 86.06 580 GLU A N 1
ATOM 4455 C CA . GLU A 1 580 ? 14.778 -6.304 -2.502 1.00 86.06 580 GLU A CA 1
ATOM 4456 C C . GLU A 1 580 ? 14.786 -6.058 -0.988 1.00 86.06 580 GLU A C 1
ATOM 4458 O O . GLU A 1 580 ? 13.948 -6.578 -0.262 1.00 86.06 580 GLU A O 1
ATOM 4463 N N . LYS A 1 581 ? 15.685 -5.188 -0.513 1.00 88.88 581 LYS A N 1
ATOM 4464 C CA . LYS A 1 581 ? 15.803 -4.851 0.913 1.00 88.88 581 LYS A CA 1
ATOM 4465 C C . LYS A 1 581 ? 14.681 -3.956 1.433 1.00 88.88 581 LYS A C 1
ATOM 4467 O O . LYS A 1 581 ? 14.561 -3.796 2.638 1.00 88.88 581 LYS A O 1
ATOM 4472 N N . LEU A 1 582 ? 13.887 -3.334 0.566 1.00 89.31 582 LEU A N 1
ATOM 4473 C CA . LEU A 1 582 ? 12.772 -2.485 0.988 1.00 89.31 582 LEU A CA 1
ATOM 4474 C C . LEU A 1 582 ? 11.627 -3.313 1.591 1.00 89.31 582 LEU A C 1
ATOM 4476 O O . LEU A 1 582 ? 10.829 -2.782 2.366 1.00 89.31 582 LEU A O 1
ATOM 4480 N N . PHE A 1 583 ? 11.558 -4.604 1.266 1.00 92.31 583 PHE A N 1
ATOM 4481 C CA . PHE A 1 583 ? 10.490 -5.504 1.682 1.00 92.31 583 PHE A CA 1
ATOM 4482 C C . PHE A 1 583 ? 11.001 -6.569 2.652 1.00 92.31 583 PHE A C 1
ATOM 4484 O O . PHE A 1 583 ? 12.186 -6.894 2.671 1.00 92.31 583 PHE A O 1
ATOM 4491 N N . ASN A 1 584 ? 10.102 -7.131 3.461 1.00 90.31 584 ASN A N 1
ATOM 4492 C CA . ASN A 1 584 ? 10.444 -8.269 4.324 1.00 90.31 584 ASN A CA 1
ATOM 4493 C C . ASN A 1 584 ? 10.617 -9.568 3.532 1.00 90.31 584 ASN A C 1
ATOM 4495 O O . ASN A 1 584 ? 11.055 -10.579 4.079 1.00 90.31 584 ASN A O 1
ATOM 4499 N N . GLU A 1 585 ? 10.183 -9.579 2.273 1.00 92.00 585 GLU A N 1
ATOM 4500 C CA . GLU A 1 585 ? 9.990 -10.807 1.527 1.00 92.00 585 GLU A CA 1
ATOM 4501 C C . GLU A 1 585 ? 10.759 -10.774 0.219 1.00 92.00 585 GLU A C 1
ATOM 4503 O O . GLU A 1 585 ? 10.706 -9.805 -0.533 1.00 92.00 585 GLU A O 1
ATOM 4508 N N . GLU A 1 586 ? 11.466 -11.867 -0.045 1.00 87.81 586 GLU A N 1
ATOM 4509 C CA . GLU A 1 586 ? 12.401 -11.947 -1.159 1.00 87.81 586 GLU A CA 1
ATOM 4510 C C . GLU A 1 586 ? 11.708 -12.376 -2.463 1.00 87.81 586 GLU A C 1
ATOM 4512 O O . GLU A 1 586 ? 10.807 -13.229 -2.447 1.00 87.81 586 GLU A O 1
ATOM 4517 N N . PRO A 1 587 ? 12.132 -11.828 -3.616 1.00 88.19 587 PRO A N 1
ATOM 4518 C CA . PRO A 1 587 ? 11.629 -12.257 -4.910 1.00 88.19 587 PRO A CA 1
ATOM 4519 C C . PRO A 1 587 ? 12.084 -13.687 -5.226 1.00 88.19 587 PRO A C 1
ATOM 4521 O O . PRO A 1 587 ? 13.259 -14.039 -5.121 1.00 88.19 587 PRO A O 1
ATOM 4524 N N . LYS A 1 588 ? 11.157 -14.533 -5.686 1.00 94.44 588 LYS A N 1
ATOM 4525 C CA . LYS A 1 588 ? 11.489 -15.899 -6.107 1.00 94.44 588 LYS A CA 1
ATOM 4526 C C . LYS A 1 588 ? 11.960 -15.906 -7.561 1.00 94.44 588 LYS A C 1
ATOM 4528 O O . LYS A 1 588 ? 11.144 -16.013 -8.478 1.00 94.44 588 LYS A O 1
ATOM 4533 N N . ILE A 1 589 ? 13.275 -15.842 -7.756 1.00 95.12 589 ILE A N 1
ATOM 4534 C CA . ILE A 1 589 ? 13.914 -15.897 -9.076 1.00 95.12 589 ILE A CA 1
ATOM 4535 C C . ILE A 1 589 ? 14.621 -17.245 -9.251 1.00 95.12 589 ILE A C 1
ATOM 4537 O O . ILE A 1 589 ? 15.520 -17.586 -8.486 1.00 95.12 589 ILE A O 1
ATOM 4541 N N . VAL A 1 590 ? 14.223 -18.024 -10.261 1.00 95.62 590 VAL A N 1
ATOM 4542 C CA . VAL A 1 590 ? 14.819 -19.336 -10.566 1.00 95.62 590 VAL A CA 1
ATOM 4543 C C . VAL A 1 590 ? 15.173 -19.397 -12.045 1.00 95.62 590 VAL A C 1
ATOM 4545 O O . VAL A 1 590 ? 14.295 -19.301 -12.897 1.00 95.62 590 VAL A O 1
ATOM 4548 N N . GLY A 1 591 ? 16.463 -19.548 -12.361 1.00 94.88 591 GLY A N 1
ATOM 4549 C CA . GLY A 1 591 ? 16.934 -19.640 -13.749 1.00 94.88 591 GLY A CA 1
ATOM 4550 C C . GLY A 1 591 ? 16.522 -18.437 -14.605 1.00 94.88 591 GLY A C 1
ATOM 4551 O O . GLY A 1 591 ? 16.019 -18.616 -15.709 1.00 94.88 591 GLY A O 1
ATOM 4552 N N . GLY A 1 592 ? 16.635 -17.224 -14.053 1.00 95.62 592 GLY A N 1
ATOM 4553 C CA . GLY A 1 592 ? 16.226 -15.984 -14.722 1.00 95.62 592 GLY A CA 1
ATOM 4554 C C . GLY A 1 592 ? 14.711 -15.750 -14.827 1.00 95.62 592 GLY A C 1
ATOM 4555 O O . GLY A 1 592 ? 14.298 -14.755 -15.417 1.00 95.62 592 GLY A O 1
ATOM 4556 N N . MET A 1 593 ? 13.876 -16.622 -14.254 1.00 97.44 593 MET A N 1
ATOM 4557 C CA . MET A 1 593 ? 12.417 -16.472 -14.233 1.00 97.44 593 MET A CA 1
ATOM 4558 C C . MET A 1 593 ? 11.945 -15.939 -12.880 1.00 97.44 593 MET A C 1
ATOM 4560 O O . MET A 1 593 ? 12.239 -16.536 -11.845 1.00 97.44 593 MET A O 1
ATOM 4564 N N . PHE A 1 594 ? 11.168 -14.857 -12.883 1.00 96.75 594 PHE A N 1
ATOM 4565 C CA . PHE A 1 594 ? 10.442 -14.376 -11.710 1.00 96.75 594 PHE A CA 1
ATOM 4566 C C . PHE A 1 594 ? 9.144 -15.161 -11.544 1.00 96.75 594 PHE A C 1
ATOM 4568 O O . PHE A 1 594 ? 8.302 -15.170 -12.446 1.00 96.75 594 PHE A O 1
ATOM 4575 N N . HIS A 1 595 ? 8.958 -15.792 -10.389 1.00 97.44 595 HIS A N 1
ATOM 4576 C CA . HIS A 1 595 ? 7.716 -16.469 -10.031 1.00 97.44 595 HIS A CA 1
ATOM 4577 C C . HIS A 1 595 ? 6.806 -15.520 -9.254 1.00 97.44 595 HIS A C 1
ATOM 4579 O O . HIS A 1 595 ? 7.187 -15.030 -8.191 1.00 97.44 595 HIS A O 1
ATOM 4585 N N . LEU A 1 596 ? 5.595 -15.291 -9.767 1.00 97.31 596 LEU A N 1
ATOM 4586 C CA . LEU A 1 596 ? 4.635 -14.393 -9.126 1.00 97.31 596 LEU A CA 1
ATOM 4587 C C . LEU A 1 596 ? 4.219 -14.920 -7.742 1.00 97.31 596 LEU A C 1
ATOM 4589 O O . LEU A 1 596 ? 4.035 -16.132 -7.582 1.00 97.31 596 LEU A O 1
ATOM 4593 N N . PRO A 1 597 ? 4.065 -14.035 -6.742 1.00 95.31 597 PRO A N 1
ATOM 4594 C CA . PRO A 1 597 ? 3.686 -14.438 -5.399 1.00 95.31 597 PRO A CA 1
ATOM 4595 C C . PRO A 1 597 ? 2.212 -14.853 -5.333 1.00 95.31 597 PRO A C 1
ATOM 4597 O O . PRO A 1 597 ? 1.335 -14.228 -5.921 1.00 95.31 597 PRO A O 1
ATOM 4600 N N . GLU A 1 598 ? 1.941 -15.877 -4.525 1.00 93.94 598 GLU A N 1
ATOM 4601 C CA . GLU A 1 598 ? 0.588 -16.395 -4.261 1.00 93.94 598 GLU A CA 1
ATOM 4602 C C . GLU A 1 598 ? -0.071 -15.771 -3.018 1.00 93.94 598 GLU A C 1
ATOM 4604 O O . GLU A 1 598 ? -1.182 -16.133 -2.630 1.00 93.94 598 GLU A O 1
ATOM 4609 N N . ARG A 1 599 ? 0.610 -14.816 -2.379 1.00 93.50 599 ARG A N 1
ATOM 4610 C CA . ARG A 1 599 ? 0.071 -14.054 -1.249 1.00 93.50 599 ARG A CA 1
ATOM 4611 C C . ARG A 1 599 ? -0.924 -12.988 -1.729 1.00 93.50 599 ARG A C 1
ATOM 4613 O O . ARG A 1 599 ? -0.773 -12.491 -2.845 1.00 93.50 599 ARG A O 1
ATOM 4620 N N . PRO A 1 600 ? -1.913 -12.602 -0.901 1.00 92.62 600 PRO A N 1
ATOM 4621 C CA . PRO A 1 600 ? -2.845 -11.531 -1.239 1.00 92.62 600 PRO A CA 1
ATOM 4622 C C . PRO A 1 600 ? -2.151 -10.206 -1.570 1.00 92.62 600 PRO A C 1
ATOM 4624 O O . PRO A 1 600 ? -1.101 -9.894 -1.009 1.00 92.62 600 PRO A O 1
ATOM 4627 N N . GLY A 1 601 ? -2.765 -9.407 -2.445 1.00 96.44 601 GLY A N 1
ATOM 4628 C CA . GLY A 1 601 ? -2.193 -8.120 -2.834 1.00 96.44 601 GLY A CA 1
ATOM 4629 C C . GLY A 1 601 ? -0.981 -8.260 -3.752 1.00 96.44 601 GLY A C 1
ATOM 4630 O O . GLY A 1 601 ? -0.908 -9.160 -4.591 1.00 96.44 601 GLY A O 1
ATOM 4631 N N . LEU A 1 602 ? -0.010 -7.376 -3.574 1.00 96.81 602 LEU A N 1
ATOM 4632 C CA . LEU A 1 602 ? 1.339 -7.506 -4.125 1.00 96.81 602 LEU A CA 1
ATOM 4633 C C . LEU A 1 602 ? 2.110 -8.659 -3.474 1.00 96.81 602 LEU A C 1
ATOM 4635 O O . LEU A 1 602 ? 3.130 -9.094 -3.994 1.00 96.81 602 LEU A O 1
ATOM 4639 N N . GLY A 1 603 ? 1.626 -9.166 -2.337 1.00 94.19 603 GLY A N 1
ATOM 4640 C CA . GLY A 1 603 ? 2.329 -10.179 -1.570 1.00 94.19 603 GLY A CA 1
ATOM 4641 C C . GLY A 1 603 ? 3.649 -9.658 -1.015 1.00 94.19 603 GLY A C 1
ATOM 4642 O O . GLY A 1 603 ? 4.618 -10.411 -1.008 1.00 94.19 603 GLY A O 1
ATOM 4643 N N . LEU A 1 604 ? 3.687 -8.388 -0.614 1.00 93.56 604 LEU A N 1
ATOM 4644 C CA . LEU A 1 604 ? 4.851 -7.698 -0.073 1.00 93.56 604 LEU A CA 1
ATOM 4645 C C . LEU A 1 604 ? 4.422 -6.834 1.112 1.00 93.56 604 LEU A C 1
ATOM 4647 O O . LEU A 1 604 ? 3.301 -6.330 1.165 1.00 93.56 604 LEU A O 1
ATOM 4651 N N . SER A 1 605 ? 5.353 -6.619 2.026 1.00 90.06 605 SER A N 1
ATOM 4652 C CA . SER A 1 605 ? 5.243 -5.738 3.176 1.00 90.06 605 SER A CA 1
ATOM 4653 C C . SER A 1 605 ? 6.553 -4.977 3.336 1.00 90.06 605 SER A C 1
ATOM 4655 O O . SER A 1 605 ? 7.635 -5.535 3.142 1.00 90.06 605 SER A O 1
ATOM 4657 N N . PHE A 1 606 ? 6.478 -3.689 3.669 1.00 87.50 606 PHE A N 1
ATOM 4658 C CA . PHE A 1 606 ? 7.690 -2.907 3.883 1.00 87.50 606 PHE A CA 1
ATOM 4659 C C . PHE A 1 606 ? 8.471 -3.397 5.105 1.00 87.50 606 PHE A C 1
ATOM 4661 O O . PHE A 1 606 ? 7.895 -3.700 6.155 1.00 87.50 606 PHE A O 1
ATOM 4668 N N . SER A 1 607 ? 9.798 -3.407 4.988 1.00 86.38 607 SER A N 1
ATOM 4669 C CA . SER A 1 607 ? 10.680 -3.643 6.124 1.00 86.38 607 SER A CA 1
ATOM 4670 C C . SER A 1 607 ? 10.684 -2.427 7.043 1.00 86.38 607 SER A C 1
ATOM 4672 O O . SER A 1 607 ? 11.216 -1.364 6.711 1.00 86.38 607 SER A O 1
ATOM 4674 N N . ARG A 1 608 ? 10.086 -2.596 8.226 1.00 79.56 608 ARG A N 1
ATOM 4675 C CA . ARG A 1 608 ? 10.046 -1.557 9.259 1.00 79.56 608 ARG A CA 1
ATOM 4676 C C . ARG A 1 608 ? 11.452 -1.171 9.714 1.00 79.56 608 ARG A C 1
ATOM 4678 O O . ARG A 1 608 ? 11.719 0.013 9.858 1.00 79.56 608 ARG A O 1
ATOM 4685 N N . GLU A 1 609 ? 12.357 -2.142 9.836 1.00 79.75 609 GLU A N 1
ATOM 4686 C CA . GLU A 1 609 ? 13.766 -1.899 10.169 1.00 79.75 609 GLU A CA 1
ATOM 4687 C C . GLU A 1 609 ? 14.425 -0.944 9.163 1.00 79.75 609 GLU A C 1
ATOM 4689 O O . GLU A 1 609 ? 15.094 0.014 9.547 1.00 79.75 609 GLU A O 1
ATOM 4694 N N . ILE A 1 610 ? 14.213 -1.173 7.866 1.00 81.94 610 ILE A N 1
ATOM 4695 C CA . ILE A 1 610 ? 14.802 -0.354 6.801 1.00 81.94 610 ILE A CA 1
ATOM 4696 C C . ILE A 1 610 ? 14.166 1.036 6.769 1.00 81.94 610 ILE A C 1
ATOM 4698 O O . ILE A 1 610 ? 14.889 2.029 6.657 1.00 81.94 610 ILE A O 1
ATOM 4702 N N . ILE A 1 611 ? 12.843 1.126 6.930 1.00 80.25 611 ILE A N 1
ATOM 4703 C CA . ILE A 1 611 ? 12.146 2.413 7.031 1.00 80.25 611 ILE A CA 1
ATOM 4704 C C . ILE A 1 611 ? 12.622 3.200 8.254 1.00 80.25 611 ILE A C 1
ATOM 4706 O O . ILE A 1 611 ? 12.881 4.387 8.129 1.00 80.25 611 ILE A O 1
ATOM 4710 N N . GLU A 1 612 ? 12.777 2.589 9.424 1.00 77.06 612 GLU A N 1
ATOM 4711 C CA . GLU A 1 612 ? 13.219 3.296 10.633 1.00 77.06 612 GLU A CA 1
ATOM 4712 C C . GLU A 1 612 ? 14.693 3.706 10.550 1.00 77.06 612 GLU A C 1
ATOM 4714 O O . GLU A 1 612 ? 15.066 4.794 10.987 1.00 77.06 612 GLU A O 1
ATOM 4719 N N . ARG A 1 613 ? 15.538 2.866 9.942 1.00 76.81 613 ARG A N 1
ATOM 4720 C CA . ARG A 1 613 ? 16.973 3.128 9.792 1.00 76.81 613 ARG A CA 1
ATOM 4721 C C . ARG A 1 613 ? 17.283 4.250 8.805 1.00 76.81 613 ARG A C 1
ATOM 4723 O O . ARG A 1 613 ? 18.244 4.989 9.017 1.00 76.81 613 ARG A O 1
ATOM 4730 N N . TYR A 1 614 ? 16.528 4.340 7.712 1.00 74.31 614 TYR A N 1
ATOM 4731 C CA . TYR A 1 614 ? 16.811 5.265 6.607 1.00 74.31 614 TYR A CA 1
ATOM 4732 C C . TYR A 1 614 ? 15.730 6.332 6.398 1.00 74.31 614 TYR A C 1
ATOM 4734 O O . TYR A 1 614 ? 15.938 7.275 5.635 1.00 74.31 614 TYR A O 1
ATOM 4742 N N . GLY A 1 615 ? 14.586 6.210 7.067 1.00 66.75 615 GLY A N 1
ATOM 4743 C CA . GLY A 1 615 ? 13.482 7.154 6.995 1.00 66.75 615 GLY A CA 1
ATOM 4744 C C . GLY A 1 615 ? 13.762 8.412 7.805 1.00 66.75 615 GLY A C 1
ATOM 4745 O O . GLY A 1 615 ? 14.029 8.379 9.005 1.00 66.75 615 GLY A O 1
ATOM 4746 N N . SER A 1 616 ? 13.651 9.562 7.154 1.00 54.34 616 SER A N 1
ATOM 4747 C CA . SER A 1 616 ? 13.553 10.843 7.843 1.00 54.34 616 SER A CA 1
ATOM 4748 C C . SER A 1 616 ? 12.110 11.048 8.303 1.00 54.34 616 SER A C 1
ATOM 4750 O O . SER A 1 616 ? 11.208 11.073 7.465 1.00 54.34 616 SER A O 1
ATOM 4752 N N . HIS A 1 617 ? 11.892 11.214 9.607 1.00 40.47 617 HIS A N 1
ATOM 4753 C CA . HIS A 1 617 ? 10.592 11.623 10.137 1.00 40.47 617 HIS A CA 1
ATOM 4754 C C . HIS A 1 617 ? 10.309 13.050 9.657 1.00 40.47 617 HIS A C 1
ATOM 4756 O O . HIS A 1 617 ? 11.087 13.960 9.951 1.00 40.47 617 HIS A O 1
ATOM 4762 N N . GLY A 1 618 ? 9.235 13.245 8.900 1.00 34.50 618 GLY A N 1
ATOM 4763 C CA . GLY A 1 618 ? 8.814 14.558 8.427 1.00 34.50 618 GLY A CA 1
ATOM 4764 C C . GLY A 1 618 ? 7.375 14.577 7.978 1.00 34.50 618 GLY A C 1
ATOM 4765 O O . GLY A 1 618 ? 6.786 13.495 7.771 1.00 34.50 618 GLY A O 1
#

Solvent-accessible surface area (backbone atoms only — not comparable to full-atom values): 31771 Å² total; per-residue (Å²): 138,89,82,83,89,82,81,85,79,83,81,82,76,75,80,75,74,80,70,60,27,33,32,63,26,34,48,68,47,23,68,78,48,45,52,47,46,71,30,73,54,42,48,42,35,28,59,77,70,72,28,69,83,69,76,68,43,55,72,65,58,46,51,54,51,37,48,77,63,40,35,65,31,36,25,32,58,33,43,34,31,80,94,47,66,47,58,60,43,56,54,65,57,34,28,54,50,18,68,73,36,70,88,34,35,44,22,20,29,28,37,47,47,85,57,49,71,58,30,39,52,48,50,51,43,35,40,76,71,55,64,29,63,30,38,28,38,51,30,28,60,61,64,31,38,65,58,39,75,62,37,47,60,46,53,54,50,29,37,77,66,43,28,38,38,36,39,46,30,19,78,68,80,50,92,84,57,55,65,71,18,11,42,53,70,31,48,51,56,47,44,70,77,34,68,81,31,38,36,33,34,28,30,47,21,35,89,46,43,70,57,42,52,51,44,36,56,73,33,90,36,35,32,34,26,43,14,86,45,48,82,43,95,64,40,53,57,57,22,56,34,26,63,62,76,34,49,72,33,42,30,30,20,26,39,25,62,58,30,56,56,64,59,35,52,54,40,56,71,68,39,72,43,46,75,68,32,43,47,22,25,30,24,55,31,44,53,55,51,52,52,38,46,74,50,57,69,57,78,42,62,54,70,78,87,60,96,45,68,72,59,42,52,53,28,49,53,48,32,52,64,61,48,60,83,47,68,94,56,70,51,88,48,42,70,61,49,48,54,48,46,56,59,70,30,57,89,79,35,69,42,67,59,49,15,28,17,45,8,21,54,40,29,13,34,51,21,34,41,20,40,77,66,68,30,19,39,26,63,77,64,52,38,82,47,66,58,42,45,38,31,46,53,49,44,51,79,88,53,57,64,69,59,34,43,54,51,51,52,53,41,45,75,55,37,27,61,34,38,32,31,42,46,49,52,93,57,50,67,58,40,48,55,47,52,50,54,42,40,69,71,66,40,88,86,47,43,40,30,40,30,23,79,32,54,36,55,54,71,57,34,42,57,43,48,55,56,38,43,78,63,60,35,58,35,41,25,32,49,29,46,86,88,39,41,66,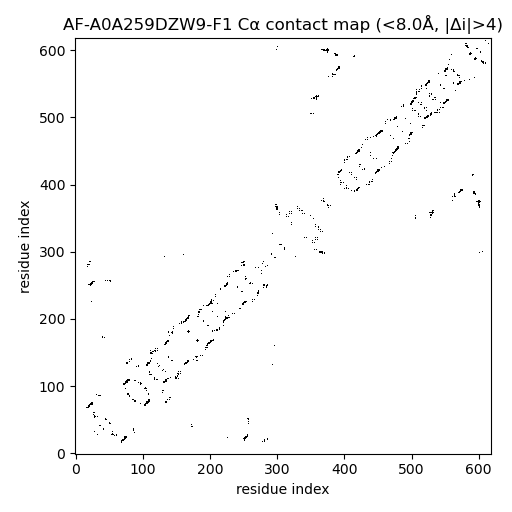44,33,17,54,37,33,76,71,45,91,43,40,22,29,38,38,52,89,40,32,30,50,64,44,49,46,52,34,60,76,49,52,23,41,60,29,40,20,48,14,52,42,36,22,29,9,62,73,31,44,56,50,38,52,50,58,30,48,78,68,74,29,35,33,38,37,39,48,66,40,81,58,42,48,38,53,47,28,33,36,88,50,37,70,44,33,30,33,55,88,84,73,58,56,71,53,30,75,56,77,83,53,67,57,63,28,27,40,48,66,63,85,39,39,9,69,49,72,50,74,25,61,67,51,47,65,74,71,51,77,91,126

Sequence (618 aa):
MLPRRARCACASGEERVEMRVIDFRSRPNTKEYLVALDSPVQQTVMRKLGSPVPPPVTLEQWIENFEADGVERVVFTGRQSEGTTGHDVTNEYVAKTAQRFPGKVIGFAGINPLQGMRSVRAVEHAIKVLGLKGVSVDPYGGLVAANDRRLYPVYAKCAELDVPVVITCGPLPFPGPRLAHGDVRAIDDVACDFPELTIIVDHFGWPWVTETIAIAFRHENVFIDTSLYSHLPGASLFAEAANTIIPDRILFASCFPVVPVKTAIARVSSLPFTPEALERVLHTNAENLLRKIHAGGRVGIGYAFNFAFRQAAAIRLIVEDLAQPLVGKTIADRRAHALAMWRQLNFIGQTGPSAMAMSVVDTALWDLFAQSLATPLHRLLGSVRTQIELYPTGGFLADPIAAVIEEVERHRAAGFRRCKIKVGHPDWQIDVARVGKLRAAVGDDFGIMIDANQAWGVSDAIAAGRRFQDLGVCWYEEPVSVYDVAGTARVADALDMQVAAGESVFTRYGHLELLDGKACDVLMPNLMRCGGPTEFMEVGALAAARQVPVSSHTFTEISAHLVAAMPNATFCEYLPGWWEKLFNEEPKIVGGMFHLPERPGLGLSFSREIIERYGSHG

Foldseek 3Di:
DDDDDDDDDPPPPPPPPLQAFEAAEAAALAPLCCQLCPFPLNVVLLVVLVADRDHHDDLVVRLVLCVVLRYQAYEYAFADQVPQTDDGDALLNQLVSCVVPPSHYAYAAEAALQPAVVRLVSLCCSCVPSVHLAYEYEQQSVQAAPLPPSNVSVQVSCLVQLGEYEYEAADRPGPDHDNRNRQCVSVLVSCVVRLSHQYEYEDCNPPPVVVLLVSVLVHVSYAYENESPLQPPPNLVVQVSCQPRRVLRAAYHYHPPSGDSSRSLVSLVPHPHDPSSNSNRRPVSVVVVVQCSLLSNDWFWFDDDDPDPVLRVVLVVLLCVLCVVCVPPDLVCLLVSLVVLCVVCVVVDCFDSSLLSLQGNSRSSLLSVLVVVFFESLVVLPFPDQKFFEAEEDAEPPDDLVVVLVVVVVVVVQQHQEYEYEDQDLPLVVVLVSLLVSCVSPDQRRAYEYENPANDFLVVLLVSQVSVVVSVHQEYENSHDLVPLLSLQSSCVSHPHWYEYADRAAALVSLLSNLVSVNGLEYEHESSRRRHLSRLLVSLVSCVVSLRAYEYDDPQLRSVSNLSSRPRYHHYYDHPPDCQQQWPDGFDAHSSMTGQDRGGGSNTDGDPVCCVVPPDDD

Radius of gyration: 31.32 Å; Cα contacts (8 Å, |Δi|>4): 1237; chains: 1; bounding box: 69×86×86 Å

pLDDT: mean 91.03, std 12.95, range [24.47, 98.75]

Mean predicted aligned error: 12.8 Å